Protein AF-A0A7W0SS13-F1 (afdb_monomer)

Secondary structure (DSSP, 8-state):
-----------------------HHHHHHHHHHHHHHH--HHHHHHHHHHH-BTTTTB--HHHHHHHHHHHHHHHHHTTTHHHHHHHHHHHHHHHHHHHHHHHHHHHHHHHT-SSS-HHHHHHHHHHHHHHHHHHHT--SSHHHHHHHHHT---SSHHHHHHHHHHHHHHHHHHHHHHHHHHHHHS-S--TTHHHHHHHHHHHHHHHHHHHHTTPPP-HHHHHHHHHHHHTS--SSHHHHHHHHHHHHHHHHHHHHHS-HHHHHHHHHHHHHHHHTTTHHHHHHHHHHHH----THHHHTT--TT---HHHHHHHHHHHHHHHHHHHHHHHHH--SGGGGGGS-HHHHHHHS-HHHHHHHHHHHHHHHHHHH-

Structure (mmCIF, N/CA/C/O backbone):
data_AF-A0A7W0SS13-F1
#
_entry.id   AF-A0A7W0SS13-F1
#
loop_
_atom_site.group_PDB
_atom_site.id
_atom_site.type_symbol
_atom_site.label_atom_id
_atom_site.label_alt_id
_atom_site.label_comp_id
_atom_site.label_asym_id
_atom_site.label_entity_id
_atom_site.label_seq_id
_atom_site.pdbx_PDB_ins_code
_atom_site.Cartn_x
_atom_site.Cartn_y
_atom_site.Cartn_z
_atom_site.occupancy
_atom_site.B_iso_or_equiv
_atom_site.auth_seq_id
_atom_site.auth_comp_id
_atom_site.auth_asym_id
_atom_site.auth_atom_id
_atom_site.pdbx_PDB_model_num
ATOM 1 N N . MET A 1 1 ? -30.002 -21.259 -16.429 1.00 37.28 1 MET A N 1
ATOM 2 C CA . MET A 1 1 ? -28.616 -20.990 -16.003 1.00 37.28 1 MET A CA 1
ATOM 3 C C . MET A 1 1 ? -28.567 -19.557 -15.495 1.00 37.28 1 MET A C 1
ATOM 5 O O . MET A 1 1 ? -28.679 -18.668 -16.329 1.00 37.28 1 MET A O 1
ATOM 9 N N . PRO A 1 2 ? -28.490 -19.306 -14.181 1.00 36.09 2 PRO A N 1
ATOM 10 C CA . PRO A 1 2 ? -28.041 -18.018 -13.676 1.00 36.09 2 PRO A CA 1
ATOM 11 C C . PRO A 1 2 ? -26.682 -18.175 -12.981 1.00 36.09 2 PRO A C 1
ATOM 13 O O . PRO A 1 2 ? -26.505 -19.014 -12.095 1.00 36.09 2 PRO A O 1
ATOM 16 N N . HIS A 1 3 ? -25.717 -17.374 -13.426 1.00 33.59 3 HIS A N 1
ATOM 17 C CA . HIS A 1 3 ? -24.407 -17.240 -12.804 1.00 33.59 3 HIS A CA 1
ATOM 18 C C . HIS A 1 3 ? -24.558 -16.504 -11.470 1.00 33.59 3 HIS A C 1
ATOM 20 O O . HIS A 1 3 ? -25.146 -15.428 -11.415 1.00 33.59 3 HIS A O 1
ATOM 26 N N . HIS A 1 4 ? -24.052 -17.120 -10.403 1.00 30.59 4 HIS A N 1
ATOM 27 C CA . HIS A 1 4 ? -23.904 -16.504 -9.092 1.00 30.59 4 HIS A CA 1
ATOM 28 C C . HIS A 1 4 ? -22.572 -15.750 -9.077 1.00 30.59 4 HIS A C 1
ATOM 30 O O . HIS A 1 4 ? -21.517 -16.368 -9.199 1.00 30.59 4 HIS A O 1
ATOM 36 N N . SER A 1 5 ? -22.619 -14.430 -8.940 1.00 32.41 5 SER A N 1
ATOM 37 C CA . SER A 1 5 ? -21.472 -13.601 -8.572 1.00 32.41 5 SER A CA 1
ATOM 38 C C . SER A 1 5 ? -21.488 -13.414 -7.055 1.00 32.41 5 SER A C 1
ATOM 40 O O . SER A 1 5 ? -22.404 -12.795 -6.515 1.00 32.41 5 SER A O 1
ATOM 42 N N . PHE A 1 6 ? -20.500 -13.992 -6.374 1.00 31.39 6 PHE A N 1
ATOM 43 C CA . PHE A 1 6 ? -20.262 -13.807 -4.945 1.00 31.39 6 PHE A CA 1
ATOM 44 C C . PHE A 1 6 ? -19.677 -12.407 -4.700 1.00 31.39 6 PHE A C 1
ATOM 46 O O . PHE A 1 6 ? -18.615 -12.089 -5.225 1.00 31.39 6 PHE A O 1
ATOM 53 N N . ARG A 1 7 ? -20.350 -11.591 -3.882 1.00 33.16 7 ARG A N 1
ATOM 54 C CA . ARG A 1 7 ? -19.746 -10.465 -3.156 1.00 33.16 7 ARG A CA 1
ATOM 55 C C . ARG A 1 7 ? -19.662 -10.880 -1.691 1.00 33.16 7 ARG A C 1
ATOM 57 O O . ARG A 1 7 ? -20.677 -11.265 -1.119 1.00 33.16 7 ARG A O 1
ATOM 64 N N . ALA A 1 8 ? -18.467 -10.836 -1.117 1.00 34.69 8 ALA A N 1
ATOM 65 C CA . ALA A 1 8 ? -18.248 -10.983 0.314 1.00 34.69 8 ALA A CA 1
ATOM 66 C C . ALA A 1 8 ? -17.123 -10.032 0.727 1.00 34.69 8 ALA A C 1
ATOM 68 O O . ALA A 1 8 ? -15.955 -10.292 0.450 1.00 34.69 8 ALA A O 1
ATOM 69 N N . ALA A 1 9 ? -17.509 -8.936 1.369 1.00 34.66 9 ALA A N 1
ATOM 70 C CA . ALA A 1 9 ? -16.694 -8.183 2.310 1.00 34.66 9 ALA A CA 1
ATOM 71 C C . ALA A 1 9 ? -17.681 -7.427 3.210 1.00 34.66 9 ALA A C 1
ATOM 73 O O . ALA A 1 9 ? -18.047 -6.290 2.936 1.00 34.66 9 ALA A O 1
ATOM 74 N N . ASP A 1 10 ? -18.183 -8.123 4.232 1.00 33.66 10 ASP A N 1
ATOM 75 C CA . ASP A 1 10 ? -18.948 -7.510 5.314 1.00 33.66 10 ASP A CA 1
ATOM 76 C C . ASP A 1 10 ? -17.972 -6.698 6.174 1.00 33.66 10 ASP A C 1
ATOM 78 O O . ASP A 1 10 ? -17.227 -7.260 6.983 1.00 33.66 10 ASP A O 1
ATOM 82 N N . TYR A 1 11 ? -17.957 -5.380 5.980 1.00 36.31 11 TYR A N 1
ATOM 83 C CA . TYR A 1 11 ? -17.425 -4.454 6.970 1.00 36.31 11 TYR A CA 1
ATOM 84 C C . TYR A 1 11 ? -18.532 -4.071 7.951 1.00 36.31 11 TYR A C 1
ATOM 86 O O . TYR A 1 11 ? -19.693 -3.886 7.592 1.00 36.31 11 TYR A O 1
ATOM 94 N N . LEU A 1 12 ? -18.136 -4.032 9.220 1.00 31.30 12 LEU A N 1
ATOM 95 C CA . LEU A 1 12 ? -18.948 -3.737 10.391 1.00 31.30 12 LEU A CA 1
ATOM 96 C C . LEU A 1 12 ? -19.786 -2.473 10.182 1.00 31.30 12 LEU A C 1
ATOM 98 O O . LEU A 1 12 ? -19.257 -1.369 10.104 1.00 31.30 12 LEU A O 1
ATOM 102 N N . GLN A 1 13 ? -21.099 -2.674 10.147 1.00 31.86 13 GLN A N 1
ATOM 103 C CA . GLN A 1 13 ? -22.114 -1.635 10.169 1.00 31.86 13 GLN A CA 1
ATOM 104 C C . GLN A 1 13 ? -21.977 -0.850 11.481 1.00 31.86 13 GLN A C 1
ATOM 106 O O . GLN A 1 13 ? -22.318 -1.344 12.560 1.00 31.86 13 GLN A O 1
ATOM 111 N N . TRP A 1 14 ? -21.400 0.345 11.391 1.00 35.75 14 TRP A N 1
ATOM 112 C CA . TRP A 1 14 ? -21.456 1.335 12.456 1.00 35.75 14 TRP A CA 1
ATOM 113 C C . TRP A 1 14 ? -22.866 1.947 12.457 1.00 35.75 14 TRP A C 1
ATOM 115 O O . TRP A 1 14 ? -23.503 2.074 11.413 1.00 35.75 14 TRP A O 1
ATOM 125 N N . ASP A 1 15 ? -23.388 2.214 13.649 1.00 31.80 15 ASP A N 1
ATOM 126 C CA . ASP A 1 15 ? -24.755 2.669 13.908 1.00 31.80 15 ASP A CA 1
ATOM 127 C C . ASP A 1 15 ? -25.074 3.981 13.167 1.00 31.80 15 ASP A C 1
ATOM 129 O O . ASP A 1 15 ? -24.399 4.994 13.349 1.00 31.80 15 ASP A O 1
ATOM 133 N N . ASN A 1 16 ? -26.106 3.946 12.322 1.00 34.59 16 ASN A N 1
ATOM 134 C CA . ASN A 1 16 ? -26.466 4.999 11.375 1.00 34.59 16 ASN A CA 1
ATOM 135 C C . ASN A 1 16 ? -27.433 6.029 11.982 1.00 34.59 16 ASN A C 1
ATOM 137 O O . ASN A 1 16 ? -28.503 6.295 11.433 1.00 34.59 16 ASN A O 1
ATOM 141 N N . SER A 1 17 ? -27.103 6.587 13.148 1.00 34.62 17 SER A N 1
ATOM 142 C CA . SER A 1 17 ? -27.968 7.575 13.800 1.00 34.62 17 SER A CA 1
ATOM 143 C C . SER A 1 17 ? -27.242 8.857 14.187 1.00 34.62 17 SER A C 1
ATOM 145 O O . SER A 1 17 ? -27.183 9.206 15.363 1.00 34.62 17 SER A O 1
ATOM 147 N N . LEU A 1 18 ? -26.757 9.599 13.193 1.00 36.59 18 LEU A N 1
ATOM 148 C CA . LEU A 1 18 ? -26.682 11.057 13.266 1.00 36.59 18 LEU A CA 1
ATOM 149 C C . LEU A 1 18 ? -27.072 11.621 11.894 1.00 36.59 18 LEU A C 1
ATOM 151 O O . LEU A 1 18 ? -26.269 11.665 10.971 1.00 36.59 18 LEU A O 1
ATOM 155 N N . GLU A 1 19 ? -28.337 12.036 11.769 1.00 46.53 19 GLU A N 1
ATOM 156 C CA . GLU A 1 19 ? -28.749 13.004 10.753 1.00 46.53 19 GLU A CA 1
ATOM 157 C C . GLU A 1 19 ? -27.894 14.264 10.933 1.00 46.53 19 GLU A C 1
ATOM 159 O O . GLU A 1 19 ? -28.112 15.059 11.847 1.00 46.53 19 GLU A O 1
ATOM 164 N N . SER A 1 20 ? -26.913 14.449 10.062 1.00 48.41 20 SER A N 1
ATOM 165 C CA . SER A 1 20 ? -26.277 15.745 9.847 1.00 48.41 20 SER A CA 1
ATOM 166 C C . SER A 1 20 ? -25.996 15.922 8.361 1.00 48.41 20 SER A C 1
ATOM 168 O O . SER A 1 20 ? -24.859 16.111 7.940 1.00 48.41 20 SER A O 1
ATOM 170 N N . SER A 1 21 ? -27.054 15.832 7.551 1.00 51.75 21 SER A N 1
ATOM 171 C CA . SER A 1 21 ? -27.040 16.400 6.207 1.00 51.75 21 SER A CA 1
ATOM 172 C C . SER A 1 21 ? -26.965 17.919 6.352 1.00 51.75 21 SER A C 1
ATOM 174 O O . SER A 1 21 ? -27.887 18.509 6.917 1.00 51.75 21 SER A O 1
ATOM 176 N N . MET A 1 22 ? -25.894 18.555 5.875 1.00 57.66 22 MET A N 1
ATOM 177 C CA . MET A 1 22 ? -25.856 20.015 5.756 1.00 57.66 22 MET A CA 1
ATOM 178 C C . MET A 1 22 ? -27.013 20.453 4.850 1.00 57.66 22 MET A C 1
ATOM 180 O O . MET A 1 22 ? -26.997 20.159 3.654 1.00 57.66 22 MET A O 1
ATOM 184 N N . SER A 1 23 ? -28.032 21.126 5.394 1.00 64.25 23 SER A N 1
ATOM 185 C CA . SER A 1 23 ? -29.048 21.746 4.543 1.00 64.25 23 SER A CA 1
ATOM 186 C C . SER A 1 23 ? -28.416 22.940 3.812 1.00 64.25 23 SER A C 1
ATOM 188 O O . SER A 1 23 ? -27.606 23.655 4.411 1.00 64.25 23 SER A O 1
ATOM 190 N N . PRO A 1 24 ? -28.780 23.225 2.549 1.00 64.88 24 PRO A N 1
ATOM 191 C CA . PRO A 1 24 ? -28.359 24.444 1.847 1.00 64.88 24 PRO A CA 1
ATOM 192 C C . PRO A 1 24 ? -28.643 25.722 2.643 1.00 64.88 24 PRO A C 1
ATOM 194 O O . PRO A 1 24 ? -27.867 26.676 2.585 1.00 64.88 24 PRO A O 1
ATOM 197 N N . ASP A 1 25 ? -29.722 25.710 3.429 1.00 66.69 25 ASP A N 1
ATOM 198 C CA . ASP A 1 25 ? -30.091 26.794 4.337 1.00 66.69 25 ASP A CA 1
ATOM 199 C C . ASP A 1 25 ? -29.065 26.979 5.468 1.00 66.69 25 ASP A C 1
ATOM 201 O O . ASP A 1 25 ? -28.676 28.110 5.762 1.00 66.69 25 ASP A O 1
ATOM 205 N N . ASP A 1 26 ? -28.560 25.884 6.047 1.00 71.06 26 ASP A N 1
ATOM 206 C CA . ASP A 1 26 ? -27.559 25.933 7.118 1.00 71.06 26 ASP A CA 1
ATOM 207 C C . ASP A 1 26 ? -26.216 26.447 6.581 1.00 71.06 26 ASP A C 1
ATOM 209 O O . ASP A 1 26 ? -25.549 27.267 7.215 1.00 71.06 26 ASP A O 1
ATOM 213 N N . LEU A 1 27 ? -25.837 26.026 5.366 1.00 71.44 27 LEU A N 1
ATOM 214 C CA . LEU A 1 27 ? -24.652 26.551 4.691 1.00 71.44 27 LEU A CA 1
ATOM 215 C C . LEU A 1 27 ? -24.792 28.058 4.443 1.00 71.44 27 LEU A C 1
ATOM 217 O O . LEU A 1 27 ? -23.854 28.796 4.752 1.00 71.44 27 LEU A O 1
ATOM 221 N N . MET A 1 28 ? -25.941 28.509 3.926 1.00 69.75 28 MET A N 1
ATOM 222 C CA . MET A 1 28 ? -26.241 29.922 3.666 1.00 69.75 28 MET A CA 1
ATOM 223 C C . MET A 1 28 ? -26.199 30.766 4.940 1.00 69.75 28 MET A C 1
ATOM 225 O O . MET A 1 28 ? -25.626 31.858 4.927 1.00 69.75 28 MET A O 1
ATOM 229 N N . GLU A 1 29 ? -26.739 30.261 6.050 1.00 74.62 29 GLU A N 1
ATOM 230 C CA . GLU A 1 29 ? -26.637 30.908 7.361 1.00 74.62 29 GLU A CA 1
ATOM 231 C C . GLU A 1 29 ? -25.173 31.015 7.808 1.00 74.62 29 GLU A C 1
ATOM 233 O O . GLU A 1 29 ? -24.729 32.082 8.241 1.00 74.62 29 GLU A O 1
ATOM 238 N N . SER A 1 30 ? -24.386 29.962 7.589 1.00 70.31 30 SER A N 1
ATOM 239 C CA . SER A 1 30 ? -22.978 29.894 7.990 1.00 70.31 30 SER A CA 1
ATOM 240 C C . SER A 1 30 ? -22.052 30.844 7.215 1.00 70.31 30 SER A C 1
ATOM 242 O O . SER A 1 30 ? -21.070 31.335 7.773 1.00 70.31 30 SER A O 1
ATOM 244 N N . ILE A 1 31 ? -22.363 31.127 5.944 1.00 72.31 31 ILE A N 1
ATOM 245 C CA . ILE A 1 31 ? -21.592 32.049 5.091 1.00 72.31 31 ILE A CA 1
ATOM 246 C C . ILE A 1 31 ? -22.187 33.463 5.065 1.00 72.31 31 ILE A C 1
ATOM 248 O O . ILE A 1 31 ? -21.572 34.375 4.509 1.00 72.31 31 ILE A O 1
ATOM 252 N N . SER A 1 32 ? -23.370 33.670 5.657 1.00 75.06 32 SER A N 1
ATOM 253 C CA . SER A 1 32 ? -24.098 34.946 5.631 1.00 75.06 32 SER A CA 1
ATOM 254 C C . SER A 1 32 ? -23.282 36.104 6.210 1.00 75.06 32 SER A C 1
ATOM 256 O O . SER A 1 32 ? -23.269 37.197 5.645 1.00 75.06 32 SER A O 1
ATOM 258 N N . GLU A 1 33 ? -22.540 35.862 7.290 1.00 72.31 33 GLU A N 1
ATOM 259 C CA . GLU A 1 33 ? -21.698 36.864 7.946 1.0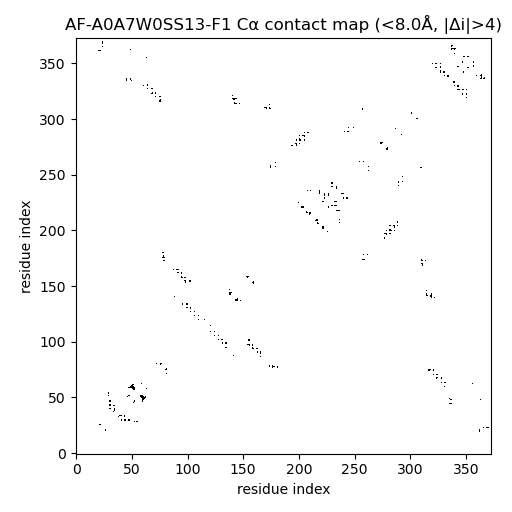0 72.31 33 GLU A CA 1
ATOM 260 C C . GLU A 1 33 ? -20.519 37.291 7.052 1.00 72.31 33 GLU A C 1
ATOM 262 O O . GLU A 1 33 ? -20.192 38.479 6.965 1.00 72.31 33 GLU A O 1
ATOM 267 N N . ASP A 1 34 ? -19.952 36.349 6.293 1.00 70.19 34 ASP A N 1
ATOM 268 C CA . ASP A 1 34 ? -18.894 36.608 5.315 1.00 70.19 34 ASP A CA 1
ATOM 269 C C . ASP A 1 34 ? -19.429 37.324 4.067 1.00 70.19 34 ASP A C 1
ATOM 271 O O . ASP A 1 34 ? -18.780 38.233 3.545 1.00 70.19 34 ASP A O 1
ATOM 275 N N . ILE A 1 35 ? -20.638 36.984 3.608 1.00 75.88 35 ILE A N 1
ATOM 276 C CA . ILE A 1 35 ? -21.313 37.699 2.512 1.00 75.88 35 ILE A CA 1
ATOM 277 C C . ILE A 1 35 ? -21.599 39.146 2.917 1.00 75.88 35 ILE A C 1
ATOM 279 O O . ILE A 1 35 ? -21.376 40.062 2.127 1.00 75.88 35 ILE A O 1
ATOM 283 N N . LEU A 1 36 ? -22.058 39.376 4.149 1.00 77.25 36 LEU A N 1
ATOM 284 C CA . LEU A 1 36 ? -22.302 40.721 4.676 1.00 77.25 36 LEU A CA 1
ATOM 285 C C . LEU A 1 36 ? -21.008 41.540 4.812 1.00 77.25 36 LEU A C 1
ATOM 287 O O . LEU A 1 36 ? -21.056 42.770 4.735 1.00 77.25 36 LEU A O 1
ATOM 291 N N . ARG A 1 37 ? -19.859 40.877 4.998 1.00 73.19 37 ARG A N 1
ATOM 292 C CA . ARG A 1 37 ? -18.544 41.509 5.154 1.00 73.19 37 ARG A CA 1
ATOM 293 C C . ARG A 1 37 ? -17.854 41.827 3.826 1.00 73.19 37 ARG A C 1
ATOM 295 O O . ARG A 1 37 ? -17.398 42.955 3.647 1.00 73.19 37 ARG A O 1
ATOM 302 N N . ASP A 1 38 ? -17.781 40.850 2.923 1.00 70.19 38 ASP A N 1
ATOM 303 C CA . ASP A 1 38 ? -16.988 40.913 1.684 1.00 70.19 38 ASP A CA 1
ATOM 304 C C . ASP A 1 38 ? -17.861 41.107 0.422 1.00 70.19 38 ASP A C 1
ATOM 306 O O . ASP A 1 38 ? -17.350 41.465 -0.642 1.00 70.19 38 ASP A O 1
ATOM 310 N N . GLY A 1 39 ? -19.184 40.919 0.520 1.00 74.56 39 GLY A N 1
ATOM 311 C CA . GLY A 1 39 ? -20.160 41.218 -0.537 1.00 74.56 39 GLY A CA 1
ATOM 312 C C . GLY A 1 39 ? -20.190 40.242 -1.717 1.00 74.56 39 GLY A C 1
ATOM 313 O O . GLY A 1 39 ? -20.832 40.545 -2.722 1.00 74.56 39 GLY A O 1
ATOM 314 N N . ASN A 1 40 ? -19.496 39.101 -1.639 1.00 80.69 40 ASN A N 1
ATOM 315 C CA . ASN A 1 40 ? -19.386 38.152 -2.748 1.00 80.69 40 ASN A CA 1
ATOM 316 C C . ASN A 1 40 ? -19.627 36.702 -2.297 1.00 80.69 40 ASN A C 1
ATOM 318 O O . ASN A 1 40 ? -18.755 36.080 -1.694 1.00 80.69 40 ASN A O 1
ATOM 322 N N . LEU A 1 41 ? -20.799 36.175 -2.659 1.00 79.00 41 LEU A N 1
ATOM 323 C CA . LEU A 1 41 ? -21.236 34.805 -2.387 1.00 79.00 41 LEU A CA 1
ATOM 324 C C . LEU A 1 41 ? -20.252 33.750 -2.919 1.00 79.00 41 LEU A C 1
ATOM 326 O O . LEU A 1 41 ? -19.896 32.841 -2.175 1.00 79.00 41 LEU A O 1
ATOM 330 N N . ASP A 1 42 ? -19.745 33.904 -4.146 1.00 79.50 42 ASP A N 1
ATOM 331 C CA . ASP A 1 42 ? -18.837 32.925 -4.765 1.00 79.50 42 ASP A CA 1
ATOM 332 C C . ASP A 1 42 ? -17.526 32.787 -3.979 1.00 79.50 42 ASP A C 1
ATOM 334 O O . ASP A 1 42 ? -17.000 31.687 -3.806 1.00 79.50 42 ASP A O 1
ATOM 338 N N . LEU A 1 43 ? -16.985 33.904 -3.481 1.00 80.75 43 LEU A N 1
ATOM 339 C CA . LEU A 1 43 ? -15.741 33.898 -2.705 1.00 80.75 43 LEU A CA 1
ATOM 340 C C . LEU A 1 43 ? -15.937 33.291 -1.314 1.00 80.75 43 LEU A C 1
ATOM 342 O O . LEU A 1 43 ? -15.040 32.600 -0.823 1.00 80.75 43 LEU A O 1
ATOM 346 N N . SER A 1 44 ? -17.089 33.537 -0.690 1.00 82.75 44 SER A N 1
ATOM 347 C CA . SER A 1 44 ?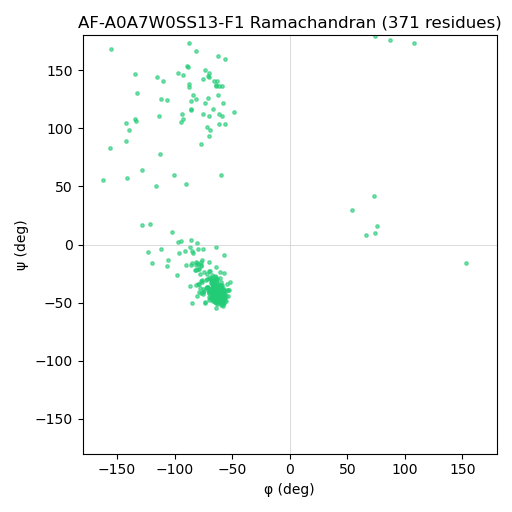 -17.442 32.951 0.604 1.00 82.75 44 SER A CA 1
ATOM 348 C C . SER A 1 44 ? -17.671 31.443 0.486 1.00 82.75 44 SER A C 1
ATOM 350 O O . SER A 1 44 ? -17.088 30.683 1.258 1.00 82.75 44 SER A O 1
ATOM 352 N N . LEU A 1 45 ? -18.408 30.993 -0.537 1.00 81.75 45 LEU A N 1
ATOM 353 C CA . LEU A 1 45 ? -18.603 29.571 -0.843 1.00 81.75 45 LEU A CA 1
ATOM 354 C C . LEU A 1 45 ? -17.278 28.867 -1.129 1.00 81.75 45 LEU A C 1
ATOM 356 O O . LEU A 1 45 ? -16.995 27.820 -0.553 1.00 81.75 45 LEU A O 1
ATOM 360 N N . GLN A 1 46 ? -16.420 29.468 -1.957 1.00 83.94 46 GLN A N 1
ATOM 361 C CA . GLN A 1 46 ? -15.109 28.902 -2.260 1.00 83.94 46 GLN A CA 1
ATOM 362 C C . GLN A 1 46 ? -14.234 28.764 -1.004 1.00 83.94 46 GLN A C 1
ATOM 364 O O . GLN A 1 46 ? -13.460 27.812 -0.881 1.00 83.94 46 GLN A O 1
ATOM 369 N N . ARG A 1 47 ? -14.325 29.716 -0.069 1.00 83.44 47 ARG A N 1
ATOM 370 C CA . ARG A 1 47 ? -13.573 29.671 1.188 1.00 83.44 47 ARG A CA 1
ATOM 371 C C . ARG A 1 47 ? -14.102 28.575 2.110 1.00 83.44 47 ARG A C 1
ATOM 373 O O . ARG A 1 47 ? -13.286 27.790 2.587 1.00 83.44 47 ARG A O 1
ATOM 380 N N . ALA A 1 48 ? -15.419 28.502 2.296 1.00 83.94 48 ALA A N 1
ATOM 381 C CA . ALA A 1 48 ? -16.077 27.479 3.107 1.00 83.94 48 ALA A CA 1
ATOM 382 C C . ALA A 1 48 ? -15.795 26.068 2.570 1.00 83.94 48 ALA A C 1
ATOM 384 O O . ALA A 1 48 ? -15.403 25.185 3.323 1.00 83.94 48 ALA A O 1
ATOM 385 N N . PHE A 1 49 ? -15.876 25.884 1.253 1.00 86.31 49 PHE A N 1
ATOM 386 C CA . PHE A 1 49 ? -15.549 24.623 0.594 1.00 86.31 49 PHE A CA 1
ATOM 387 C C . PHE A 1 49 ? -14.093 24.194 0.831 1.00 86.31 49 PHE A C 1
ATOM 389 O O . PHE A 1 49 ? -13.811 23.043 1.160 1.00 86.31 49 PHE A O 1
ATOM 396 N N . ARG A 1 50 ? -13.136 25.122 0.685 1.00 85.62 50 ARG A N 1
ATOM 397 C CA . ARG A 1 50 ? -11.704 24.796 0.790 1.00 85.62 50 ARG A CA 1
ATOM 398 C C . ARG A 1 50 ? -11.230 24.573 2.220 1.00 85.62 50 ARG A C 1
ATOM 400 O O . ARG A 1 50 ? -10.419 23.678 2.448 1.00 85.62 50 ARG A O 1
ATOM 407 N N . TRP A 1 51 ? -11.664 25.415 3.149 1.00 83.06 51 TRP A N 1
ATOM 408 C CA . TRP A 1 51 ? -11.103 25.486 4.502 1.00 83.06 51 TRP A CA 1
ATOM 409 C C . TRP A 1 51 ? -12.058 24.999 5.589 1.00 83.06 51 TRP A C 1
ATOM 411 O O . TRP A 1 51 ? -11.658 24.969 6.748 1.00 83.06 51 TRP A O 1
ATOM 421 N N . GLY A 1 52 ? -13.292 24.645 5.231 1.00 77.19 52 GLY A N 1
ATOM 422 C CA . GLY A 1 52 ? -14.354 24.426 6.203 1.00 77.19 52 GLY A CA 1
ATOM 423 C C . GLY A 1 52 ? -14.858 25.749 6.780 1.00 77.19 52 GLY A C 1
ATOM 424 O O . GLY A 1 52 ? -14.377 26.837 6.439 1.00 77.19 52 GLY A O 1
ATOM 425 N N . ASN A 1 53 ? -15.846 25.665 7.666 1.00 65.94 53 ASN A N 1
ATOM 426 C CA . ASN A 1 53 ? -16.328 26.802 8.448 1.00 65.94 53 ASN A CA 1
ATOM 427 C C . ASN A 1 53 ? -16.035 26.547 9.935 1.00 65.94 53 ASN A C 1
ATOM 429 O O . ASN A 1 53 ? -16.094 25.415 10.384 1.00 65.94 53 ASN A O 1
ATOM 433 N N . GLN A 1 54 ? -15.704 27.584 10.710 1.00 53.69 54 GLN A N 1
ATOM 434 C CA . GLN A 1 54 ? -15.516 27.463 12.164 1.00 53.69 54 GLN A CA 1
ATOM 435 C C . GLN A 1 54 ? -16.845 27.458 12.936 1.00 53.69 54 GLN A C 1
ATOM 437 O O . GLN A 1 54 ? -16.878 27.007 14.077 1.00 53.69 54 GLN A O 1
ATOM 442 N N . SER A 1 55 ? -17.928 27.979 12.343 1.00 51.69 55 SER A N 1
ATOM 443 C CA . SER A 1 55 ? -19.244 28.094 12.999 1.00 51.69 55 SER A CA 1
ATOM 444 C C . SER A 1 55 ? -20.069 26.803 12.993 1.00 51.69 55 SER A C 1
ATOM 446 O O . SER A 1 55 ? -21.022 26.680 13.756 1.00 51.69 55 SER A O 1
ATOM 448 N N . MET A 1 56 ? -19.708 25.839 12.154 1.00 49.72 56 MET A N 1
ATOM 449 C CA . MET A 1 56 ? -20.282 24.496 12.090 1.00 49.72 56 MET A CA 1
ATOM 450 C C . MET A 1 56 ? -19.077 23.572 12.041 1.00 49.72 56 MET A C 1
ATOM 452 O O . MET A 1 56 ? -18.206 23.869 11.240 1.00 49.72 56 MET A O 1
ATOM 456 N N . ASP A 1 57 ? -18.984 22.524 12.860 1.00 55.97 57 ASP A N 1
ATOM 457 C CA . ASP A 1 57 ? -17.890 21.529 12.868 1.00 55.97 57 ASP A CA 1
ATOM 458 C C . ASP A 1 57 ? -17.754 20.783 11.510 1.00 55.97 57 ASP A C 1
ATOM 460 O O . ASP A 1 57 ? -17.934 19.572 11.408 1.00 55.97 57 ASP A O 1
ATOM 464 N N . GLY A 1 58 ? -17.503 21.514 10.427 1.00 61.72 58 GLY A N 1
ATOM 465 C CA . GLY A 1 58 ? -17.619 21.093 9.044 1.00 61.72 58 GLY A CA 1
ATOM 466 C C . GLY A 1 58 ? -16.245 21.063 8.405 1.00 61.72 58 GLY A C 1
ATOM 467 O O . GLY A 1 58 ? -15.632 22.107 8.175 1.00 61.72 58 GLY A O 1
ATOM 468 N N . ALA A 1 59 ? -15.782 19.849 8.116 1.00 72.31 59 ALA A N 1
ATOM 469 C CA . ALA A 1 59 ? -14.528 19.605 7.422 1.00 72.31 59 ALA A CA 1
ATOM 470 C C . ALA A 1 59 ? -14.532 20.269 6.034 1.00 72.31 59 ALA A C 1
ATOM 472 O O . ALA A 1 59 ? -15.515 20.180 5.294 1.00 72.31 59 ALA A O 1
ATOM 473 N N . GLY A 1 60 ? -13.430 20.923 5.676 1.00 86.88 60 GLY A N 1
ATOM 474 C CA . GLY A 1 60 ? -13.193 21.425 4.326 1.00 86.88 60 GLY A CA 1
ATOM 475 C C . GLY A 1 60 ? -12.532 20.391 3.417 1.00 86.88 60 GLY A C 1
ATOM 476 O O . GLY A 1 60 ? -12.044 19.352 3.866 1.00 86.88 60 GLY A O 1
ATOM 477 N N . LEU A 1 61 ? -12.410 20.729 2.130 1.00 89.31 61 LEU A N 1
ATOM 478 C CA . LEU A 1 61 ? -11.661 19.933 1.152 1.00 89.31 61 LEU A CA 1
ATOM 479 C C . LEU A 1 61 ? -10.221 19.666 1.615 1.00 89.31 61 LEU A C 1
ATOM 481 O O . LEU A 1 61 ? -9.698 18.571 1.427 1.00 89.31 61 LEU A O 1
ATOM 485 N N . ASN A 1 62 ? -9.573 20.658 2.234 1.00 88.62 62 ASN A N 1
ATOM 486 C CA . ASN A 1 62 ? -8.219 20.485 2.756 1.00 88.62 62 ASN A CA 1
ATOM 487 C C . ASN A 1 62 ? -8.154 19.459 3.892 1.00 88.62 62 ASN A C 1
ATOM 489 O O . ASN A 1 62 ? -7.168 18.733 3.971 1.00 88.62 62 ASN A O 1
ATOM 493 N N . ASP A 1 63 ? -9.185 19.370 4.734 1.00 88.75 63 ASP A N 1
ATOM 494 C CA . ASP A 1 63 ? -9.230 18.381 5.812 1.00 88.75 63 ASP A CA 1
ATOM 495 C C . ASP A 1 63 ? -9.409 16.974 5.245 1.00 88.75 63 ASP A C 1
ATOM 497 O O . ASP A 1 63 ? -8.747 16.046 5.702 1.00 88.75 63 ASP A O 1
ATOM 501 N N . LEU A 1 64 ? -10.244 16.815 4.212 1.00 89.50 64 LEU A N 1
ATOM 502 C CA . LEU A 1 64 ? -10.370 15.554 3.479 1.00 89.50 64 LEU A CA 1
ATOM 503 C C . LEU A 1 64 ? -9.029 15.140 2.854 1.00 89.50 64 LEU A C 1
ATOM 505 O O . LEU A 1 64 ? -8.586 14.009 3.040 1.00 89.50 64 LEU A O 1
ATOM 509 N N . ILE A 1 65 ? -8.359 16.062 2.153 1.00 91.44 65 ILE A N 1
ATOM 510 C CA . ILE A 1 65 ? -7.036 15.821 1.554 1.00 91.44 65 ILE A CA 1
ATOM 511 C C . ILE A 1 65 ? -6.020 15.419 2.630 1.00 91.44 65 ILE A C 1
ATOM 513 O O . ILE A 1 65 ? -5.228 14.502 2.416 1.00 91.44 65 ILE A O 1
ATOM 517 N N . GLU A 1 66 ? -6.027 16.085 3.783 1.00 90.31 66 GLU A N 1
ATOM 518 C CA . GLU A 1 66 ? -5.084 15.789 4.860 1.00 90.31 66 GLU A CA 1
ATOM 519 C C . GLU A 1 66 ? -5.378 14.440 5.528 1.00 90.31 66 GLU A C 1
ATOM 521 O O . GLU A 1 66 ? -4.454 13.662 5.761 1.00 90.31 66 GLU A O 1
ATOM 526 N N . ARG A 1 67 ? -6.654 14.099 5.752 1.00 89.25 67 ARG A N 1
ATOM 527 C CA . ARG A 1 67 ? -7.052 12.757 6.210 1.00 89.25 67 ARG A CA 1
ATOM 528 C C . ARG A 1 67 ? -6.607 11.682 5.227 1.00 89.25 67 ARG A C 1
ATOM 530 O O . ARG A 1 67 ? -6.036 10.679 5.648 1.00 89.25 67 ARG A O 1
ATOM 537 N N . LEU A 1 68 ? -6.814 11.908 3.931 1.00 91.00 68 LEU A N 1
ATOM 538 C CA . LEU A 1 68 ? -6.414 10.980 2.878 1.00 91.00 68 LEU A CA 1
ATOM 539 C C . LEU A 1 68 ? -4.892 10.772 2.856 1.00 91.00 68 LEU A C 1
ATOM 541 O O . LEU A 1 68 ? -4.418 9.639 2.760 1.00 91.00 68 LEU A O 1
ATOM 545 N N . ARG A 1 69 ? -4.112 11.848 3.023 1.00 89.88 69 ARG A N 1
ATOM 546 C CA . ARG A 1 69 ? -2.651 11.764 3.174 1.00 89.88 69 ARG A CA 1
ATOM 547 C C . ARG A 1 69 ? -2.238 10.970 4.398 1.00 89.88 69 ARG A C 1
ATOM 549 O O . ARG A 1 69 ? -1.344 10.136 4.280 1.00 89.88 69 ARG A O 1
ATOM 556 N N . GLN A 1 70 ? -2.856 11.238 5.546 1.00 89.81 70 GLN A N 1
ATOM 557 C CA . GLN A 1 70 ? -2.534 10.552 6.791 1.00 89.81 70 GLN A CA 1
ATOM 558 C C . GLN A 1 70 ? -2.840 9.058 6.672 1.00 89.81 70 GLN A C 1
ATOM 560 O O . GLN A 1 70 ? -1.979 8.243 6.969 1.00 89.81 70 GLN A O 1
ATOM 565 N N . GLN A 1 71 ? -4.005 8.695 6.132 1.00 88.31 71 GLN A N 1
ATOM 566 C CA . GLN A 1 71 ? -4.370 7.298 5.883 1.00 88.31 71 GLN A CA 1
ATOM 567 C C . GLN A 1 71 ? -3.391 6.604 4.934 1.00 88.31 71 GLN A C 1
ATOM 569 O O . GLN A 1 71 ? -2.982 5.473 5.193 1.00 88.31 71 GLN A O 1
ATOM 574 N N . ARG A 1 72 ? -2.982 7.278 3.851 1.00 89.25 72 ARG A N 1
ATOM 575 C CA . ARG A 1 72 ? -1.959 6.759 2.934 1.00 89.25 72 ARG A CA 1
ATOM 576 C C . ARG A 1 72 ? -0.632 6.540 3.661 1.00 89.25 72 ARG A C 1
ATOM 578 O O . ARG A 1 72 ? 0.000 5.508 3.461 1.00 89.25 72 ARG A O 1
ATOM 585 N N . GLN A 1 73 ? -0.213 7.491 4.492 1.00 86.12 73 GLN A N 1
ATOM 586 C CA . GLN A 1 73 ? 1.028 7.398 5.256 1.00 86.12 73 GLN A CA 1
ATOM 587 C C . GLN A 1 73 ? 0.972 6.250 6.270 1.00 86.12 73 GLN A C 1
ATOM 589 O O . GLN A 1 73 ? 1.850 5.397 6.255 1.00 86.12 73 GLN A O 1
ATOM 594 N N . ASP A 1 74 ? -0.099 6.159 7.057 1.00 85.19 74 ASP A N 1
ATOM 595 C CA . ASP A 1 74 ? -0.314 5.089 8.035 1.00 85.19 74 ASP A CA 1
ATOM 596 C C . ASP A 1 74 ? -0.333 3.708 7.365 1.00 85.19 74 ASP A C 1
ATOM 598 O O . ASP A 1 74 ? 0.175 2.728 7.913 1.00 85.19 74 ASP A O 1
ATOM 602 N N . LEU A 1 75 ? -0.921 3.610 6.169 1.00 82.94 75 LEU A N 1
ATOM 603 C CA . LEU A 1 75 ? -0.960 2.379 5.386 1.00 82.94 75 LEU A CA 1
ATOM 604 C C . LEU A 1 75 ? 0.441 1.953 4.920 1.00 82.94 75 LEU A C 1
ATOM 606 O O . LEU A 1 75 ? 0.763 0.768 4.965 1.00 82.94 75 LEU A O 1
ATOM 610 N N . LEU A 1 76 ? 1.273 2.900 4.486 1.00 82.75 76 LEU A N 1
ATOM 611 C CA . LEU A 1 76 ? 2.643 2.630 4.040 1.00 82.75 76 LEU A CA 1
ATOM 612 C C . LEU A 1 76 ? 3.597 2.356 5.209 1.00 82.75 76 LEU A C 1
ATOM 614 O O . LEU A 1 76 ? 4.452 1.475 5.105 1.00 82.75 76 LEU A O 1
ATOM 618 N N . ASP A 1 77 ? 3.433 3.070 6.320 1.00 81.12 77 ASP A N 1
ATOM 619 C CA . ASP A 1 77 ? 4.265 2.940 7.519 1.00 81.12 77 ASP A CA 1
ATOM 620 C C . ASP A 1 77 ? 4.068 1.587 8.206 1.00 81.12 77 ASP A C 1
ATOM 622 O O . ASP A 1 77 ? 5.023 1.011 8.718 1.00 81.12 77 ASP A O 1
ATOM 626 N N . GLN A 1 78 ? 2.860 1.014 8.154 1.00 71.56 78 GLN A N 1
ATOM 627 C CA . GLN A 1 78 ? 2.590 -0.328 8.691 1.00 71.56 78 GLN A CA 1
ATOM 628 C C . GLN A 1 78 ? 3.477 -1.430 8.093 1.00 71.56 78 GLN A C 1
ATOM 630 O O . GLN A 1 78 ? 3.683 -2.458 8.742 1.00 71.56 78 GLN A O 1
ATOM 635 N N . PHE A 1 79 ? 3.994 -1.218 6.883 1.00 70.56 79 PHE A N 1
ATOM 636 C CA . PHE A 1 79 ? 4.815 -2.175 6.143 1.00 70.56 79 PHE A CA 1
ATOM 637 C C . PHE A 1 79 ? 6.204 -1.614 5.790 1.00 70.56 79 PHE A C 1
ATOM 639 O O . PHE A 1 79 ? 6.866 -2.152 4.905 1.00 70.56 79 PHE A O 1
ATOM 646 N N . ASP A 1 80 ? 6.641 -0.538 6.457 1.00 69.81 80 ASP A N 1
ATOM 647 C CA . ASP A 1 80 ? 7.934 0.126 6.228 1.00 69.81 80 ASP A CA 1
ATOM 648 C C . ASP A 1 80 ? 8.182 0.532 4.750 1.00 69.81 80 ASP A C 1
ATOM 650 O O . ASP A 1 80 ? 9.319 0.605 4.269 1.00 69.81 80 ASP A O 1
ATOM 654 N N . PHE A 1 81 ? 7.114 0.827 3.998 1.00 70.00 81 PHE A N 1
ATOM 655 C CA . PHE A 1 81 ? 7.202 1.190 2.578 1.00 70.00 81 PHE A CA 1
ATOM 656 C C . PHE A 1 81 ? 7.569 2.660 2.329 1.00 70.00 81 PHE A C 1
ATOM 658 O O . PHE A 1 81 ? 7.944 3.021 1.213 1.00 70.00 81 PHE A O 1
ATOM 665 N N . GLY A 1 82 ? 7.464 3.522 3.345 1.00 63.88 82 GLY A N 1
ATOM 666 C CA . GLY A 1 82 ? 7.576 4.976 3.186 1.00 63.88 82 GLY A CA 1
ATOM 667 C C . GLY A 1 82 ? 8.890 5.458 2.557 1.00 63.88 82 GLY A C 1
ATOM 668 O O . GLY A 1 82 ? 8.863 6.362 1.730 1.00 63.88 82 GLY A O 1
ATOM 669 N N . SER A 1 83 ? 10.030 4.851 2.901 1.00 65.69 83 SER A N 1
ATOM 670 C CA . SER A 1 83 ? 11.342 5.198 2.325 1.00 65.69 83 SER A CA 1
ATOM 671 C C . SER A 1 83 ? 11.783 4.277 1.185 1.00 65.69 83 SER A C 1
ATOM 673 O O . SER A 1 83 ? 12.551 4.695 0.324 1.00 65.69 83 SER A O 1
ATOM 675 N N . SER A 1 84 ? 11.304 3.033 1.158 1.00 73.19 84 SER A N 1
ATOM 676 C CA . SER A 1 84 ? 11.715 2.024 0.177 1.00 73.19 84 SER A CA 1
ATOM 677 C C . SER A 1 84 ? 10.991 2.164 -1.165 1.00 73.19 84 SER A C 1
ATOM 679 O O . SER A 1 84 ? 11.516 1.732 -2.189 1.00 73.19 84 SER A O 1
ATOM 681 N N . LEU A 1 85 ? 9.818 2.807 -1.208 1.00 74.75 85 LEU A N 1
ATOM 682 C CA . LEU A 1 85 ? 9.047 2.941 -2.447 1.00 74.75 85 LEU A CA 1
ATOM 683 C C . LEU A 1 85 ? 9.690 3.817 -3.510 1.00 74.75 85 LEU A C 1
ATOM 685 O O . LEU A 1 85 ? 9.576 3.502 -4.695 1.00 74.75 85 LEU A O 1
ATOM 689 N N . ASP A 1 86 ? 10.349 4.899 -3.110 1.00 79.00 86 ASP A N 1
ATOM 690 C CA . ASP A 1 86 ? 11.028 5.774 -4.064 1.00 79.00 86 ASP A CA 1
ATOM 691 C C . ASP A 1 86 ? 12.237 5.064 -4.684 1.00 79.00 86 ASP A C 1
ATOM 693 O O . ASP A 1 86 ? 12.429 5.128 -5.897 1.00 79.00 86 ASP A O 1
ATOM 697 N N . GLU A 1 87 ? 12.970 4.276 -3.892 1.00 84.69 87 GLU A N 1
ATOM 698 C CA . GLU A 1 87 ? 14.055 3.424 -4.394 1.00 84.69 87 GLU A CA 1
ATOM 699 C C . GLU A 1 87 ? 13.529 2.329 -5.338 1.00 84.69 87 GLU A C 1
ATOM 701 O O . GLU A 1 87 ? 14.130 2.054 -6.378 1.00 84.69 87 GLU A O 1
ATOM 706 N N . ILE A 1 88 ? 12.387 1.711 -5.010 1.00 86.25 88 ILE A N 1
ATOM 707 C CA . ILE A 1 88 ? 11.734 0.711 -5.870 1.00 86.25 88 ILE A CA 1
ATOM 708 C C . ILE A 1 88 ? 11.303 1.345 -7.196 1.00 86.25 88 ILE A C 1
ATOM 710 O O . ILE A 1 88 ? 11.541 0.755 -8.250 1.00 86.25 88 ILE A O 1
ATOM 714 N N . ARG A 1 89 ? 10.697 2.540 -7.161 1.00 86.06 89 ARG A N 1
ATOM 715 C CA . ARG A 1 89 ? 10.311 3.298 -8.362 1.00 86.06 89 ARG A CA 1
ATOM 716 C C . ARG A 1 89 ? 11.515 3.590 -9.244 1.00 86.06 89 ARG A C 1
ATOM 718 O O . ARG A 1 89 ? 11.477 3.267 -10.425 1.00 86.06 89 ARG A O 1
ATOM 725 N N . GLU A 1 90 ? 12.578 4.146 -8.669 1.00 90.38 90 GLU A N 1
ATOM 726 C CA . GLU A 1 90 ? 13.791 4.502 -9.409 1.00 90.38 90 GLU A CA 1
ATOM 727 C C . GLU A 1 90 ? 14.419 3.272 -10.076 1.00 90.38 90 GLU A C 1
ATOM 729 O O . GLU A 1 90 ? 14.700 3.282 -11.276 1.00 90.38 90 GLU A O 1
ATOM 734 N N . ARG A 1 91 ? 14.556 2.166 -9.334 1.00 92.88 91 ARG A N 1
ATOM 735 C CA . ARG A 1 91 ? 15.089 0.911 -9.883 1.00 92.88 91 ARG A CA 1
ATOM 736 C C . ARG A 1 91 ? 14.201 0.329 -10.974 1.00 92.88 91 ARG A C 1
ATOM 738 O O . ARG A 1 91 ? 14.718 -0.170 -11.971 1.00 92.88 91 ARG A O 1
ATOM 745 N N . LEU A 1 92 ? 12.882 0.382 -10.799 1.00 93.38 92 LEU A N 1
ATOM 746 C CA . LEU A 1 92 ? 11.934 -0.083 -11.804 1.00 93.38 92 LEU A CA 1
ATOM 747 C C . LEU A 1 92 ? 12.035 0.745 -13.091 1.00 93.38 92 LEU A C 1
ATOM 749 O O . LEU A 1 92 ? 12.070 0.177 -14.181 1.00 93.38 92 LEU A O 1
ATOM 753 N N . ASP A 1 93 ? 12.133 2.068 -12.973 1.00 93.69 93 ASP A N 1
ATOM 754 C CA . ASP A 1 93 ? 12.292 2.963 -14.118 1.00 93.69 93 ASP A CA 1
ATOM 755 C C . ASP A 1 93 ? 13.628 2.725 -14.844 1.00 93.69 93 ASP A C 1
ATOM 757 O O . ASP A 1 93 ? 13.676 2.760 -16.075 1.00 93.69 93 ASP A O 1
ATOM 761 N N . ASP A 1 94 ? 14.709 2.424 -14.120 1.00 95.19 94 ASP A N 1
ATOM 762 C CA . ASP A 1 94 ? 15.998 2.044 -14.710 1.00 95.19 94 ASP A CA 1
ATOM 763 C C . ASP A 1 94 ? 15.927 0.716 -15.483 1.00 95.19 94 ASP A C 1
ATOM 765 O O . ASP A 1 94 ? 16.475 0.608 -16.587 1.00 95.19 94 ASP A O 1
ATOM 769 N N . ILE A 1 95 ? 15.221 -0.283 -14.939 1.00 95.81 95 ILE A N 1
ATOM 770 C CA . ILE A 1 95 ? 14.962 -1.569 -15.606 1.00 95.81 95 ILE A CA 1
ATOM 771 C C . ILE A 1 95 ? 14.173 -1.346 -16.901 1.00 95.81 95 ILE A C 1
ATOM 773 O O . ILE A 1 95 ? 14.563 -1.842 -17.961 1.00 95.81 95 ILE A O 1
ATOM 777 N N . LEU A 1 96 ? 13.089 -0.568 -16.831 1.00 94.75 96 LEU A N 1
ATOM 778 C CA . LEU A 1 96 ? 12.237 -0.255 -17.980 1.00 94.75 96 LEU A CA 1
ATOM 779 C C . LEU A 1 96 ? 12.988 0.529 -19.056 1.00 94.75 96 LEU A C 1
ATOM 781 O O . LEU A 1 96 ? 12.828 0.255 -20.249 1.00 94.75 96 LEU A O 1
ATOM 785 N N . ARG A 1 97 ? 13.844 1.471 -18.651 1.00 95.56 97 ARG A N 1
ATOM 786 C CA . ARG A 1 97 ? 14.697 2.228 -19.570 1.00 95.56 97 ARG A CA 1
ATOM 787 C C . ARG A 1 97 ? 15.638 1.299 -20.330 1.00 95.56 97 ARG A C 1
ATOM 789 O O . ARG A 1 97 ? 15.666 1.349 -21.556 1.00 95.56 97 ARG A O 1
ATOM 796 N N . ARG A 1 98 ? 16.337 0.404 -19.625 1.00 95.94 98 ARG A N 1
ATOM 797 C CA . ARG A 1 98 ? 17.250 -0.577 -20.235 1.00 95.94 98 ARG A CA 1
ATOM 798 C C . ARG A 1 98 ? 16.537 -1.511 -21.208 1.00 95.94 98 ARG A C 1
ATOM 800 O O . ARG A 1 98 ? 17.062 -1.796 -22.285 1.00 95.94 98 ARG A O 1
ATOM 807 N N . GLU A 1 99 ? 15.361 -2.001 -20.831 1.00 96.00 99 GLU A N 1
ATOM 808 C CA . GLU A 1 99 ? 14.556 -2.863 -21.696 1.00 96.00 99 GLU A CA 1
ATOM 809 C C . GLU A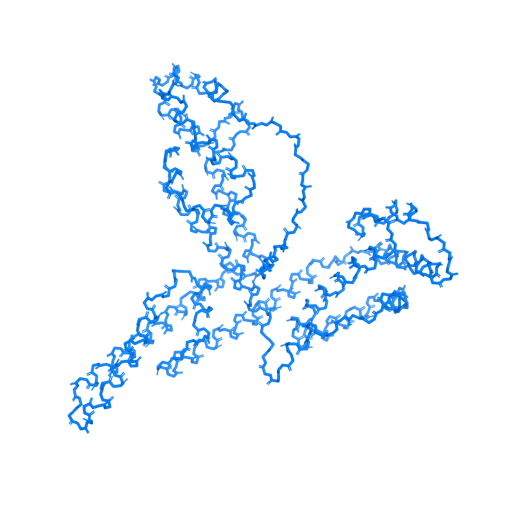 1 99 ? 14.133 -2.114 -22.969 1.00 96.00 99 GLU A C 1
ATOM 811 O O . GLU A 1 99 ? 14.331 -2.618 -24.075 1.00 96.00 99 GLU A O 1
ATOM 816 N N . THR A 1 100 ? 13.636 -0.882 -22.829 1.00 94.44 100 THR A N 1
ATOM 817 C CA . THR A 1 100 ? 13.217 -0.041 -23.963 1.00 94.44 100 THR A CA 1
ATOM 818 C C . THR A 1 100 ? 14.389 0.259 -24.901 1.00 94.44 100 THR A C 1
ATOM 820 O O . THR A 1 100 ? 14.282 0.058 -26.111 1.00 94.44 100 THR A O 1
ATOM 823 N N . GLU A 1 101 ? 15.540 0.658 -24.350 1.00 95.56 101 GLU A N 1
ATOM 824 C CA . GLU A 1 101 ? 16.778 0.880 -25.108 1.00 95.56 101 GLU A CA 1
ATOM 825 C C . GLU A 1 101 ? 17.213 -0.390 -25.852 1.00 95.56 101 GLU A C 1
ATOM 827 O O . GLU A 1 101 ? 17.538 -0.343 -27.038 1.00 95.56 101 GLU A O 1
ATOM 832 N N . THR A 1 102 ? 17.146 -1.553 -25.199 1.00 95.12 102 THR A N 1
ATOM 833 C CA . THR A 1 102 ? 17.510 -2.833 -25.821 1.00 95.12 102 THR A CA 1
ATOM 834 C C . THR A 1 102 ? 16.563 -3.210 -26.958 1.00 95.12 102 THR A C 1
ATOM 836 O O . THR A 1 102 ? 17.013 -3.721 -27.990 1.00 95.12 102 THR A O 1
ATOM 839 N N . ILE A 1 103 ? 15.261 -2.965 -26.797 1.00 94.00 103 ILE A N 1
ATOM 840 C CA . ILE A 1 103 ? 14.261 -3.177 -27.848 1.00 94.00 103 ILE A CA 1
ATOM 841 C C . ILE A 1 103 ? 14.560 -2.268 -29.045 1.00 94.00 103 ILE A C 1
ATOM 843 O O . ILE A 1 103 ? 14.636 -2.764 -30.174 1.00 94.00 103 ILE A O 1
ATOM 847 N N . HIS A 1 104 ? 14.794 -0.972 -28.816 1.00 93.69 104 HIS A N 1
ATOM 848 C CA . HIS A 1 104 ? 15.133 -0.006 -29.868 1.00 93.69 104 HIS A CA 1
ATOM 849 C C . HIS A 1 104 ? 16.425 -0.381 -30.597 1.00 93.69 104 HIS A C 1
ATOM 851 O O . HIS A 1 104 ? 16.443 -0.444 -31.827 1.00 93.69 104 HIS A O 1
ATOM 857 N N . ASP A 1 105 ? 17.475 -0.741 -29.865 1.00 93.31 105 ASP A N 1
ATOM 858 C CA . ASP A 1 105 ? 18.754 -1.166 -30.437 1.00 93.31 105 ASP A CA 1
ATOM 859 C C . ASP A 1 105 ? 18.644 -2.457 -31.255 1.00 93.31 105 ASP A C 1
ATOM 861 O O . ASP A 1 105 ? 19.337 -2.627 -32.264 1.00 93.31 105 ASP A O 1
ATOM 865 N N . ARG A 1 106 ? 17.800 -3.407 -30.833 1.00 91.00 106 ARG A N 1
ATOM 866 C CA . ARG A 1 106 ? 17.541 -4.626 -31.615 1.00 91.00 106 ARG A CA 1
ATOM 867 C C . ARG A 1 106 ? 16.735 -4.319 -32.872 1.00 91.00 106 ARG A C 1
ATOM 869 O O . ARG A 1 106 ? 17.092 -4.837 -33.928 1.00 91.00 106 ARG A O 1
ATOM 876 N N . LYS A 1 107 ? 15.716 -3.456 -32.791 1.00 90.25 107 LYS A N 1
ATOM 877 C CA . LYS A 1 107 ? 14.926 -3.010 -33.954 1.00 90.25 107 LYS A CA 1
ATOM 878 C C . LYS A 1 107 ? 15.798 -2.300 -34.992 1.00 90.25 107 LYS A C 1
ATOM 880 O O . LYS A 1 107 ? 15.705 -2.625 -36.171 1.00 90.25 107 LYS A O 1
ATOM 885 N N . ASN A 1 108 ? 16.684 -1.405 -34.555 1.00 89.12 108 ASN A N 1
ATOM 886 C CA . ASN A 1 108 ? 17.614 -0.705 -35.444 1.00 89.12 108 ASN A CA 1
ATOM 887 C C . ASN A 1 108 ? 18.568 -1.684 -36.144 1.00 89.12 108 ASN A C 1
ATOM 889 O O . ASN A 1 108 ? 18.706 -1.647 -37.360 1.00 89.12 108 ASN A O 1
ATOM 893 N N . ARG A 1 109 ? 19.157 -2.633 -35.402 1.00 86.88 109 ARG A N 1
ATOM 894 C CA . ARG A 1 109 ? 20.040 -3.655 -35.992 1.00 86.88 109 ARG A CA 1
ATOM 895 C C . ARG A 1 109 ? 19.331 -4.584 -36.977 1.00 86.88 109 ARG A C 1
ATOM 897 O O . ARG A 1 109 ? 19.943 -4.977 -37.961 1.00 86.88 109 ARG A O 1
ATOM 904 N N . LEU A 1 110 ? 18.066 -4.924 -36.725 1.00 85.00 110 LEU A N 1
ATOM 905 C CA . LEU A 1 110 ? 17.241 -5.714 -37.647 1.00 85.00 110 LEU A CA 1
ATOM 906 C C . LEU A 1 110 ? 17.001 -4.990 -38.978 1.00 85.00 110 LEU A C 1
ATOM 908 O O . LEU A 1 110 ? 16.906 -5.650 -40.008 1.00 85.00 110 LEU A O 1
ATOM 912 N N . ALA A 1 111 ? 16.917 -3.656 -38.967 1.00 76.25 111 ALA A N 1
ATOM 913 C CA . ALA A 1 111 ? 16.739 -2.857 -40.178 1.00 76.25 111 ALA A CA 1
ATOM 914 C C . ALA A 1 111 ? 18.003 -2.806 -41.059 1.00 76.25 111 ALA A C 1
ATOM 916 O O . ALA A 1 111 ? 17.886 -2.642 -42.271 1.00 76.25 111 ALA A O 1
ATOM 917 N N . ASP A 1 112 ? 19.182 -2.987 -40.458 1.00 80.06 112 ASP A N 1
ATOM 918 C CA . ASP A 1 112 ? 20.488 -2.925 -41.129 1.00 80.06 112 ASP A CA 1
ATOM 919 C C . ASP A 1 112 ? 21.044 -4.314 -41.529 1.00 80.06 112 ASP A C 1
ATOM 921 O O . ASP A 1 112 ? 22.167 -4.416 -42.028 1.00 80.06 112 ASP A O 1
ATOM 925 N N . GLN A 1 113 ? 20.304 -5.406 -41.287 1.00 72.81 113 GLN A N 1
ATOM 926 C CA . GLN A 1 113 ? 20.760 -6.774 -41.568 1.00 72.81 113 GLN A CA 1
ATOM 927 C C . GLN A 1 113 ? 20.337 -7.278 -42.956 1.00 72.81 113 GLN A C 1
ATOM 929 O O . GLN A 1 113 ? 19.193 -7.672 -43.162 1.00 72.81 113 GLN A O 1
ATOM 934 N N . ASP A 1 114 ? 21.308 -7.382 -43.868 1.00 68.94 114 ASP A N 1
ATOM 935 C CA . ASP A 1 114 ? 21.114 -7.913 -45.230 1.00 68.94 114 ASP A CA 1
ATOM 936 C C . ASP A 1 114 ? 21.112 -9.459 -45.318 1.00 68.94 114 ASP A C 1
ATOM 938 O O . ASP A 1 114 ? 20.646 -10.024 -46.307 1.00 68.94 114 ASP A O 1
ATOM 942 N N . ASP A 1 115 ? 21.628 -10.158 -44.299 1.00 77.06 115 ASP A N 1
ATOM 943 C CA . ASP A 1 115 ? 21.854 -11.618 -44.320 1.00 77.06 115 ASP A CA 1
ATOM 944 C C . ASP A 1 115 ? 20.669 -12.463 -43.796 1.00 77.06 115 ASP A C 1
ATOM 946 O O . ASP A 1 115 ? 20.720 -13.694 -43.843 1.00 77.06 115 ASP A O 1
ATOM 950 N N . LEU A 1 116 ? 19.612 -11.838 -43.266 1.00 78.00 116 LEU A N 1
ATOM 951 C CA . LEU A 1 116 ? 18.433 -12.541 -42.743 1.00 78.00 116 LEU A CA 1
ATOM 952 C C . LEU A 1 116 ? 17.345 -12.693 -43.812 1.00 78.00 116 LEU A C 1
ATOM 954 O O . LEU A 1 116 ? 17.124 -11.808 -44.637 1.00 78.00 116 LEU A O 1
ATOM 958 N N . GLU A 1 117 ? 16.604 -13.804 -43.772 1.00 84.38 117 GLU A N 1
ATOM 959 C CA . GLU A 1 117 ? 15.416 -13.945 -44.611 1.00 84.38 117 GLU A CA 1
ATOM 960 C C . GLU A 1 117 ? 14.340 -12.932 -44.194 1.00 84.38 117 GLU A C 1
ATOM 962 O O . GLU A 1 117 ? 14.078 -12.731 -43.007 1.00 84.38 117 GLU A O 1
ATOM 967 N N . ALA A 1 118 ? 13.641 -12.349 -45.173 1.00 82.44 118 ALA A N 1
ATOM 968 C CA . ALA A 1 118 ? 12.588 -11.360 -44.922 1.00 82.44 118 ALA A CA 1
ATOM 969 C C . ALA A 1 118 ? 11.504 -11.865 -43.947 1.00 82.44 118 ALA A C 1
ATOM 971 O O . ALA A 1 118 ? 10.988 -11.092 -43.144 1.00 82.44 118 ALA A O 1
ATOM 972 N N . SER A 1 119 ? 11.196 -13.168 -43.982 1.00 85.06 119 SER A N 1
ATOM 973 C CA . SER A 1 119 ? 10.198 -13.772 -43.091 1.00 85.06 119 SER A CA 1
ATOM 974 C C . SER A 1 119 ? 10.648 -13.856 -41.628 1.00 85.06 119 SER A C 1
ATOM 976 O O . SER A 1 119 ? 9.816 -13.778 -40.724 1.00 85.06 119 SER A O 1
ATOM 978 N N . ASP A 1 120 ? 11.955 -13.965 -41.376 1.00 84.88 120 ASP A N 1
ATOM 979 C CA . ASP A 1 120 ? 12.502 -13.965 -40.021 1.00 84.88 120 ASP A CA 1
ATOM 980 C C . ASP A 1 120 ? 12.578 -12.538 -39.472 1.00 84.88 120 ASP A C 1
ATOM 982 O O . ASP A 1 120 ? 12.184 -12.306 -38.328 1.00 84.88 120 ASP A O 1
ATOM 986 N N . ILE A 1 121 ? 12.979 -11.567 -40.305 1.00 85.56 121 ILE A N 1
ATOM 987 C CA . ILE A 1 121 ? 12.968 -10.137 -39.953 1.00 85.56 121 ILE A CA 1
ATOM 988 C C . ILE A 1 121 ? 11.557 -9.697 -39.537 1.00 85.56 121 ILE A C 1
ATOM 990 O O . ILE A 1 121 ? 11.397 -9.041 -38.507 1.00 85.56 121 ILE A O 1
ATOM 994 N N . GLU A 1 122 ? 10.528 -10.094 -40.293 1.00 87.50 122 GLU A N 1
ATOM 995 C CA . GLU A 1 122 ? 9.131 -9.761 -39.992 1.00 87.50 122 GLU A CA 1
ATOM 996 C C . GLU A 1 122 ? 8.688 -10.317 -38.629 1.00 87.50 122 GLU A C 1
ATOM 998 O O . GLU A 1 122 ? 8.171 -9.572 -37.796 1.00 87.50 122 GLU A O 1
ATOM 1003 N N . ARG A 1 123 ? 8.967 -11.597 -38.344 1.00 88.75 123 ARG A N 1
ATOM 1004 C CA . ARG A 1 123 ? 8.618 -12.236 -37.060 1.00 88.75 123 ARG A CA 1
ATOM 1005 C C . ARG A 1 123 ? 9.313 -11.587 -35.867 1.00 88.75 123 ARG A C 1
ATOM 1007 O O . ARG A 1 123 ? 8.688 -11.383 -34.826 1.00 88.75 123 ARG A O 1
ATOM 1014 N N . LEU A 1 124 ? 10.605 -11.286 -36.002 1.00 88.88 124 LEU A N 1
ATOM 1015 C CA . LEU A 1 124 ? 11.399 -10.623 -34.965 1.00 88.88 124 LEU A CA 1
ATOM 1016 C C . LEU A 1 124 ? 10.923 -9.186 -34.732 1.00 88.88 124 LEU A C 1
ATOM 1018 O O . LEU A 1 124 ? 10.798 -8.766 -33.583 1.00 88.88 124 LEU A O 1
ATOM 1022 N N . SER A 1 125 ? 10.606 -8.452 -35.799 1.00 89.25 125 SER A N 1
ATOM 1023 C CA . SER A 1 125 ? 10.035 -7.108 -35.700 1.00 89.25 125 SER A CA 1
ATOM 1024 C C . SER A 1 125 ? 8.685 -7.128 -34.982 1.00 89.25 125 SER A C 1
ATOM 1026 O O . SER A 1 125 ? 8.486 -6.374 -34.033 1.00 89.25 125 SER A O 1
ATOM 1028 N N . GLU A 1 126 ? 7.785 -8.040 -35.358 1.00 91.75 126 GLU A N 1
ATOM 1029 C CA . GLU A 1 126 ? 6.477 -8.187 -34.714 1.00 91.75 126 GLU A CA 1
ATOM 1030 C C . GLU A 1 126 ? 6.608 -8.580 -33.234 1.00 91.75 126 GLU A C 1
ATOM 1032 O O . GLU A 1 126 ? 5.888 -8.062 -32.380 1.00 91.75 126 GLU A O 1
ATOM 1037 N N . TYR A 1 127 ? 7.556 -9.465 -32.908 1.00 92.44 127 TYR A N 1
ATOM 1038 C CA . TYR A 1 127 ? 7.892 -9.802 -31.527 1.00 92.44 127 TYR A CA 1
ATOM 1039 C C . TYR A 1 127 ? 8.320 -8.564 -30.726 1.00 92.44 127 TYR A C 1
ATOM 1041 O O . TYR A 1 127 ? 7.752 -8.310 -29.667 1.00 92.44 127 TYR A O 1
ATOM 1049 N N . LEU A 1 128 ? 9.270 -7.774 -31.236 1.00 93.25 128 LEU A N 1
ATOM 1050 C CA . LEU A 1 128 ? 9.770 -6.577 -30.552 1.00 93.25 128 LEU A CA 1
ATOM 1051 C C . LEU A 1 128 ? 8.703 -5.479 -30.434 1.00 93.25 128 LEU A C 1
ATOM 1053 O O . LEU A 1 128 ? 8.600 -4.858 -29.382 1.00 93.25 128 LEU A O 1
ATOM 1057 N N . ASN A 1 129 ? 7.870 -5.285 -31.461 1.00 92.25 129 ASN A N 1
ATOM 1058 C CA . ASN A 1 129 ? 6.771 -4.315 -31.425 1.00 92.25 129 ASN A CA 1
ATOM 1059 C C . ASN A 1 129 ? 5.732 -4.682 -30.360 1.00 92.25 129 ASN A C 1
ATOM 1061 O O . ASN A 1 129 ? 5.309 -3.821 -29.601 1.00 92.25 129 ASN A O 1
ATOM 1065 N N . ARG A 1 130 ? 5.362 -5.966 -30.239 1.00 92.19 130 ARG A N 1
ATOM 1066 C CA . ARG A 1 130 ? 4.449 -6.413 -29.172 1.00 92.19 130 ARG A CA 1
ATOM 1067 C C . ARG A 1 130 ? 5.002 -6.142 -27.776 1.00 92.19 130 ARG A C 1
ATOM 1069 O O . ARG A 1 130 ? 4.231 -5.844 -26.869 1.00 92.19 130 ARG A O 1
ATOM 1076 N N . ARG A 1 131 ? 6.317 -6.282 -27.597 1.00 92.50 131 ARG A N 1
ATOM 1077 C CA . ARG A 1 131 ? 6.992 -6.004 -26.323 1.00 92.50 131 ARG A CA 1
ATOM 1078 C C . ARG A 1 131 ? 6.993 -4.511 -26.015 1.00 92.50 131 ARG A C 1
ATOM 1080 O O . ARG A 1 131 ? 6.588 -4.134 -24.926 1.00 92.50 131 ARG A O 1
ATOM 1087 N N . GLU A 1 132 ? 7.334 -3.677 -26.991 1.00 91.62 132 GLU A N 1
ATOM 1088 C CA . GLU A 1 132 ? 7.257 -2.216 -26.872 1.00 91.62 132 GLU A CA 1
ATOM 1089 C C . GLU A 1 132 ? 5.835 -1.745 -26.530 1.00 91.62 132 GLU A C 1
ATOM 1091 O O . GLU A 1 132 ? 5.647 -1.042 -25.543 1.00 91.62 132 GLU A O 1
ATOM 1096 N N . GLU A 1 133 ? 4.817 -2.227 -27.251 1.00 92.81 133 GLU A N 1
ATOM 1097 C CA . GLU A 1 133 ? 3.412 -1.913 -26.958 1.00 92.81 133 GLU A CA 1
ATOM 1098 C C . GLU A 1 133 ? 2.989 -2.341 -25.544 1.00 92.81 133 GLU A C 1
ATOM 1100 O O . GLU A 1 133 ? 2.160 -1.681 -24.917 1.00 92.81 133 GLU A O 1
ATOM 1105 N N . ALA A 1 134 ? 3.519 -3.459 -25.037 1.00 91.25 134 ALA A N 1
ATOM 1106 C CA . ALA A 1 134 ? 3.236 -3.908 -23.677 1.00 91.25 134 ALA A CA 1
ATOM 1107 C C . ALA A 1 134 ? 3.831 -2.951 -22.632 1.00 91.25 134 ALA A C 1
ATOM 1109 O O . ALA A 1 134 ? 3.168 -2.669 -21.636 1.00 91.25 134 ALA A O 1
ATOM 1110 N N . LEU A 1 135 ? 5.035 -2.420 -22.880 1.00 91.88 135 LEU A N 1
ATOM 1111 C CA . LEU A 1 135 ? 5.678 -1.431 -22.011 1.00 91.88 135 LEU A CA 1
ATOM 1112 C C . LEU A 1 135 ? 4.973 -0.068 -22.068 1.00 91.88 135 LEU A C 1
ATOM 1114 O O . LEU A 1 135 ? 4.803 0.576 -21.038 1.00 91.88 135 LEU A O 1
ATOM 1118 N N . GLU A 1 136 ? 4.505 0.358 -23.242 1.00 90.25 136 GLU A N 1
ATOM 1119 C CA . GLU A 1 136 ? 3.764 1.619 -23.410 1.00 90.25 136 GLU A CA 1
ATOM 1120 C C . GLU A 1 136 ? 2.391 1.611 -22.722 1.00 90.25 136 GLU A C 1
ATOM 1122 O O . GLU A 1 136 ? 1.886 2.659 -22.321 1.00 90.25 136 GLU A O 1
ATOM 1127 N N . ARG A 1 137 ? 1.774 0.431 -22.580 1.00 90.62 137 ARG A N 1
ATOM 1128 C CA . ARG A 1 137 ? 0.481 0.251 -21.898 1.00 90.62 137 ARG A CA 1
ATOM 1129 C C . ARG A 1 137 ? 0.610 0.066 -20.389 1.00 90.62 137 ARG A C 1
ATOM 1131 O O . ARG A 1 137 ? -0.400 -0.190 -19.732 1.00 90.62 137 ARG A O 1
ATOM 1138 N N . LEU A 1 138 ? 1.820 0.159 -19.839 1.00 89.88 138 LEU A N 1
ATOM 1139 C CA . LEU A 1 138 ? 2.021 0.024 -18.406 1.00 89.88 138 LEU A CA 1
ATOM 1140 C C . LEU A 1 138 ? 1.263 1.126 -17.643 1.00 89.88 138 LEU A C 1
ATOM 1142 O O . LEU A 1 138 ? 1.319 2.297 -18.031 1.00 89.88 138 LEU A O 1
ATOM 1146 N N . PRO A 1 139 ? 0.580 0.779 -16.539 1.00 85.19 139 PRO A N 1
ATOM 1147 C CA . PRO A 1 139 ? -0.071 1.758 -15.673 1.00 85.19 139 PRO A CA 1
ATOM 1148 C C . PRO A 1 139 ? 0.906 2.822 -15.157 1.00 85.19 139 PRO A C 1
ATOM 1150 O O . PRO A 1 139 ? 2.118 2.615 -15.113 1.00 85.19 139 PRO A O 1
ATOM 1153 N N . SER A 1 140 ? 0.401 3.977 -14.726 1.00 78.12 140 SER A N 1
ATOM 1154 C CA . SER A 1 140 ? 1.241 5.053 -14.177 1.00 78.12 140 SER A CA 1
ATOM 1155 C C . SER A 1 140 ? 1.837 4.717 -12.804 1.00 78.12 140 SER A C 1
ATOM 1157 O O . SER A 1 140 ? 2.868 5.276 -12.439 1.00 78.12 140 SER A O 1
ATOM 1159 N N . SER A 1 141 ? 1.222 3.796 -12.064 1.00 79.50 141 SER A N 1
ATOM 1160 C CA . SER A 1 141 ? 1.562 3.463 -10.683 1.00 79.50 141 SER A CA 1
ATOM 1161 C C . SER A 1 141 ? 2.482 2.246 -10.546 1.00 79.50 141 SER A C 1
ATOM 1163 O O . SER A 1 141 ? 2.436 1.297 -11.326 1.00 79.50 141 SER A O 1
ATOM 1165 N N . THR A 1 142 ? 3.338 2.263 -9.520 1.00 82.19 142 THR A N 1
ATOM 1166 C CA . THR A 1 142 ? 4.421 1.283 -9.323 1.00 82.19 142 THR A CA 1
ATOM 1167 C C . THR A 1 142 ? 3.926 -0.150 -9.128 1.00 82.19 142 THR A C 1
ATOM 1169 O O . THR A 1 142 ? 4.474 -1.070 -9.724 1.00 82.19 142 THR A O 1
ATOM 1172 N N . ALA A 1 143 ? 2.899 -0.358 -8.305 1.00 80.50 143 ALA A N 1
ATOM 1173 C CA . ALA A 1 143 ? 2.414 -1.697 -7.969 1.00 80.50 143 ALA A CA 1
ATOM 1174 C C . ALA A 1 143 ? 1.841 -2.457 -9.171 1.00 80.50 143 ALA A C 1
ATOM 1176 O O . ALA A 1 143 ? 2.359 -3.531 -9.487 1.00 80.50 143 ALA A O 1
ATOM 1177 N N . PRO A 1 144 ? 0.866 -1.902 -9.914 1.00 81.38 144 PRO A N 1
ATOM 1178 C CA . PRO A 1 144 ? 0.354 -2.599 -11.082 1.00 81.38 144 PRO A CA 1
ATOM 1179 C C . PRO A 1 144 ? 1.399 -2.691 -12.203 1.00 81.38 144 PRO A C 1
ATOM 1181 O O . PRO A 1 144 ? 1.389 -3.667 -12.944 1.00 81.38 144 PRO A O 1
ATOM 1184 N N . ARG A 1 145 ? 2.385 -1.780 -12.301 1.00 88.56 145 ARG A N 1
ATOM 1185 C CA . ARG A 1 145 ? 3.546 -2.006 -13.187 1.00 88.56 145 ARG A CA 1
ATOM 1186 C C . ARG A 1 145 ? 4.279 -3.303 -12.845 1.00 88.56 145 ARG A C 1
ATOM 1188 O O . ARG A 1 145 ? 4.530 -4.097 -13.745 1.00 88.56 145 ARG A O 1
ATOM 1195 N N . ILE A 1 146 ? 4.622 -3.529 -11.574 1.00 88.25 146 ILE A N 1
ATOM 1196 C CA . ILE A 1 146 ? 5.342 -4.743 -11.157 1.00 88.25 146 ILE A CA 1
ATOM 1197 C C . ILE A 1 146 ? 4.479 -5.989 -11.385 1.00 88.25 146 ILE A C 1
ATOM 1199 O O . ILE A 1 146 ? 4.993 -7.001 -11.857 1.00 88.25 146 ILE A O 1
ATOM 1203 N N . GLU A 1 147 ? 3.173 -5.921 -11.109 1.00 83.69 147 GLU A N 1
ATOM 1204 C CA . GLU A 1 147 ? 2.250 -7.028 -11.384 1.00 83.69 147 GLU A CA 1
ATOM 1205 C C . GLU A 1 147 ? 2.227 -7.396 -12.873 1.00 83.69 147 GLU A C 1
ATOM 1207 O O . GLU A 1 147 ? 2.421 -8.561 -13.219 1.00 83.69 147 GLU A O 1
ATOM 1212 N N . HIS A 1 148 ? 2.085 -6.404 -13.756 1.00 87.69 148 HIS A N 1
ATOM 1213 C CA . HIS A 1 148 ? 2.129 -6.605 -15.205 1.00 87.69 148 HIS A CA 1
ATOM 1214 C C . HIS A 1 148 ? 3.485 -7.145 -15.687 1.00 87.69 148 HIS A C 1
ATOM 1216 O O . HIS A 1 148 ? 3.537 -7.960 -16.610 1.00 87.69 148 HIS A O 1
ATOM 1222 N N . LEU A 1 149 ? 4.586 -6.707 -15.071 1.00 90.75 149 LEU A N 1
ATOM 1223 C CA . LEU A 1 149 ? 5.940 -7.125 -15.439 1.00 90.75 149 LEU A CA 1
ATOM 1224 C C . LEU A 1 149 ? 6.310 -8.522 -14.931 1.00 90.75 149 LEU A C 1
ATOM 1226 O O . LEU A 1 149 ? 7.230 -9.134 -15.466 1.00 90.75 149 LEU A O 1
ATOM 1230 N N . LYS A 1 150 ? 5.583 -9.068 -13.951 1.00 86.50 150 LYS A N 1
ATOM 1231 C CA . LYS A 1 150 ? 5.808 -10.432 -13.452 1.00 86.50 150 LYS A CA 1
ATOM 1232 C C . LYS A 1 150 ? 5.607 -11.489 -14.541 1.00 86.50 150 LYS A C 1
ATOM 1234 O O . LYS A 1 150 ? 6.365 -12.452 -14.611 1.00 86.50 150 LYS A O 1
ATOM 1239 N N . ASP A 1 151 ? 4.612 -11.280 -15.399 1.00 86.25 151 ASP A N 1
ATOM 1240 C CA . ASP A 1 151 ? 4.312 -12.159 -16.534 1.00 86.25 151 ASP A CA 1
ATOM 1241 C C . ASP A 1 151 ? 4.988 -11.674 -17.836 1.00 86.25 151 ASP A C 1
ATOM 1243 O O . ASP A 1 151 ? 4.806 -12.260 -18.909 1.00 86.25 151 ASP A O 1
ATOM 1247 N N . TYR A 1 152 ? 5.779 -10.597 -17.759 1.00 92.06 152 TYR A N 1
ATOM 1248 C CA . TYR A 1 152 ? 6.506 -10.036 -18.888 1.00 92.06 152 TYR A CA 1
ATOM 1249 C C . TYR A 1 152 ? 7.833 -10.768 -19.103 1.00 92.06 152 TYR A C 1
ATOM 1251 O O . TYR A 1 152 ? 8.666 -10.918 -18.212 1.00 92.06 152 TYR A O 1
ATOM 1259 N N . GLU A 1 153 ? 8.057 -11.204 -20.337 1.00 90.88 153 GLU A N 1
ATOM 1260 C CA . GLU A 1 153 ? 9.304 -11.842 -20.741 1.00 90.88 153 GLU A CA 1
ATOM 1261 C C . GLU A 1 153 ? 10.235 -10.788 -21.343 1.00 90.88 153 GLU A C 1
ATOM 1263 O O . GLU A 1 153 ? 10.027 -10.324 -22.470 1.00 90.88 153 GLU A O 1
ATOM 1268 N N . PHE A 1 154 ? 11.253 -10.420 -20.566 1.00 94.81 154 PHE A N 1
ATOM 1269 C CA . PHE A 1 154 ? 12.235 -9.407 -20.931 1.00 94.81 154 PHE A CA 1
ATOM 1270 C C . PHE A 1 154 ? 13.066 -9.810 -22.150 1.00 94.81 154 PHE A C 1
ATOM 1272 O O . PHE A 1 154 ? 13.557 -10.935 -22.273 1.00 94.81 154 PHE A O 1
ATOM 1279 N N . VAL A 1 155 ? 13.256 -8.850 -23.051 1.00 94.19 155 VAL A N 1
ATOM 1280 C CA . VAL A 1 155 ? 14.137 -8.962 -24.211 1.00 94.19 155 VAL A CA 1
ATOM 1281 C C . VAL A 1 155 ? 15.596 -8.853 -23.764 1.00 94.19 155 VAL A C 1
ATOM 1283 O O . VAL A 1 155 ? 16.452 -9.590 -24.277 1.00 94.19 155 VAL A O 1
ATOM 1286 N N . ASP A 1 156 ? 15.886 -7.963 -22.814 1.00 95.62 156 ASP A N 1
ATOM 1287 C CA . ASP A 1 156 ? 17.183 -7.836 -22.162 1.00 95.62 156 ASP A CA 1
ATOM 1288 C C . ASP A 1 156 ? 17.330 -8.785 -20.962 1.00 95.62 156 ASP A C 1
ATOM 1290 O O . ASP A 1 156 ? 16.567 -8.754 -19.996 1.00 95.62 156 ASP A O 1
ATOM 1294 N N . ALA A 1 157 ? 18.369 -9.621 -20.998 1.00 93.25 157 ALA A N 1
ATOM 1295 C CA . ALA A 1 157 ? 18.613 -10.600 -19.941 1.00 93.25 157 ALA A CA 1
ATOM 1296 C C . ALA A 1 157 ? 19.018 -9.946 -18.610 1.00 93.25 157 ALA A C 1
ATOM 1298 O O . ALA A 1 157 ? 18.748 -10.510 -17.549 1.00 93.25 157 ALA A O 1
ATOM 1299 N N . GLN A 1 158 ? 19.671 -8.778 -18.653 1.00 93.94 158 GLN A N 1
ATOM 1300 C CA . GLN A 1 158 ? 20.066 -8.070 -17.440 1.00 93.94 158 GLN A CA 1
ATOM 1301 C C . GLN A 1 158 ? 18.866 -7.352 -16.814 1.00 93.94 158 GLN A C 1
ATOM 1303 O O . GLN A 1 158 ? 18.690 -7.477 -15.611 1.00 93.94 158 GLN A O 1
ATOM 1308 N N . ALA A 1 159 ? 18.003 -6.709 -17.605 1.00 95.00 159 ALA A N 1
ATOM 1309 C CA . ALA A 1 159 ? 16.762 -6.095 -17.130 1.00 95.00 159 ALA A CA 1
ATOM 1310 C C . ALA A 1 159 ? 15.852 -7.124 -16.444 1.00 95.00 159 ALA A C 1
ATOM 1312 O O . ALA A 1 159 ? 15.380 -6.884 -15.336 1.00 95.00 159 ALA A O 1
ATOM 1313 N N . GLY A 1 160 ? 15.683 -8.307 -17.047 1.00 93.75 160 GLY A N 1
ATOM 1314 C CA . GLY A 1 160 ? 14.915 -9.388 -16.426 1.00 93.75 160 GLY A CA 1
ATOM 1315 C C . GLY A 1 160 ? 15.534 -9.894 -15.120 1.00 93.75 160 GLY A C 1
ATOM 1316 O O . GLY A 1 160 ? 14.816 -10.185 -14.166 1.00 93.75 160 GLY A O 1
ATOM 1317 N N . LYS A 1 161 ? 16.869 -9.965 -15.036 1.00 94.38 161 LYS A N 1
ATOM 1318 C CA . LYS A 1 161 ? 17.554 -10.312 -13.786 1.00 94.38 161 LYS A CA 1
ATOM 1319 C C . LYS A 1 161 ? 17.363 -9.232 -12.719 1.00 94.38 161 LYS A C 1
ATOM 1321 O O . LYS A 1 161 ? 16.989 -9.560 -11.601 1.00 94.38 161 LYS A O 1
ATOM 1326 N N . ASP A 1 162 ? 17.581 -7.971 -13.075 1.00 93.88 162 ASP A N 1
ATOM 1327 C CA . ASP A 1 162 ? 17.451 -6.832 -12.167 1.00 93.88 162 ASP A CA 1
ATOM 1328 C C . ASP A 1 162 ? 16.012 -6.714 -11.630 1.00 93.88 162 ASP A C 1
ATOM 1330 O O . ASP A 1 162 ? 15.820 -6.390 -10.459 1.00 93.88 162 ASP A O 1
ATOM 1334 N N . PHE A 1 163 ? 15.007 -7.042 -12.454 1.00 94.31 163 PHE A N 1
ATOM 1335 C CA . PHE A 1 163 ? 13.606 -7.141 -12.038 1.00 94.31 163 PHE A CA 1
ATOM 1336 C C . PHE A 1 163 ? 13.372 -8.267 -11.029 1.00 94.31 163 PHE A C 1
ATOM 1338 O O . PHE A 1 163 ? 12.754 -8.036 -9.992 1.00 94.31 163 PHE A O 1
ATOM 1345 N N . ASN A 1 164 ? 13.893 -9.468 -11.288 1.00 90.81 164 ASN A N 1
ATOM 1346 C CA . ASN A 1 164 ? 13.774 -10.581 -10.343 1.00 90.81 164 ASN A CA 1
ATOM 1347 C C . ASN A 1 164 ? 14.448 -10.257 -9.002 1.00 90.81 164 ASN A C 1
ATOM 1349 O O . ASN A 1 164 ? 13.851 -10.485 -7.952 1.00 90.81 164 ASN A O 1
ATOM 1353 N N . ASP A 1 165 ? 15.643 -9.660 -9.039 1.00 91.19 165 ASP A N 1
ATOM 1354 C CA . ASP A 1 165 ? 16.382 -9.236 -7.846 1.00 91.19 165 ASP A CA 1
ATOM 1355 C C . ASP A 1 165 ? 15.609 -8.141 -7.073 1.00 91.19 165 ASP A C 1
ATOM 1357 O O . ASP A 1 165 ? 15.584 -8.142 -5.841 1.00 91.19 165 ASP A O 1
ATOM 1361 N N . LEU A 1 166 ? 14.950 -7.208 -7.778 1.00 90.31 166 LEU A N 1
ATOM 1362 C CA . LEU A 1 166 ? 14.073 -6.195 -7.175 1.00 90.31 166 LEU A CA 1
ATOM 1363 C C . LEU A 1 166 ? 12.881 -6.844 -6.459 1.00 90.31 166 LEU A C 1
ATOM 1365 O O . LEU A 1 166 ? 12.602 -6.508 -5.308 1.00 90.31 166 LEU A O 1
ATOM 1369 N N . VAL A 1 167 ? 12.200 -7.783 -7.121 1.00 86.62 167 VAL A N 1
ATOM 1370 C CA . VAL A 1 167 ? 11.039 -8.487 -6.560 1.00 86.62 167 VAL A CA 1
ATOM 1371 C C . VAL A 1 167 ? 11.432 -9.321 -5.339 1.00 86.62 167 VAL A C 1
ATOM 1373 O O . VAL A 1 167 ? 10.740 -9.265 -4.323 1.00 86.62 167 VAL A O 1
ATOM 1376 N N . GLU A 1 168 ? 12.543 -10.056 -5.397 1.00 84.94 168 GLU A N 1
ATOM 1377 C CA . GLU A 1 168 ? 13.037 -10.857 -4.269 1.00 84.94 168 GLU A CA 1
ATOM 1378 C C . GLU A 1 168 ? 13.376 -9.973 -3.061 1.00 84.94 168 GLU A C 1
ATOM 1380 O O . GLU A 1 168 ? 12.961 -10.259 -1.935 1.00 84.94 168 GLU A O 1
ATOM 1385 N N . GLN A 1 169 ? 14.058 -8.846 -3.290 1.00 84.31 169 GLN A N 1
ATOM 1386 C CA . GLN A 1 169 ? 14.376 -7.900 -2.224 1.00 84.31 169 GLN A CA 1
ATOM 1387 C C . GLN A 1 169 ? 13.116 -7.299 -1.594 1.00 84.31 169 GLN A C 1
ATOM 1389 O O . GLN A 1 169 ? 13.035 -7.205 -0.368 1.00 84.31 169 GLN A O 1
ATOM 1394 N N . MET A 1 170 ? 12.126 -6.922 -2.408 1.00 81.62 170 MET A N 1
ATOM 1395 C CA . MET A 1 170 ? 10.841 -6.439 -1.905 1.00 81.62 170 MET A CA 1
ATOM 1396 C C . MET A 1 170 ? 10.166 -7.495 -1.032 1.00 81.62 170 MET A C 1
ATOM 1398 O O . MET A 1 170 ? 9.764 -7.195 0.088 1.00 81.62 170 MET A O 1
ATOM 1402 N N . GLN A 1 171 ? 10.070 -8.741 -1.507 1.00 77.81 171 GLN A N 1
ATOM 1403 C CA . GLN A 1 171 ? 9.470 -9.837 -0.741 1.00 77.81 171 GLN A CA 1
ATOM 1404 C C . GLN A 1 171 ? 10.148 -10.024 0.616 1.00 77.81 171 GLN A C 1
ATOM 1406 O O . GLN A 1 171 ? 9.462 -10.221 1.623 1.00 77.81 171 GLN A O 1
ATOM 1411 N N . GLN A 1 172 ? 11.479 -9.936 0.655 1.00 79.44 172 GLN A N 1
ATOM 1412 C CA . GLN A 1 172 ? 12.240 -10.023 1.893 1.00 79.44 172 GLN A CA 1
ATOM 1413 C C . GLN A 1 172 ? 11.908 -8.864 2.841 1.00 79.44 172 GLN A C 1
ATOM 1415 O O . GLN A 1 172 ? 11.543 -9.110 3.988 1.00 79.44 172 GLN A O 1
ATOM 1420 N N . GLN A 1 173 ? 11.954 -7.621 2.353 1.00 78.69 173 GLN A N 1
ATOM 1421 C CA . GLN A 1 173 ? 11.651 -6.428 3.153 1.00 78.69 173 GLN A CA 1
ATOM 1422 C C . GLN A 1 173 ? 10.228 -6.458 3.719 1.00 78.69 173 GLN A C 1
ATOM 1424 O O . GLN A 1 173 ? 10.028 -6.188 4.899 1.00 78.69 173 GLN A O 1
ATOM 1429 N N . ILE A 1 174 ? 9.250 -6.856 2.905 1.00 77.25 174 ILE A N 1
ATOM 1430 C CA . ILE A 1 174 ? 7.847 -7.001 3.316 1.00 77.25 174 ILE A CA 1
ATOM 1431 C C . ILE A 1 174 ? 7.711 -8.053 4.412 1.00 77.25 174 ILE A C 1
ATOM 1433 O O . ILE A 1 174 ? 7.033 -7.831 5.415 1.00 77.25 174 ILE A O 1
ATOM 1437 N N . SER A 1 175 ? 8.362 -9.201 4.225 1.00 76.62 175 SER A N 1
ATOM 1438 C CA . SER A 1 175 ? 8.335 -10.291 5.201 1.00 76.62 175 SER A CA 1
ATOM 1439 C C . SER A 1 175 ? 8.941 -9.853 6.535 1.00 76.62 175 SER A C 1
ATOM 1441 O O . SER A 1 175 ? 8.415 -10.194 7.595 1.00 76.62 175 SER A O 1
ATOM 1443 N N . ASP A 1 176 ? 10.027 -9.082 6.491 1.00 79.06 176 ASP A N 1
ATOM 1444 C CA . ASP A 1 176 ? 10.684 -8.533 7.675 1.00 79.06 176 ASP A CA 1
ATOM 1445 C C . ASP A 1 176 ? 9.806 -7.483 8.374 1.00 79.06 176 ASP A C 1
ATOM 1447 O O . ASP A 1 176 ? 9.619 -7.562 9.590 1.00 79.06 176 ASP A O 1
ATOM 1451 N N . ALA A 1 177 ? 9.199 -6.556 7.627 1.00 78.44 177 ALA A N 1
ATOM 1452 C CA . ALA A 1 177 ? 8.288 -5.543 8.162 1.00 78.44 177 ALA A CA 1
ATOM 1453 C C . ALA A 1 177 ? 7.056 -6.177 8.828 1.00 78.44 177 ALA A C 1
ATOM 1455 O O . ALA A 1 177 ? 6.730 -5.859 9.972 1.00 78.44 177 ALA A O 1
ATOM 1456 N N . MET A 1 178 ? 6.415 -7.151 8.170 1.00 73.62 178 MET A N 1
ATOM 1457 C CA . MET A 1 178 ? 5.288 -7.900 8.742 1.00 73.62 178 MET A CA 1
ATOM 1458 C C . MET A 1 178 ? 5.684 -8.637 10.027 1.00 73.62 178 MET A C 1
ATOM 1460 O O . MET A 1 178 ? 4.929 -8.634 11.000 1.00 73.62 178 MET A O 1
ATOM 1464 N N . PHE A 1 179 ? 6.868 -9.257 10.057 1.00 77.31 179 PHE A N 1
ATOM 1465 C CA . PHE A 1 179 ? 7.377 -9.922 11.254 1.00 77.31 179 PHE A CA 1
ATOM 1466 C C . PHE A 1 179 ? 7.629 -8.927 12.395 1.00 77.31 179 PHE A C 1
ATOM 1468 O O . PHE A 1 179 ? 7.228 -9.181 13.532 1.00 77.31 179 PHE A O 1
ATOM 1475 N N . ASN A 1 180 ? 8.239 -7.778 12.099 1.00 79.25 180 ASN A N 1
ATOM 1476 C CA . ASN A 1 180 ? 8.492 -6.724 13.079 1.00 79.25 180 ASN A CA 1
ATOM 1477 C C . ASN A 1 180 ? 7.190 -6.125 13.623 1.00 79.25 180 ASN A C 1
ATOM 1479 O O . ASN A 1 180 ? 7.061 -5.962 14.836 1.00 79.25 180 ASN A O 1
ATOM 1483 N N . ASN A 1 181 ? 6.207 -5.862 12.757 1.00 73.19 181 ASN A N 1
ATOM 1484 C CA . ASN A 1 181 ? 4.882 -5.381 13.145 1.00 73.19 181 ASN A CA 1
ATOM 1485 C C . ASN A 1 181 ? 4.173 -6.394 14.055 1.00 73.19 181 ASN A C 1
ATOM 1487 O O . ASN A 1 181 ? 3.682 -6.035 15.124 1.00 73.19 181 ASN A O 1
ATOM 1491 N N . LEU A 1 182 ? 4.223 -7.683 13.700 1.00 73.31 182 LEU A N 1
ATOM 1492 C CA . LEU A 1 182 ? 3.679 -8.757 14.527 1.00 73.31 182 LEU A CA 1
ATOM 1493 C C . LEU A 1 182 ? 4.362 -8.823 15.900 1.00 73.31 182 LEU A C 1
ATOM 1495 O O . LEU A 1 182 ? 3.687 -8.948 16.918 1.00 73.31 182 LEU A O 1
ATOM 1499 N N . MET A 1 183 ? 5.689 -8.699 15.948 1.00 69.19 183 MET A N 1
ATOM 1500 C CA . MET A 1 183 ? 6.457 -8.683 17.196 1.00 69.19 183 MET A CA 1
ATOM 1501 C C . MET A 1 183 ? 6.207 -7.427 18.044 1.00 69.19 183 MET A C 1
ATOM 1503 O O . MET A 1 183 ? 6.238 -7.517 19.271 1.00 69.19 183 MET A O 1
ATOM 1507 N N . GLY A 1 184 ? 5.953 -6.275 17.418 1.00 67.12 184 GLY A N 1
ATOM 1508 C CA . GLY A 1 184 ? 5.601 -5.021 18.093 1.00 67.12 184 GLY A CA 1
ATOM 1509 C C . GLY A 1 184 ? 4.155 -4.987 18.595 1.00 67.12 184 GLY A C 1
ATOM 1510 O O . GLY A 1 184 ? 3.876 -4.373 19.623 1.00 67.12 184 GLY A O 1
ATOM 1511 N N . GLY A 1 185 ? 3.250 -5.682 17.902 1.00 61.53 185 GLY A N 1
ATOM 1512 C CA . GLY A 1 185 ? 1.848 -5.845 18.282 1.00 61.53 185 GLY A CA 1
ATOM 1513 C C . GLY A 1 185 ? 1.611 -6.907 19.358 1.00 61.53 185 GLY A C 1
ATOM 1514 O O . GLY A 1 185 ? 0.552 -6.902 19.985 1.00 61.53 185 GLY A O 1
ATOM 1515 N N . ILE A 1 186 ? 2.578 -7.798 19.613 1.00 59.53 186 ILE A N 1
ATOM 1516 C CA . ILE A 1 186 ? 2.552 -8.689 20.778 1.00 59.53 186 ILE A CA 1
ATOM 1517 C C . ILE A 1 186 ? 2.915 -7.844 22.005 1.00 59.53 186 ILE A C 1
ATOM 1519 O O . ILE A 1 186 ? 4.063 -7.404 22.120 1.00 59.53 186 ILE A O 1
ATOM 1523 N N . PRO A 1 187 ? 1.982 -7.610 22.948 1.00 54.03 187 PRO A N 1
ATOM 1524 C CA . PRO A 1 187 ? 2.297 -6.825 24.125 1.00 54.03 187 PRO A CA 1
ATOM 1525 C C . PRO A 1 187 ? 3.403 -7.532 24.912 1.00 54.03 187 PRO A C 1
ATOM 1527 O O . PRO A 1 187 ? 3.181 -8.584 25.507 1.00 54.03 187 PRO A O 1
ATOM 1530 N N . GLN A 1 188 ? 4.596 -6.931 24.953 1.00 51.69 188 GLN A N 1
ATOM 1531 C CA . GLN A 1 188 ? 5.708 -7.395 25.796 1.00 51.69 188 GLN A CA 1
ATOM 1532 C C . GLN A 1 188 ? 5.394 -7.308 27.306 1.00 51.69 188 GLN A C 1
ATOM 1534 O O . GLN A 1 188 ? 6.202 -7.718 28.133 1.00 51.69 188 GLN A O 1
ATOM 1539 N N . GLN A 1 189 ? 4.220 -6.797 27.684 1.00 45.91 189 GLN A N 1
ATOM 1540 C CA . GLN A 1 189 ? 3.738 -6.698 29.056 1.00 45.91 189 GLN A CA 1
ATOM 1541 C C . GLN A 1 189 ? 2.284 -7.157 29.126 1.00 45.91 189 GLN A C 1
ATOM 1543 O O . GLN A 1 189 ? 1.374 -6.469 28.673 1.00 45.91 189 GLN A O 1
ATOM 1548 N N . GLY A 1 190 ? 2.068 -8.325 29.717 1.00 46.25 190 GLY A N 1
ATOM 1549 C CA . GLY A 1 190 ? 0.743 -8.896 29.890 1.00 46.25 190 GLY A CA 1
ATOM 1550 C C . GLY A 1 190 ? 0.749 -9.979 30.951 1.00 46.25 190 GLY A C 1
ATOM 1551 O O . GLY A 1 190 ? 0.302 -11.086 30.686 1.00 46.25 190 GLY A O 1
ATOM 1552 N N . ASP A 1 191 ? 1.205 -9.661 32.164 1.00 48.62 191 ASP A N 1
ATOM 1553 C CA . ASP A 1 191 ? 1.074 -10.563 33.319 1.00 48.62 191 ASP A CA 1
ATOM 1554 C C . ASP A 1 191 ? -0.402 -10.960 33.602 1.00 48.62 191 ASP A C 1
ATOM 1556 O O . ASP A 1 191 ? -0.651 -11.866 34.392 1.00 48.62 191 ASP A O 1
ATOM 1560 N N . GLY A 1 192 ? -1.388 -10.334 32.932 1.00 52.94 192 GLY A N 1
ATOM 1561 C CA . GLY A 1 192 ? -2.811 -10.707 32.960 1.00 52.94 192 GLY A CA 1
ATOM 1562 C C . GLY A 1 192 ? -3.377 -11.397 31.703 1.00 52.94 192 GLY A C 1
ATOM 1563 O O . GLY A 1 192 ? -4.411 -12.053 31.801 1.00 52.94 192 GLY A O 1
ATOM 1564 N N . SER A 1 193 ? -2.732 -11.324 30.529 1.00 66.38 193 SER A N 1
ATOM 1565 C CA . SER A 1 193 ? -3.347 -11.810 29.275 1.00 66.38 193 SER A CA 1
ATOM 1566 C C . SER A 1 193 ? -3.333 -13.337 29.147 1.00 66.38 193 SER A C 1
ATOM 1568 O O . SER A 1 193 ? -4.262 -13.926 28.595 1.00 66.38 193 SER A O 1
ATOM 1570 N N . ALA A 1 194 ? -2.312 -14.000 29.697 1.00 71.06 194 ALA A N 1
ATOM 1571 C CA . ALA A 1 194 ? -2.199 -15.458 29.655 1.00 71.06 194 ALA A CA 1
ATOM 1572 C C . ALA A 1 194 ? -3.249 -16.153 30.537 1.00 71.06 194 ALA A C 1
ATOM 1574 O O . ALA A 1 194 ? -3.807 -17.174 30.136 1.00 71.06 194 ALA A O 1
ATOM 1575 N N . GLN A 1 195 ? -3.545 -15.587 31.711 1.00 77.62 195 GLN A N 1
ATOM 1576 C CA . GLN A 1 195 ? -4.557 -16.124 32.626 1.00 77.62 195 GLN A CA 1
ATOM 1577 C C . GLN A 1 195 ? -5.969 -15.944 32.063 1.00 77.62 195 GLN A C 1
ATOM 1579 O O . GLN A 1 195 ? -6.738 -16.902 32.039 1.00 77.62 195 GLN A O 1
ATOM 1584 N N . GLU A 1 196 ? -6.291 -14.765 31.526 1.00 82.56 196 GLU A N 1
ATOM 1585 C CA . GLU A 1 196 ? -7.578 -14.535 30.856 1.00 82.56 196 GLU A CA 1
ATOM 1586 C C . GLU A 1 196 ? -7.764 -15.456 29.643 1.00 82.56 196 GLU A C 1
ATOM 1588 O O . GLU A 1 196 ? -8.833 -16.040 29.464 1.00 82.56 196 GLU A O 1
ATOM 1593 N N . MET A 1 197 ? -6.715 -15.657 28.837 1.00 83.88 197 MET A N 1
ATOM 1594 C CA . MET A 1 197 ? -6.747 -16.601 27.717 1.00 83.88 197 MET A CA 1
ATOM 1595 C C . MET A 1 197 ? -6.951 -18.045 28.188 1.00 83.88 197 MET A C 1
ATOM 1597 O O . MET A 1 197 ? -7.686 -18.809 27.563 1.00 83.88 197 MET A O 1
ATOM 1601 N N . GLN A 1 198 ? -6.320 -18.426 29.300 1.00 84.75 198 GLN A N 1
ATOM 1602 C CA . GLN A 1 198 ? -6.468 -19.755 29.880 1.00 84.75 198 GLN A CA 1
ATOM 1603 C C . GLN A 1 198 ? -7.904 -19.997 30.342 1.00 84.75 198 GLN A C 1
ATOM 1605 O O . GLN A 1 198 ? -8.474 -21.038 30.011 1.00 84.75 198 GLN A O 1
ATOM 1610 N N . GLU A 1 199 ? -8.498 -19.038 31.053 1.00 88.88 199 GLU A N 1
ATOM 1611 C CA . GLU A 1 199 ? -9.901 -19.108 31.460 1.00 88.88 199 GLU A CA 1
ATOM 1612 C C . GLU A 1 199 ? -10.844 -19.161 30.257 1.00 88.88 199 GLU A C 1
ATOM 1614 O O . GLU A 1 199 ? -11.772 -19.967 30.242 1.00 88.88 199 GLU A O 1
ATOM 1619 N N . PHE A 1 200 ? -10.590 -18.351 29.228 1.00 91.00 200 PHE A N 1
ATOM 1620 C CA . PHE A 1 200 ? -11.387 -18.340 28.003 1.00 91.00 200 PHE A CA 1
ATOM 1621 C C . PHE A 1 200 ? -11.386 -19.702 27.306 1.00 91.00 200 PHE A C 1
ATOM 1623 O O . PHE A 1 200 ? -12.447 -20.245 26.989 1.00 91.00 200 PHE A O 1
ATOM 1630 N N . LEU A 1 201 ? -10.203 -20.286 27.098 1.00 90.19 201 LEU A N 1
ATOM 1631 C CA . LEU A 1 201 ? -10.080 -21.603 26.477 1.00 90.19 201 LEU A CA 1
ATOM 1632 C C . LEU A 1 201 ? -10.698 -22.701 27.348 1.00 90.19 201 LEU A C 1
ATOM 1634 O O . LEU A 1 201 ? -11.282 -23.644 26.816 1.00 90.19 201 LEU A O 1
ATOM 1638 N N . GLN A 1 202 ? -10.592 -22.587 28.673 1.00 91.75 202 GLN A N 1
ATOM 1639 C CA . GLN A 1 202 ? -11.214 -23.526 29.599 1.00 91.75 202 GLN A CA 1
ATOM 1640 C C . GLN A 1 202 ? -12.747 -23.473 29.523 1.00 91.75 202 GLN A C 1
ATOM 1642 O O . GLN A 1 202 ? -13.366 -24.524 29.353 1.00 91.75 202 GLN A O 1
ATOM 1647 N N . ASP A 1 203 ? -13.344 -22.279 29.595 1.00 93.00 203 ASP A N 1
ATOM 1648 C CA . ASP A 1 203 ? -14.797 -22.077 29.503 1.00 93.00 203 ASP A CA 1
ATOM 1649 C C . ASP A 1 203 ? -15.340 -22.565 28.143 1.00 93.00 203 ASP A C 1
ATOM 1651 O O . ASP A 1 203 ? -16.390 -23.210 28.076 1.00 93.00 203 ASP A O 1
ATOM 1655 N N . LEU A 1 204 ? -14.602 -22.319 27.051 1.00 92.81 204 LEU A N 1
ATOM 1656 C CA . LEU A 1 204 ? -14.952 -22.824 25.721 1.00 92.81 204 LEU A CA 1
ATOM 1657 C C . LEU A 1 204 ? -14.890 -24.348 25.633 1.00 92.81 204 LEU A C 1
ATOM 1659 O O . LEU A 1 204 ? -15.823 -24.970 25.125 1.00 92.81 204 LEU A O 1
ATOM 1663 N N . ASN A 1 205 ? -13.803 -24.957 26.111 1.00 92.12 205 ASN A N 1
ATOM 1664 C CA . ASN A 1 205 ? -13.655 -26.410 26.098 1.00 92.12 205 ASN A CA 1
ATOM 1665 C C . ASN A 1 205 ? -14.748 -27.090 26.931 1.00 92.12 205 ASN A C 1
ATOM 1667 O O . ASN A 1 205 ? -15.277 -28.117 26.514 1.00 92.12 205 ASN A O 1
ATOM 1671 N N . GLU A 1 206 ? -15.133 -26.512 28.073 1.00 92.81 206 GLU A N 1
ATOM 1672 C CA . GLU A 1 206 ? -16.243 -27.023 28.881 1.00 92.81 206 GLU A CA 1
ATOM 1673 C C . GLU A 1 206 ? -17.571 -26.976 28.112 1.00 92.81 206 GLU A C 1
ATOM 1675 O O . GLU A 1 206 ? -18.303 -27.967 28.091 1.00 92.81 206 GLU A O 1
ATOM 1680 N N . ALA A 1 207 ? -17.864 -25.872 27.424 1.00 92.19 207 ALA A N 1
ATOM 1681 C CA . ALA A 1 207 ? -19.083 -25.737 26.631 1.00 92.19 207 ALA A CA 1
ATOM 1682 C C . ALA A 1 207 ? -19.133 -26.703 25.435 1.00 92.19 207 ALA A C 1
ATOM 1684 O O . ALA A 1 207 ? -20.168 -27.326 25.183 1.00 92.19 207 ALA A O 1
ATOM 1685 N N . PHE A 1 208 ? -18.015 -26.883 24.723 1.00 91.75 208 PHE A N 1
ATOM 1686 C CA . PHE A 1 208 ? -17.923 -27.875 23.649 1.00 91.75 208 PHE A CA 1
ATOM 1687 C C . PHE A 1 208 ? -18.071 -29.308 24.168 1.00 91.75 208 PHE A C 1
ATOM 1689 O O . PHE A 1 208 ? -18.677 -30.152 23.506 1.00 91.75 208 PHE A O 1
ATOM 1696 N N . GLU A 1 209 ? -17.552 -29.597 25.359 1.00 91.06 209 GLU A N 1
ATOM 1697 C CA . GLU A 1 209 ? -17.698 -30.910 25.979 1.00 91.06 209 GLU A CA 1
ATOM 1698 C C . GLU A 1 209 ? -19.143 -31.168 26.434 1.00 91.06 209 GLU A C 1
ATOM 1700 O O . GLU A 1 209 ? -19.663 -32.266 26.227 1.00 91.06 209 GLU A O 1
ATOM 1705 N N . GLN A 1 210 ? -19.828 -30.158 26.979 1.00 91.06 210 GLN A N 1
ATOM 1706 C CA . GLN A 1 210 ? -21.260 -30.228 27.290 1.00 91.06 210 GLN A CA 1
ATOM 1707 C C . GLN A 1 210 ? -22.083 -30.534 26.032 1.00 91.06 210 GLN A C 1
ATOM 1709 O O . GLN A 1 210 ? -22.872 -31.482 26.042 1.00 91.06 210 GLN A O 1
ATOM 1714 N N . GLU A 1 211 ? -21.834 -29.819 24.929 1.00 87.69 211 GLU A N 1
ATOM 1715 C CA . GLU A 1 211 ? -22.472 -30.080 23.632 1.00 87.69 211 GLU A CA 1
ATOM 1716 C C . GLU A 1 211 ? -22.211 -31.522 23.157 1.00 87.69 211 GLU A C 1
ATOM 1718 O O . GLU A 1 211 ? -23.140 -32.237 22.772 1.00 87.69 211 GLU A O 1
ATOM 1723 N N . ARG A 1 212 ? -20.960 -31.998 23.256 1.00 87.12 212 ARG A N 1
ATOM 1724 C CA . ARG A 1 212 ? -20.566 -33.367 22.880 1.00 87.12 212 ARG A CA 1
ATOM 1725 C C . ARG A 1 212 ? -21.286 -34.438 23.704 1.00 87.12 212 ARG A C 1
ATOM 1727 O O . ARG A 1 212 ? -21.584 -35.517 23.191 1.00 87.12 212 ARG A O 1
ATOM 1734 N N . LEU A 1 213 ? -21.559 -34.155 24.976 1.00 90.81 213 LEU A N 1
ATOM 1735 C CA . LEU A 1 213 ? -22.306 -35.026 25.887 1.00 90.81 213 LEU A CA 1
ATOM 1736 C C . LEU A 1 213 ? -23.833 -34.925 25.703 1.00 90.81 213 LEU A C 1
ATOM 1738 O O . LEU A 1 213 ? -24.572 -35.601 26.420 1.00 90.81 213 LEU A O 1
ATOM 1742 N N . GLY A 1 214 ? -24.315 -34.113 24.755 1.00 88.19 214 GLY A N 1
ATOM 1743 C CA . GLY A 1 214 ? -25.740 -33.881 24.510 1.00 88.19 214 GLY A CA 1
ATOM 1744 C C . GLY A 1 214 ? -26.403 -32.955 25.534 1.00 88.19 214 GLY A C 1
ATOM 1745 O O . GLY A 1 214 ? -27.629 -32.942 25.642 1.00 88.19 214 GLY A O 1
ATOM 1746 N N . GLN A 1 215 ? -25.612 -32.209 26.307 1.00 91.38 215 GLN A N 1
ATOM 1747 C CA . GLN A 1 215 ? -26.083 -31.179 27.231 1.00 91.38 215 GLN A CA 1
ATOM 1748 C C . GLN A 1 215 ? -26.160 -29.831 26.503 1.00 91.38 215 GLN A C 1
ATOM 1750 O O . GLN A 1 215 ? -25.455 -29.607 25.521 1.00 91.38 215 GLN A O 1
ATOM 1755 N N . GLN A 1 216 ? -27.031 -28.933 26.971 1.00 85.25 216 GLN A N 1
ATOM 1756 C CA . GLN A 1 216 ? -27.106 -27.572 26.435 1.00 85.25 216 GLN A CA 1
ATOM 1757 C C . GLN A 1 216 ? -26.091 -26.676 27.154 1.00 85.25 216 GLN A C 1
ATOM 1759 O O . GLN A 1 216 ? -26.239 -26.484 28.363 1.00 85.25 216 GLN A O 1
ATOM 1764 N N . PRO A 1 217 ? -25.084 -26.134 26.447 1.00 89.19 217 PRO A N 1
ATOM 1765 C CA . PRO A 1 217 ? -24.147 -25.193 27.038 1.00 89.19 217 PRO A CA 1
ATOM 1766 C C . PRO A 1 217 ? -24.800 -23.841 27.342 1.00 89.19 217 PRO A C 1
ATOM 1768 O O . PRO A 1 217 ? -25.697 -23.382 26.631 1.00 89.19 217 PRO A O 1
ATOM 1771 N N . ASP A 1 218 ? -24.328 -23.195 28.408 1.00 90.81 218 ASP A N 1
ATOM 1772 C CA . ASP A 1 218 ? -24.808 -21.883 28.852 1.00 90.81 218 ASP A CA 1
ATOM 1773 C C . ASP A 1 218 ? -24.227 -20.761 27.972 1.00 90.81 218 ASP A C 1
ATOM 1775 O O . ASP A 1 218 ? -23.176 -20.172 28.251 1.00 90.81 218 ASP A O 1
ATOM 1779 N N . MET A 1 219 ? -24.926 -20.485 26.868 1.00 90.62 219 MET A N 1
ATOM 1780 C CA . MET A 1 219 ? -24.551 -19.442 25.912 1.00 90.62 219 MET A CA 1
ATOM 1781 C C . MET A 1 219 ? -24.635 -18.037 26.514 1.00 90.62 219 MET A C 1
ATOM 1783 O O . MET A 1 219 ? -23.871 -17.161 26.112 1.00 90.62 219 MET A O 1
ATOM 1787 N N . ASP A 1 220 ? -25.532 -17.798 27.474 1.00 89.50 220 ASP A N 1
ATOM 1788 C CA . ASP A 1 220 ? -25.659 -16.489 28.119 1.00 89.50 220 ASP A CA 1
ATOM 1789 C C . ASP A 1 220 ? -24.425 -16.184 28.963 1.00 89.50 220 ASP A C 1
ATOM 1791 O O . ASP A 1 220 ? -23.858 -15.094 28.860 1.00 89.50 220 ASP A O 1
ATOM 1795 N N . LYS A 1 221 ? -23.947 -17.166 29.731 1.00 90.00 221 LYS A N 1
ATOM 1796 C CA . LYS A 1 221 ? -22.701 -17.049 30.492 1.00 90.00 221 LYS A CA 1
ATOM 1797 C C . LYS A 1 221 ? -21.495 -16.809 29.580 1.00 90.00 221 LYS A C 1
ATOM 1799 O O . LYS A 1 221 ? -20.702 -15.910 29.863 1.00 90.00 221 LYS A O 1
ATOM 1804 N N . LEU A 1 222 ? -21.366 -17.566 28.485 1.00 91.19 222 LEU A N 1
ATOM 1805 C CA . LEU A 1 222 ? -20.264 -17.399 27.527 1.00 91.19 222 LEU A CA 1
ATOM 1806 C C . LEU A 1 222 ? -20.287 -16.027 26.856 1.00 91.19 222 LEU A C 1
ATOM 1808 O O . LEU A 1 222 ? -19.266 -15.347 26.815 1.00 91.19 222 LEU A O 1
ATOM 1812 N N . ASN A 1 223 ? -21.448 -15.605 26.361 1.00 91.56 223 ASN A N 1
ATOM 1813 C CA . ASN A 1 223 ? -21.589 -14.319 25.693 1.00 91.56 223 ASN A CA 1
ATOM 1814 C C . ASN A 1 223 ? -21.325 -13.154 26.652 1.00 91.56 223 ASN A C 1
ATOM 1816 O O . ASN A 1 223 ? -20.629 -12.214 26.289 1.00 91.56 223 ASN A O 1
ATOM 1820 N N . ASN A 1 224 ? -21.822 -13.217 27.888 1.00 91.06 224 ASN A N 1
ATOM 1821 C CA . ASN A 1 224 ? -21.613 -12.139 28.855 1.00 91.06 224 ASN A CA 1
ATOM 1822 C C . ASN A 1 224 ? -20.142 -12.003 29.272 1.00 91.06 224 ASN A C 1
ATOM 1824 O O . ASN A 1 224 ? -19.686 -10.889 29.515 1.00 91.06 224 ASN A O 1
ATOM 1828 N N . LYS A 1 225 ? -19.402 -13.117 29.361 1.00 90.25 225 LYS A N 1
ATOM 1829 C CA . LYS A 1 225 ? -17.994 -13.109 29.782 1.00 90.25 225 LYS A CA 1
ATOM 1830 C C . LYS A 1 225 ? -17.027 -12.859 28.618 1.00 90.25 225 LYS A C 1
ATOM 1832 O O . LYS A 1 225 ? -16.029 -12.175 28.805 1.00 90.25 225 LYS A O 1
ATOM 1837 N N . TRP A 1 226 ? -17.330 -13.380 27.428 1.00 91.75 226 TRP A N 1
ATOM 1838 C CA . TRP A 1 226 ? -16.377 -13.483 26.317 1.00 91.75 226 TRP A CA 1
ATOM 1839 C C . TRP A 1 226 ? -16.874 -12.902 24.983 1.00 91.75 226 TRP A C 1
ATOM 1841 O O . TRP A 1 226 ? -16.284 -13.197 23.943 1.00 91.75 226 TRP A O 1
ATOM 1851 N N . ALA A 1 227 ? -17.927 -12.072 24.964 1.00 85.12 227 ALA A N 1
ATOM 1852 C CA . ALA A 1 227 ? -18.428 -11.455 23.724 1.00 85.12 227 ALA A CA 1
ATOM 1853 C C . ALA A 1 227 ? -17.337 -10.704 22.949 1.00 85.12 227 ALA A C 1
ATOM 1855 O O . ALA A 1 227 ? -17.230 -10.873 21.736 1.00 85.12 227 ALA A O 1
ATOM 1856 N N . ASN A 1 228 ? -16.495 -9.919 23.626 1.00 82.69 228 ASN A N 1
ATOM 1857 C CA . ASN A 1 228 ? -15.420 -9.171 22.966 1.00 82.69 228 ASN A CA 1
ATOM 1858 C C . ASN A 1 228 ? -14.426 -10.124 22.290 1.00 82.69 228 ASN A C 1
ATOM 1860 O O . ASN A 1 228 ? -14.102 -9.972 21.113 1.00 82.69 228 ASN A O 1
ATOM 1864 N N . GLN A 1 229 ? -14.009 -11.170 23.004 1.00 84.00 229 GLN A N 1
ATOM 1865 C CA . GLN A 1 229 ? -13.094 -12.183 22.497 1.00 84.00 229 GLN A CA 1
ATOM 1866 C C . GLN A 1 229 ? -13.732 -12.973 21.359 1.00 84.00 229 GLN A C 1
ATOM 1868 O O . GLN A 1 229 ? -13.044 -13.245 20.390 1.00 84.00 229 GLN A O 1
ATOM 1873 N N . LEU A 1 230 ? -15.027 -13.290 21.389 1.00 83.69 230 LEU A N 1
ATOM 1874 C CA . LEU A 1 230 ? -15.731 -14.017 20.320 1.00 83.69 230 LEU A CA 1
ATOM 1875 C C . LEU A 1 230 ? -16.123 -13.146 19.113 1.00 83.69 230 LEU A C 1
ATOM 1877 O O . LEU A 1 230 ? -16.610 -13.679 18.111 1.00 83.69 230 LEU A O 1
ATOM 1881 N N . GLY A 1 231 ? -15.873 -11.833 19.173 1.00 83.12 231 GLY A N 1
ATOM 1882 C CA . GLY A 1 231 ? -16.237 -10.891 18.112 1.00 83.12 231 GLY A CA 1
ATOM 1883 C C . GLY A 1 231 ? -17.740 -10.615 18.059 1.00 83.12 231 GLY A C 1
ATOM 1884 O O . GLY A 1 231 ? -18.326 -10.612 16.983 1.00 83.12 231 GLY A O 1
ATOM 1885 N N . GLY A 1 232 ? -18.367 -10.452 19.222 1.00 87.56 232 GLY A N 1
ATOM 1886 C CA . GLY A 1 232 ? -19.799 -10.223 19.392 1.00 87.56 232 GLY A CA 1
ATOM 1887 C C . GLY A 1 232 ? -20.535 -11.429 19.975 1.00 87.56 232 GLY A C 1
ATOM 1888 O O . GLY A 1 232 ? -19.979 -12.518 20.133 1.00 87.56 232 GLY A O 1
ATOM 1889 N N . ARG A 1 233 ? -21.822 -11.240 20.275 1.00 88.50 233 ARG A N 1
ATOM 1890 C CA . ARG A 1 233 ? -22.710 -12.287 20.800 1.00 88.50 233 ARG A CA 1
ATOM 1891 C C . ARG A 1 233 ? -22.891 -13.402 19.760 1.00 88.50 233 ARG A C 1
ATOM 1893 O O . ARG A 1 233 ? -23.035 -13.107 18.576 1.00 88.50 233 ARG A O 1
ATOM 1900 N N . ALA A 1 234 ? -22.852 -14.659 20.190 1.00 88.44 234 ALA A N 1
ATOM 1901 C CA . ALA A 1 234 ? -23.108 -15.831 19.355 1.00 88.44 234 ALA A CA 1
ATOM 1902 C C . ALA A 1 234 ? -24.433 -16.495 19.748 1.00 88.44 234 ALA A C 1
ATOM 1904 O O . ALA A 1 234 ? -24.755 -16.607 20.934 1.00 88.44 234 ALA A O 1
ATOM 1905 N N . GLU A 1 235 ? -25.191 -16.958 18.760 1.00 87.88 235 GLU A N 1
ATOM 1906 C CA . GLU A 1 235 ? -26.490 -17.601 18.965 1.00 87.88 235 GLU A CA 1
ATOM 1907 C C . GLU A 1 235 ? -26.351 -19.058 19.414 1.00 87.88 235 GLU A C 1
ATOM 1909 O O . GLU A 1 235 ? -27.174 -19.562 20.177 1.00 87.88 235 GLU A O 1
ATOM 1914 N N . ASN A 1 236 ? -25.316 -19.757 18.939 1.00 89.75 236 ASN A N 1
ATOM 1915 C CA . ASN A 1 236 ? -25.107 -21.179 19.208 1.00 89.75 236 ASN A CA 1
ATOM 1916 C C . ASN A 1 236 ? -23.625 -21.592 19.101 1.00 89.75 236 ASN A C 1
ATOM 1918 O O . ASN A 1 236 ? -22.782 -20.851 18.590 1.00 89.75 236 ASN A O 1
ATOM 1922 N N . MET A 1 237 ? -23.305 -22.808 19.560 1.00 88.94 237 MET A N 1
ATOM 1923 C CA . MET A 1 237 ? -21.936 -23.345 19.530 1.00 88.94 237 MET A CA 1
ATOM 1924 C C . MET A 1 237 ? -21.381 -23.548 18.115 1.00 88.94 237 MET A C 1
ATOM 1926 O O . MET A 1 237 ? -20.170 -23.440 17.923 1.00 88.94 237 MET A O 1
ATOM 1930 N N . ASN A 1 238 ? -22.231 -23.799 17.111 1.00 88.69 238 ASN A N 1
ATOM 1931 C CA . ASN A 1 238 ? -21.773 -23.909 15.722 1.00 88.69 238 ASN A CA 1
ATOM 1932 C C . ASN A 1 238 ? -21.260 -22.564 15.199 1.00 88.69 238 ASN A C 1
ATOM 1934 O O . ASN A 1 238 ? -20.250 -22.526 14.501 1.00 88.69 238 ASN A O 1
ATOM 1938 N N . GLU A 1 239 ? -21.904 -21.461 15.574 1.00 90.25 239 GLU A N 1
ATOM 1939 C CA . GLU A 1 239 ? -21.441 -20.123 15.221 1.00 90.25 239 GLU A CA 1
ATOM 1940 C C . GLU A 1 239 ? -20.094 -19.801 15.881 1.00 90.25 239 GLU A C 1
ATOM 1942 O O . GLU A 1 239 ? -19.179 -19.318 15.212 1.00 90.25 239 GLU A O 1
ATOM 1947 N N . ILE A 1 240 ? -19.930 -20.143 17.166 1.00 90.81 240 ILE A N 1
ATOM 1948 C CA . ILE A 1 240 ? -18.638 -20.028 17.860 1.00 90.81 240 ILE A CA 1
ATOM 1949 C C . ILE A 1 240 ? -17.571 -20.856 17.136 1.00 90.81 240 ILE A C 1
ATOM 1951 O O . ILE A 1 240 ? -16.488 -20.343 16.849 1.00 90.81 240 ILE A O 1
ATOM 1955 N N . ARG A 1 241 ? -17.875 -22.113 16.789 1.00 89.31 241 ARG A N 1
ATOM 1956 C CA . ARG A 1 241 ? -16.960 -23.005 16.063 1.00 89.31 241 ARG A CA 1
ATOM 1957 C C . ARG A 1 241 ? -16.520 -22.398 14.737 1.00 89.31 241 ARG A C 1
ATOM 1959 O O . ARG A 1 241 ? -15.327 -22.382 14.451 1.00 89.31 241 ARG A O 1
ATOM 1966 N N . GLU A 1 242 ? -17.456 -21.872 13.956 1.00 88.69 242 GLU A N 1
ATOM 1967 C CA . GLU A 1 242 ? -17.153 -21.292 12.650 1.00 88.69 242 GLU A CA 1
ATOM 1968 C C . GLU A 1 242 ? -16.320 -20.010 12.774 1.00 88.69 242 GLU A C 1
ATOM 1970 O O . GLU A 1 242 ? -15.350 -19.821 12.040 1.00 88.69 242 GLU A O 1
ATOM 1975 N N . ARG A 1 243 ? -16.625 -19.148 13.751 1.00 88.88 243 ARG A N 1
ATOM 1976 C CA . ARG A 1 243 ? -15.813 -17.956 14.037 1.00 88.88 243 ARG A CA 1
ATOM 1977 C C . ARG A 1 243 ? -14.386 -18.329 14.451 1.00 88.88 243 ARG A C 1
ATOM 1979 O O . ARG A 1 243 ? -13.432 -17.729 13.954 1.00 88.88 243 ARG A O 1
ATOM 1986 N N . LEU A 1 244 ? -14.224 -19.331 15.318 1.00 88.31 244 LEU A N 1
ATOM 1987 C CA . LEU A 1 244 ? -12.908 -19.833 15.726 1.00 88.31 244 LEU A CA 1
ATOM 1988 C C . LEU A 1 244 ? -12.153 -20.462 14.549 1.00 88.31 244 LEU A C 1
ATOM 1990 O O . LEU A 1 244 ? -10.955 -20.225 14.401 1.00 88.31 244 LEU A O 1
ATOM 1994 N N . ARG A 1 245 ? -12.849 -21.206 13.684 1.00 85.19 245 ARG A N 1
ATOM 1995 C CA . ARG A 1 245 ? -12.284 -21.807 12.471 1.00 85.19 245 ARG A CA 1
ATOM 1996 C C . ARG A 1 245 ? -11.722 -20.742 11.533 1.00 85.19 245 ARG A C 1
ATOM 1998 O O . ARG A 1 245 ? -10.539 -20.801 11.213 1.00 85.19 245 ARG A O 1
ATOM 2005 N N . ARG A 1 246 ? -12.517 -19.718 11.204 1.00 84.19 246 ARG A N 1
ATOM 2006 C CA . ARG A 1 246 ? -12.087 -18.587 10.360 1.00 84.19 246 ARG A CA 1
ATOM 2007 C C . ARG A 1 246 ? -10.861 -17.869 10.918 1.00 84.19 246 ARG A C 1
ATOM 2009 O O . ARG A 1 246 ? -9.938 -17.544 10.180 1.00 84.19 246 ARG A O 1
ATOM 2016 N N . ARG A 1 247 ? -10.817 -17.652 12.234 1.00 81.06 247 ARG A N 1
ATOM 2017 C CA . ARG A 1 247 ? -9.659 -17.019 12.885 1.00 81.06 247 ARG A CA 1
ATOM 2018 C C . ARG A 1 247 ? -8.414 -17.893 12.852 1.00 81.06 247 ARG A C 1
ATOM 2020 O O . ARG A 1 247 ? -7.329 -17.384 12.592 1.00 81.06 247 ARG A O 1
ATOM 2027 N N . MET A 1 248 ? -8.553 -19.196 13.091 1.00 81.25 248 MET A N 1
ATOM 2028 C CA . MET A 1 248 ? -7.429 -20.124 12.969 1.00 81.25 248 MET A CA 1
ATOM 2029 C C . MET A 1 248 ? -6.927 -20.218 11.529 1.00 81.25 248 MET A C 1
ATOM 2031 O O . MET A 1 248 ? -5.719 -20.308 11.332 1.00 81.25 248 MET A O 1
ATOM 2035 N N . GLU A 1 249 ? -7.819 -20.192 10.537 1.00 79.56 249 GLU A N 1
ATOM 2036 C CA . GLU A 1 249 ? -7.463 -20.143 9.114 1.00 79.56 249 GLU A CA 1
ATOM 2037 C C . GLU A 1 249 ? -6.689 -18.854 8.790 1.00 79.56 249 GLU A C 1
ATOM 2039 O O . GLU A 1 249 ? -5.607 -18.931 8.215 1.00 79.56 249 GLU A O 1
ATOM 2044 N N . ALA A 1 250 ? -7.152 -17.690 9.258 1.00 74.94 250 ALA A N 1
ATOM 2045 C CA . ALA A 1 250 ? -6.434 -16.421 9.104 1.00 74.94 250 ALA A CA 1
ATOM 2046 C C . ALA A 1 250 ? -5.037 -16.446 9.758 1.00 74.94 250 ALA A C 1
ATOM 2048 O O . ALA A 1 250 ? -4.051 -16.062 9.130 1.00 74.94 250 ALA A O 1
ATOM 2049 N N . ALA A 1 251 ? -4.928 -16.967 10.985 1.00 78.12 251 ALA A N 1
ATOM 2050 C CA . ALA A 1 251 ? -3.648 -17.107 11.683 1.00 78.12 251 ALA A CA 1
ATOM 2051 C C . ALA A 1 251 ? -2.700 -18.094 10.979 1.00 78.12 251 ALA A C 1
ATOM 2053 O O . ALA A 1 251 ? -1.492 -17.876 10.933 1.00 78.12 251 ALA A O 1
ATOM 2054 N N . GLN A 1 252 ? -3.227 -19.176 10.403 1.00 73.69 252 GLN A N 1
ATOM 2055 C CA . GLN A 1 252 ? -2.430 -20.117 9.613 1.00 73.69 252 GLN A CA 1
ATOM 2056 C C . GLN A 1 252 ? -1.957 -19.518 8.299 1.00 73.69 252 GLN A C 1
ATOM 2058 O O . GLN A 1 252 ? -0.808 -19.750 7.930 1.00 73.69 252 GLN A O 1
ATOM 2063 N N . ASN A 1 253 ? -2.800 -18.736 7.629 1.00 71.50 253 ASN A N 1
ATOM 2064 C CA . ASN A 1 253 ? -2.409 -18.005 6.431 1.00 71.50 253 ASN A CA 1
ATOM 2065 C C . ASN A 1 253 ? -1.255 -17.050 6.764 1.00 71.50 253 ASN A C 1
ATOM 2067 O O . ASN A 1 253 ? -0.214 -17.130 6.118 1.00 71.50 253 ASN A O 1
ATOM 2071 N N . LEU A 1 254 ? -1.355 -16.286 7.856 1.00 72.62 254 LEU A N 1
ATOM 2072 C CA . LEU A 1 254 ? -0.256 -15.454 8.358 1.00 72.62 254 LEU A CA 1
ATOM 2073 C C . LEU A 1 254 ? 1.023 -16.274 8.639 1.00 72.62 254 LEU A C 1
ATOM 2075 O O . LEU A 1 254 ? 2.104 -15.938 8.171 1.00 72.62 254 LEU A O 1
ATOM 2079 N N . MET A 1 255 ? 0.915 -17.405 9.345 1.00 72.25 255 MET A N 1
ATOM 2080 C CA . MET A 1 255 ? 2.059 -18.289 9.635 1.00 72.25 255 MET A CA 1
ATOM 2081 C C . MET A 1 255 ? 2.683 -18.917 8.386 1.00 72.25 255 MET A C 1
ATOM 2083 O O . MET A 1 255 ? 3.878 -19.241 8.372 1.00 72.25 255 MET A O 1
ATOM 2087 N N . SER A 1 256 ? 1.869 -19.136 7.354 1.00 70.56 256 SER A N 1
ATOM 2088 C CA . SER A 1 256 ? 2.315 -19.641 6.060 1.00 70.56 256 SER A CA 1
ATOM 2089 C C . SER A 1 256 ? 3.094 -18.586 5.279 1.00 70.56 256 SER A C 1
ATOM 2091 O O . SER A 1 256 ? 4.019 -18.959 4.564 1.00 70.56 256 SER A O 1
ATOM 2093 N N . MET A 1 257 ? 2.786 -17.302 5.497 1.00 64.25 257 MET A N 1
ATOM 2094 C CA . MET A 1 257 ? 3.474 -16.159 4.889 1.00 64.25 257 MET A CA 1
ATOM 2095 C C . MET A 1 257 ? 4.861 -15.908 5.502 1.00 64.25 257 MET A C 1
ATOM 2097 O O . MET A 1 257 ? 5.720 -15.347 4.834 1.00 64.25 257 MET A O 1
ATOM 2101 N N . LEU A 1 258 ? 5.117 -16.353 6.739 1.00 73.69 258 LEU A N 1
ATOM 2102 C CA . LEU A 1 258 ? 6.435 -16.225 7.377 1.00 73.69 258 LEU A CA 1
ATOM 2103 C C . LEU A 1 258 ? 7.481 -17.160 6.760 1.00 73.69 258 LEU A C 1
ATOM 2105 O O . LEU A 1 258 ? 7.194 -18.328 6.455 1.00 73.69 258 LEU A O 1
ATOM 2109 N N . THR A 1 259 ? 8.731 -16.686 6.689 1.00 76.25 259 THR A N 1
ATOM 2110 C CA . THR A 1 259 ? 9.868 -17.500 6.237 1.00 76.25 259 THR A CA 1
ATOM 2111 C C . THR A 1 259 ? 10.114 -18.693 7.167 1.00 76.25 259 THR A C 1
ATOM 2113 O O . THR A 1 259 ? 9.678 -18.732 8.320 1.00 76.25 259 THR A O 1
ATOM 2116 N N . ARG A 1 260 ? 10.853 -19.703 6.686 1.00 77.06 260 ARG A N 1
ATOM 2117 C CA . ARG A 1 260 ? 11.186 -20.894 7.494 1.00 77.06 260 ARG A CA 1
ATOM 2118 C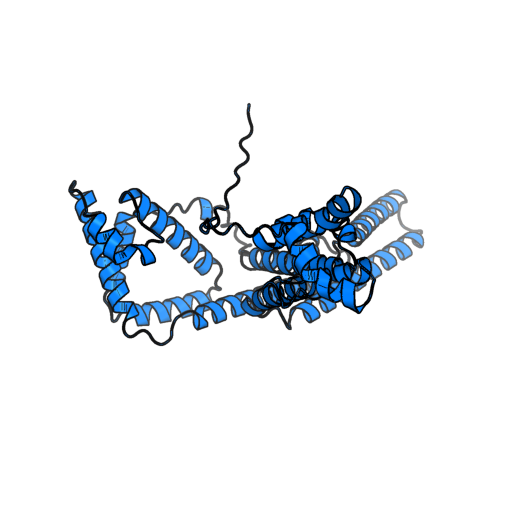 C . ARG A 1 260 ? 11.925 -20.544 8.787 1.00 77.06 260 ARG A C 1
ATOM 2120 O O . ARG A 1 260 ? 11.675 -21.179 9.809 1.00 77.06 260 ARG A O 1
ATOM 2127 N N . GLU A 1 261 ? 12.809 -19.555 8.734 1.00 77.50 261 GLU A N 1
ATOM 2128 C CA . GLU A 1 261 ? 13.586 -19.095 9.884 1.00 77.50 261 GLU A CA 1
ATOM 2129 C C . GLU A 1 261 ? 12.715 -18.304 10.867 1.00 77.50 261 GLU A C 1
ATOM 2131 O O . GLU A 1 261 ? 12.642 -18.669 12.041 1.00 77.50 261 GLU A O 1
ATOM 2136 N N . GLN A 1 262 ? 11.949 -17.322 10.378 1.00 79.12 262 GLN A N 1
ATOM 2137 C CA . GLN A 1 262 ? 11.010 -16.543 11.199 1.00 79.12 262 GLN A CA 1
ATOM 2138 C C . GLN A 1 262 ? 9.955 -17.438 11.864 1.00 79.12 262 GLN A C 1
ATOM 2140 O O . GLN A 1 262 ? 9.637 -17.271 13.041 1.00 79.12 262 GLN A O 1
ATOM 2145 N N . ARG A 1 263 ? 9.444 -18.449 11.148 1.00 82.00 263 ARG A N 1
ATOM 2146 C CA . ARG A 1 263 ? 8.503 -19.432 11.700 1.00 82.00 263 ARG A CA 1
ATOM 2147 C C . ARG A 1 263 ? 9.129 -20.239 12.836 1.00 82.00 263 ARG A C 1
ATOM 2149 O O . ARG A 1 263 ? 8.464 -20.464 13.843 1.00 82.00 263 ARG A O 1
ATOM 2156 N N . ALA A 1 264 ? 10.382 -20.673 12.692 1.00 84.50 264 ALA A N 1
ATOM 2157 C CA . ALA A 1 264 ? 11.092 -21.398 13.745 1.00 84.50 264 ALA A CA 1
ATOM 2158 C C . ALA A 1 264 ? 11.328 -20.511 14.978 1.00 84.50 264 ALA A C 1
ATOM 2160 O O . ALA A 1 264 ? 11.097 -20.946 16.109 1.00 84.50 264 ALA A O 1
ATOM 2161 N N . GLN A 1 265 ? 11.713 -19.250 14.761 1.00 82.12 265 GLN A N 1
ATOM 2162 C CA . GLN A 1 265 ? 11.892 -18.269 15.827 1.00 82.12 265 GLN A CA 1
ATOM 2163 C C . GLN A 1 265 ? 10.574 -17.996 16.562 1.00 82.12 265 GLN A C 1
ATOM 2165 O O . GLN A 1 265 ? 10.530 -18.110 17.787 1.00 82.12 265 GLN A O 1
ATOM 2170 N N . MET A 1 266 ? 9.475 -17.743 15.848 1.00 80.12 266 MET A N 1
ATOM 2171 C CA . MET A 1 266 ? 8.176 -17.542 16.490 1.00 80.12 266 MET A CA 1
ATOM 2172 C C . MET A 1 266 ? 7.723 -18.796 17.248 1.00 80.12 266 MET A C 1
ATOM 2174 O O . MET A 1 266 ? 7.278 -18.692 18.388 1.00 80.12 266 MET A O 1
ATOM 2178 N N . GLN A 1 267 ? 7.884 -19.991 16.669 1.00 82.75 267 GLN A N 1
ATOM 2179 C CA . GLN A 1 267 ? 7.555 -21.242 17.358 1.00 82.75 267 GLN A CA 1
ATOM 2180 C C . GLN A 1 267 ? 8.328 -21.394 18.670 1.00 82.75 267 GLN A C 1
ATOM 2182 O O . GLN A 1 267 ? 7.733 -21.822 19.656 1.00 82.75 267 GLN A O 1
ATOM 2187 N N . SER A 1 268 ? 9.609 -21.011 18.715 1.00 84.31 268 SER A N 1
ATOM 2188 C CA . SER A 1 268 ? 10.376 -21.030 19.967 1.00 84.31 268 SER A CA 1
ATOM 2189 C C . SER A 1 268 ? 9.842 -20.042 21.008 1.00 84.31 268 SER A C 1
ATOM 2191 O O . SER A 1 268 ? 9.703 -20.414 22.170 1.00 84.31 268 SER A O 1
ATOM 2193 N N . MET A 1 269 ? 9.461 -18.827 20.599 1.00 76.62 269 MET A N 1
ATOM 2194 C CA . MET A 1 269 ? 8.909 -17.811 21.504 1.00 76.62 269 MET A CA 1
ATOM 2195 C C . MET A 1 269 ? 7.537 -18.218 22.047 1.00 76.62 269 MET A C 1
ATOM 2197 O O . MET A 1 269 ? 7.292 -18.152 23.250 1.00 76.62 269 MET A O 1
ATOM 2201 N N . VAL A 1 270 ? 6.657 -18.702 21.168 1.00 77.62 270 VAL A N 1
ATOM 2202 C CA . VAL A 1 270 ? 5.334 -19.221 21.533 1.00 77.62 270 VAL A CA 1
ATOM 2203 C C . VAL A 1 270 ? 5.480 -20.424 22.458 1.00 77.62 270 VAL A C 1
ATOM 2205 O O . VAL A 1 270 ? 4.817 -20.493 23.486 1.00 77.62 270 VAL A O 1
ATOM 2208 N N . GLN A 1 271 ? 6.383 -21.355 22.150 1.00 78.62 271 GLN A N 1
ATOM 2209 C CA . GLN A 1 271 ? 6.625 -22.515 23.001 1.00 78.62 271 GLN A CA 1
ATOM 2210 C C . GLN A 1 271 ? 7.139 -22.110 24.387 1.00 78.62 271 GLN A C 1
ATOM 2212 O O . GLN A 1 271 ? 6.694 -22.682 25.379 1.00 78.62 271 GLN A O 1
ATOM 2217 N N . GLN A 1 272 ? 8.014 -21.107 24.465 1.00 75.44 272 GLN A N 1
ATOM 2218 C CA . GLN A 1 272 ? 8.509 -20.580 25.732 1.00 75.44 272 GLN A CA 1
ATOM 2219 C C . GLN A 1 272 ? 7.397 -19.897 26.545 1.00 75.44 272 GLN A C 1
ATOM 2221 O O . GLN A 1 272 ? 7.289 -20.140 27.740 1.00 75.44 272 GLN A O 1
ATOM 2226 N N . SER A 1 273 ? 6.531 -19.104 25.907 1.00 71.69 273 SER A N 1
ATOM 2227 C CA . SER A 1 273 ? 5.412 -18.427 26.581 1.00 71.69 273 SER A CA 1
ATOM 2228 C C . SER A 1 273 ? 4.289 -19.389 27.014 1.00 71.69 273 SER A C 1
ATOM 2230 O O . SER A 1 273 ? 3.699 -19.227 28.083 1.00 71.69 273 SER A O 1
ATOM 2232 N N . LEU A 1 274 ? 3.999 -20.425 26.219 1.00 71.25 274 LEU A N 1
ATOM 2233 C CA . LEU A 1 274 ? 2.921 -21.385 26.495 1.00 71.25 274 LEU A CA 1
ATOM 2234 C C . LEU A 1 274 ? 3.309 -22.492 27.490 1.00 71.25 274 LEU A C 1
ATOM 2236 O O . LEU A 1 274 ? 2.416 -23.094 28.090 1.00 71.25 274 LEU A O 1
ATOM 2240 N N . GLN A 1 275 ? 4.603 -22.790 27.667 1.00 70.31 275 GLN A N 1
ATOM 2241 C CA . GLN A 1 275 ? 5.056 -23.838 28.597 1.00 70.31 275 GLN A CA 1
ATOM 2242 C C . GLN A 1 275 ? 4.717 -23.528 30.062 1.00 70.31 275 GLN A C 1
ATOM 2244 O O . GLN A 1 275 ? 4.420 -24.455 30.813 1.00 70.31 275 GLN A O 1
ATOM 2249 N N . ASP A 1 276 ? 4.673 -22.252 30.448 1.00 67.06 276 ASP A N 1
ATOM 2250 C CA . ASP A 1 276 ? 4.451 -21.845 31.841 1.00 67.06 276 ASP A CA 1
ATOM 2251 C C . ASP A 1 276 ? 2.963 -21.791 32.256 1.00 67.06 276 ASP A C 1
ATOM 2253 O O . ASP A 1 276 ? 2.656 -21.633 33.436 1.00 67.06 276 ASP A O 1
ATOM 2257 N N . SER A 1 277 ? 2.018 -21.952 31.320 1.00 68.06 277 SER A N 1
ATOM 2258 C CA . SER A 1 277 ? 0.590 -21.632 31.533 1.00 68.06 277 SER A CA 1
ATOM 2259 C C . SER A 1 277 ? -0.396 -22.786 31.298 1.00 68.06 277 SER A C 1
ATOM 2261 O O . SER A 1 277 ? -1.590 -22.639 31.547 1.00 68.06 277 SER A O 1
ATOM 2263 N N . GLY A 1 278 ? 0.051 -23.949 30.804 1.00 76.81 278 GLY A N 1
ATOM 2264 C CA . GLY A 1 278 ? -0.845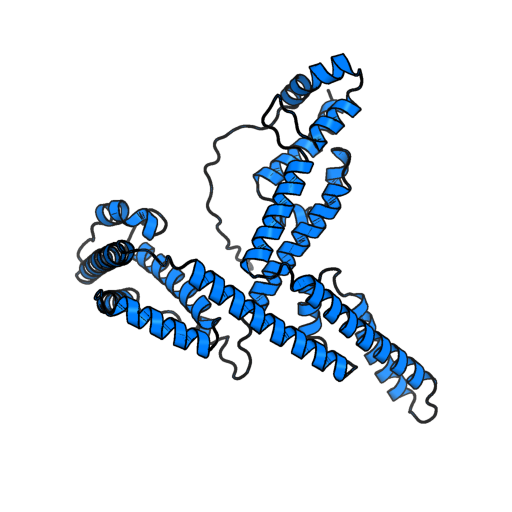 -25.079 30.489 1.00 76.81 278 GLY A CA 1
ATOM 2265 C C . GLY A 1 278 ? -1.832 -24.809 29.337 1.00 76.81 278 GLY A C 1
ATOM 2266 O O . GLY A 1 278 ? -2.716 -25.622 29.061 1.00 76.81 278 GLY A O 1
ATOM 2267 N N . LEU A 1 279 ? -1.674 -23.685 28.632 1.00 82.00 279 LEU A N 1
ATOM 2268 C CA . LEU A 1 279 ? -2.495 -23.279 27.488 1.00 82.00 279 LEU A CA 1
ATOM 2269 C C . LEU A 1 279 ? -2.440 -24.291 26.336 1.00 82.00 279 LEU A C 1
ATOM 2271 O O . LEU A 1 279 ? -3.436 -24.489 25.641 1.00 82.00 279 LEU A O 1
ATOM 2275 N N . MET A 1 280 ? -1.300 -24.967 26.160 1.00 81.50 280 MET A N 1
ATOM 2276 C CA . MET A 1 280 ? -1.111 -25.956 25.097 1.00 81.50 280 MET A CA 1
ATOM 2277 C C . MET A 1 280 ? -2.135 -27.098 25.184 1.00 81.50 280 MET A C 1
ATOM 2279 O O . MET A 1 280 ? -2.723 -27.481 24.173 1.00 81.50 280 MET A O 1
ATOM 2283 N N . ASP A 1 281 ? -2.408 -27.593 26.394 1.00 85.75 281 ASP A N 1
ATOM 2284 C CA . ASP A 1 281 ? -3.378 -28.670 26.609 1.00 85.75 281 ASP A CA 1
ATOM 2285 C C . ASP A 1 281 ? -4.804 -28.214 26.279 1.00 85.75 281 ASP A C 1
ATOM 2287 O O . ASP A 1 281 ? -5.593 -28.967 25.699 1.00 85.75 281 ASP A O 1
ATOM 2291 N N . GLN A 1 282 ? -5.141 -26.967 26.621 1.00 87.38 282 GLN A N 1
ATOM 2292 C CA . GLN A 1 282 ? -6.444 -26.386 26.301 1.00 87.38 282 GLN A CA 1
ATOM 2293 C C . GLN A 1 282 ? -6.606 -26.170 24.793 1.00 87.38 282 GLN A C 1
ATOM 2295 O O . GLN A 1 282 ? -7.674 -26.443 24.246 1.00 87.38 282 GLN A O 1
ATOM 2300 N N . PHE A 1 283 ? -5.545 -25.753 24.103 1.00 86.06 283 PHE A N 1
ATOM 2301 C CA . PHE A 1 283 ? -5.561 -25.577 22.654 1.00 86.06 283 PHE A CA 1
ATOM 2302 C C . PHE A 1 283 ? -5.752 -26.907 21.913 1.00 86.06 283 PHE A C 1
ATOM 2304 O O . PHE A 1 283 ? -6.562 -26.992 20.990 1.00 86.06 283 PHE A O 1
ATOM 2311 N N . MET A 1 284 ? -5.070 -27.974 22.348 1.00 85.75 284 MET A N 1
ATOM 2312 C CA . MET A 1 284 ? -5.246 -29.309 21.760 1.00 85.75 284 MET A CA 1
ATOM 2313 C C . MET A 1 284 ? -6.681 -29.832 21.922 1.00 85.75 284 MET A C 1
ATOM 2315 O O . MET A 1 284 ? -7.242 -30.393 20.977 1.00 85.75 284 MET A O 1
ATOM 2319 N N . LYS A 1 285 ? -7.302 -29.620 23.091 1.00 88.38 285 LYS A N 1
ATOM 2320 C CA . LYS A 1 285 ? -8.719 -29.957 23.317 1.00 88.38 285 LYS A CA 1
ATOM 2321 C C . LYS A 1 285 ? -9.632 -29.167 22.387 1.00 88.38 285 LYS A C 1
ATOM 2323 O O . LYS A 1 285 ? -10.455 -29.768 21.698 1.00 88.38 285 LYS A O 1
ATOM 2328 N N . LEU A 1 286 ? -9.421 -27.858 22.277 1.00 88.50 286 LEU A N 1
ATOM 2329 C CA . LEU A 1 286 ? -10.212 -26.998 21.400 1.00 88.50 286 LEU A CA 1
ATOM 2330 C C . LEU A 1 286 ? -10.124 -27.448 19.937 1.00 88.50 286 LEU A C 1
ATOM 2332 O O . LEU A 1 286 ? -11.144 -27.572 19.260 1.00 88.50 286 LEU A O 1
ATOM 2336 N N . GLN A 1 287 ? -8.918 -27.770 19.460 1.00 85.38 287 GLN A N 1
ATOM 2337 C CA . GLN A 1 287 ? -8.710 -28.274 18.103 1.00 85.38 287 GLN A CA 1
ATOM 2338 C C . GLN A 1 287 ? -9.486 -29.578 17.850 1.00 85.38 287 GLN A C 1
ATOM 2340 O O . GLN A 1 287 ? -10.029 -29.774 16.763 1.00 85.38 287 GLN A O 1
ATOM 2345 N N . SER A 1 288 ? -9.596 -30.448 18.860 1.00 85.69 288 SER A N 1
ATOM 2346 C CA . SER A 1 288 ? -10.394 -31.675 18.760 1.00 85.69 288 SER A CA 1
ATOM 2347 C C . SER A 1 288 ? -11.902 -31.410 18.640 1.00 85.69 288 SER A C 1
ATOM 2349 O O . SER A 1 288 ? -12.596 -32.167 17.962 1.00 85.69 288 SER A O 1
ATOM 2351 N N . HIS A 1 289 ? -12.401 -30.317 19.233 1.00 83.75 289 HIS A N 1
ATOM 2352 C CA . HIS A 1 289 ? -13.811 -29.918 19.170 1.00 83.75 289 HIS A CA 1
ATOM 2353 C C . HIS A 1 289 ? -14.184 -29.218 17.857 1.00 83.75 289 HIS A C 1
ATOM 2355 O O . HIS A 1 289 ? -15.300 -29.382 17.365 1.00 83.75 289 HIS A O 1
ATOM 2361 N N . ILE A 1 290 ? -13.261 -28.447 17.275 1.00 82.50 290 ILE A N 1
ATOM 2362 C CA . ILE A 1 290 ? -13.499 -27.708 16.024 1.00 82.50 290 ILE A CA 1
ATOM 2363 C C . ILE A 1 290 ? -13.420 -28.636 14.802 1.00 82.50 290 ILE A C 1
ATOM 2365 O O . ILE A 1 290 ? -14.093 -28.395 13.799 1.00 82.50 290 ILE A O 1
ATOM 2369 N N . GLY A 1 291 ? -12.677 -29.740 14.915 1.00 75.12 291 GLY A N 1
ATOM 2370 C CA . GLY A 1 291 ? -12.486 -30.710 13.841 1.00 75.12 291 GLY A CA 1
ATOM 2371 C C . GLY A 1 291 ? -11.315 -30.350 12.920 1.00 75.12 291 GLY A C 1
ATOM 2372 O O . GLY A 1 291 ? -10.655 -29.322 13.102 1.00 75.12 291 GLY A O 1
ATOM 2373 N N . PRO A 1 292 ? -10.994 -31.219 11.944 1.00 70.00 292 PRO A N 1
ATOM 2374 C CA . PRO A 1 292 ? -9.918 -30.953 11.003 1.00 70.00 292 PRO A CA 1
ATOM 2375 C C . PRO A 1 292 ? -10.248 -29.707 10.183 1.00 70.00 292 PRO A C 1
ATOM 2377 O O . PRO A 1 292 ? -11.315 -29.601 9.585 1.00 70.00 292 PRO A O 1
ATOM 2380 N N . LEU A 1 293 ? -9.303 -28.774 10.149 1.00 63.84 293 LEU A N 1
ATOM 2381 C CA . LEU A 1 293 ? -9.364 -27.623 9.260 1.00 63.84 293 LEU A CA 1
ATOM 2382 C C . LEU A 1 293 ? -9.317 -28.098 7.811 1.00 63.84 293 LEU A C 1
ATOM 2384 O O . LEU A 1 293 ? -8.564 -29.026 7.491 1.00 63.84 293 LEU A O 1
ATOM 2388 N N . ASP A 1 294 ? -10.106 -27.466 6.946 1.00 57.72 294 ASP A N 1
ATOM 2389 C CA . ASP A 1 294 ? -10.146 -27.827 5.537 1.00 57.72 294 ASP A CA 1
ATOM 2390 C C . ASP A 1 294 ? -8.824 -27.441 4.862 1.00 57.72 294 ASP A C 1
ATOM 2392 O O . ASP A 1 294 ? -8.572 -26.295 4.495 1.00 57.72 294 ASP A O 1
ATOM 2396 N N . ARG A 1 295 ? -7.940 -28.431 4.720 1.00 54.25 295 ARG A N 1
ATOM 2397 C CA . ARG A 1 295 ? -6.642 -28.267 4.056 1.00 54.25 295 ARG A CA 1
ATOM 2398 C C . ARG A 1 295 ? -6.767 -28.184 2.535 1.00 54.25 295 ARG A C 1
ATOM 2400 O O . ARG A 1 295 ? -5.757 -27.971 1.868 1.00 54.25 295 ARG A O 1
ATOM 2407 N N . SER A 1 296 ? -7.966 -28.345 1.977 1.00 51.56 296 SER A N 1
ATOM 2408 C CA . SER A 1 296 ? -8.182 -28.377 0.528 1.00 51.56 296 SER A CA 1
ATOM 2409 C C . SER A 1 296 ? -7.910 -27.014 -0.120 1.00 51.56 296 SER A C 1
ATOM 2411 O O . SER A 1 296 ? -7.319 -26.972 -1.198 1.00 51.56 296 SER A O 1
ATOM 2413 N N . ASN A 1 297 ? -8.200 -25.906 0.576 1.00 47.34 297 ASN A N 1
ATOM 2414 C CA . ASN A 1 297 ? -7.837 -24.555 0.116 1.00 47.34 297 ASN A CA 1
ATOM 2415 C C . ASN A 1 297 ? -6.322 -24.286 0.155 1.00 47.34 297 ASN A C 1
ATOM 2417 O O . ASN A 1 297 ? -5.829 -23.454 -0.594 1.00 47.34 297 ASN A O 1
ATOM 2421 N N . LEU A 1 298 ? -5.565 -25.026 0.971 1.00 44.50 298 LEU A N 1
ATOM 2422 C CA . LEU A 1 298 ? -4.101 -24.924 1.051 1.00 44.50 298 LEU A CA 1
ATOM 2423 C C . LEU A 1 298 ? -3.392 -25.790 -0.001 1.00 44.50 298 LEU A C 1
ATOM 2425 O O . LEU A 1 298 ? -2.205 -25.608 -0.266 1.00 44.50 298 LEU A O 1
ATOM 2429 N N . GLN A 1 299 ? -4.084 -26.771 -0.586 1.00 43.06 299 GLN A N 1
ATOM 2430 C CA . GLN A 1 299 ? -3.486 -27.684 -1.561 1.00 43.06 299 GLN A CA 1
ATOM 2431 C C . GLN A 1 299 ? -3.363 -27.049 -2.955 1.00 43.06 299 GLN A C 1
ATOM 2433 O O . GLN A 1 299 ? -2.501 -27.465 -3.725 1.00 43.06 299 GLN A O 1
ATOM 2438 N N . GLN A 1 300 ? -4.143 -26.003 -3.259 1.00 43.31 300 GLN A N 1
ATOM 2439 C CA . GLN A 1 300 ? -3.978 -25.230 -4.498 1.00 43.31 300 GLN A CA 1
ATOM 2440 C C . GLN A 1 300 ? -2.691 -24.380 -4.516 1.00 43.31 300 GLN A C 1
ATOM 2442 O O . GLN A 1 300 ? -2.241 -24.016 -5.596 1.00 43.31 300 GLN A O 1
ATOM 2447 N N . SER A 1 301 ? -2.033 -24.16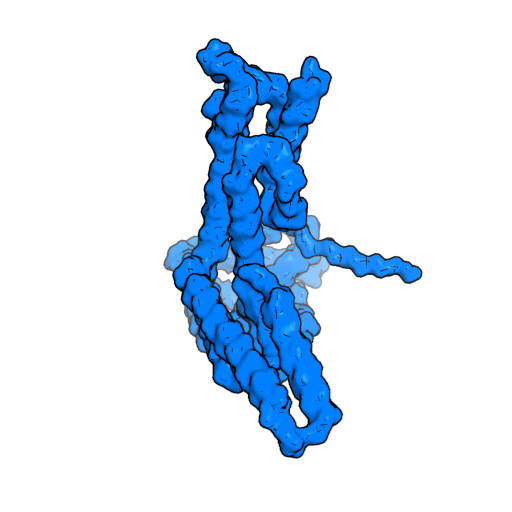7 -3.367 1.00 43.06 301 SER A N 1
ATOM 2448 C CA . SER A 1 301 ? -0.718 -23.500 -3.268 1.00 43.06 301 SER A CA 1
ATOM 2449 C C . SER A 1 301 ? 0.464 -24.459 -3.064 1.00 43.06 301 SER A C 1
ATOM 2451 O O . SER A 1 301 ? 1.574 -24.022 -2.773 1.00 43.06 301 SER A O 1
ATOM 2453 N N . GLN A 1 302 ? 0.273 -25.775 -3.205 1.00 37.59 302 GLN A N 1
ATOM 2454 C CA . GLN A 1 302 ? 1.364 -26.757 -3.108 1.00 37.59 302 GLN A CA 1
ATOM 2455 C C . GLN A 1 302 ? 1.835 -27.214 -4.495 1.00 37.59 302 GLN A C 1
ATOM 2457 O O . GLN A 1 302 ? 1.801 -28.396 -4.827 1.00 37.59 302 GLN A O 1
ATOM 2462 N N . GLY A 1 303 ? 2.301 -26.262 -5.304 1.00 39.19 303 GLY A N 1
ATOM 2463 C CA . GLY A 1 303 ? 3.243 -26.535 -6.388 1.00 39.19 303 GLY A CA 1
ATOM 2464 C C . GLY A 1 303 ? 4.678 -26.453 -5.845 1.00 39.19 303 GLY A C 1
ATOM 2465 O O . GLY A 1 303 ? 4.976 -25.534 -5.080 1.00 39.19 303 GLY A O 1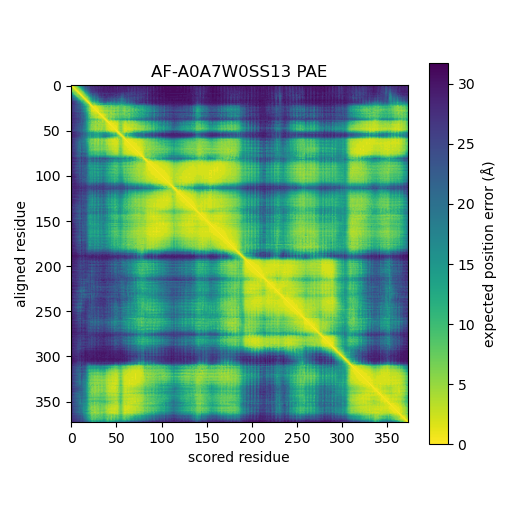
ATOM 2466 N N . PRO A 1 304 ? 5.590 -27.384 -6.179 1.00 35.75 304 PRO A N 1
ATOM 2467 C CA . PRO A 1 304 ? 6.987 -27.265 -5.784 1.00 35.75 304 PRO A CA 1
ATOM 2468 C C . PRO A 1 304 ? 7.636 -26.124 -6.582 1.00 35.75 304 PRO A C 1
ATOM 2470 O O . PRO A 1 304 ? 8.082 -26.341 -7.703 1.00 35.75 304 PRO A O 1
ATOM 2473 N N . GLY A 1 305 ? 7.656 -24.913 -6.014 1.00 42.56 305 GLY A N 1
ATOM 2474 C CA . GLY A 1 305 ? 8.393 -23.772 -6.570 1.00 42.56 305 GLY A CA 1
ATOM 2475 C C . GLY A 1 305 ? 7.876 -22.367 -6.247 1.00 42.56 305 GLY A C 1
ATOM 2476 O O . GLY A 1 305 ? 8.643 -21.434 -6.431 1.00 42.56 305 GLY A O 1
ATOM 2477 N N . ASP A 1 306 ? 6.644 -22.187 -5.759 1.00 44.38 306 ASP A N 1
ATOM 2478 C CA . ASP A 1 306 ? 6.021 -20.852 -5.763 1.00 44.38 306 ASP A CA 1
ATOM 2479 C C . ASP A 1 306 ? 5.180 -20.604 -4.494 1.00 44.38 306 ASP A C 1
ATOM 2481 O O . ASP A 1 306 ? 4.003 -20.947 -4.415 1.00 44.38 306 ASP A O 1
ATOM 2485 N N . GLN A 1 307 ? 5.815 -20.076 -3.444 1.00 44.84 307 GLN A N 1
ATOM 2486 C CA . GLN A 1 307 ? 5.149 -19.558 -2.240 1.00 44.84 307 GLN A CA 1
ATOM 2487 C C . GLN A 1 307 ? 5.359 -18.042 -2.199 1.00 44.84 307 GLN A C 1
ATOM 2489 O O . GLN A 1 307 ? 6.205 -17.557 -1.458 1.00 44.84 307 GLN A O 1
ATOM 2494 N N . ASN A 1 308 ? 4.591 -17.308 -3.006 1.00 51.25 308 ASN A N 1
ATOM 2495 C CA . ASN A 1 308 ? 4.672 -15.848 -3.127 1.00 51.25 308 ASN A CA 1
ATOM 2496 C C . ASN A 1 308 ? 3.373 -15.156 -2.660 1.00 51.25 308 ASN A C 1
ATOM 2498 O O . ASN A 1 308 ? 2.811 -14.329 -3.367 1.00 51.25 308 ASN A O 1
ATOM 2502 N N . ILE A 1 309 ? 2.890 -15.512 -1.463 1.00 53.41 309 ILE A N 1
ATOM 2503 C CA . ILE A 1 309 ? 1.737 -14.877 -0.779 1.00 53.41 309 ILE A CA 1
ATOM 2504 C C . ILE A 1 309 ? 2.113 -13.595 0.041 1.00 53.41 309 ILE A C 1
ATOM 2506 O O . ILE A 1 309 ? 1.235 -12.915 0.559 1.00 53.41 309 ILE A O 1
ATOM 2510 N N . PRO A 1 310 ? 3.394 -13.187 0.200 1.00 61.97 310 PRO A N 1
ATOM 2511 C CA . PRO A 1 310 ? 3.699 -11.845 0.732 1.00 61.97 310 PRO A CA 1
ATOM 2512 C C . PRO A 1 310 ? 3.523 -10.721 -0.301 1.00 61.97 310 PRO A C 1
ATOM 2514 O O . PRO A 1 310 ? 3.184 -9.589 0.049 1.00 61.97 310 PRO A O 1
ATOM 2517 N N . LEU A 1 311 ? 3.768 -11.022 -1.581 1.00 68.06 311 LEU A N 1
ATOM 2518 C CA . LEU A 1 311 ? 3.851 -10.007 -2.630 1.00 68.06 311 LEU A CA 1
ATOM 2519 C C . LEU A 1 311 ? 2.473 -9.517 -3.085 1.00 68.06 311 LEU A C 1
ATOM 2521 O O . LEU A 1 311 ? 2.316 -8.331 -3.327 1.00 68.06 311 LEU A O 1
ATOM 2525 N N . ASP A 1 312 ? 1.463 -10.382 -3.172 1.00 72.88 312 ASP A N 1
ATOM 2526 C CA . ASP A 1 312 ? 0.094 -10.004 -3.562 1.00 72.88 312 ASP A CA 1
ATOM 2527 C C . ASP A 1 312 ? -0.582 -9.097 -2.520 1.00 72.88 312 ASP A C 1
ATOM 2529 O O . ASP A 1 312 ? -1.317 -8.171 -2.866 1.00 72.88 312 ASP A O 1
ATOM 2533 N N . ILE A 1 313 ? -0.322 -9.330 -1.230 1.00 72.50 313 ILE A N 1
ATOM 2534 C CA . ILE A 1 313 ? -0.761 -8.433 -0.153 1.00 72.50 313 ILE A CA 1
ATOM 2535 C C . ILE A 1 313 ? -0.096 -7.069 -0.313 1.00 72.50 313 ILE A C 1
ATOM 2537 O O . ILE A 1 313 ? -0.791 -6.055 -0.299 1.00 72.50 313 ILE A O 1
ATOM 2541 N N . ALA A 1 314 ? 1.219 -7.045 -0.526 1.00 73.75 314 ALA A N 1
ATOM 2542 C CA . ALA A 1 314 ? 1.935 -5.804 -0.773 1.00 73.75 314 ALA A CA 1
ATOM 2543 C C . ALA A 1 314 ? 1.432 -5.077 -2.023 1.00 73.75 314 ALA A C 1
ATOM 2545 O O . ALA A 1 314 ? 1.207 -3.875 -1.958 1.00 73.75 314 ALA A O 1
ATOM 2546 N N . MET A 1 315 ? 1.168 -5.785 -3.126 1.00 76.94 315 MET A N 1
ATOM 2547 C CA . MET A 1 315 ? 0.613 -5.169 -4.334 1.00 76.94 315 MET A CA 1
ATOM 2548 C C . MET A 1 315 ? -0.726 -4.498 -4.059 1.00 76.94 315 MET A C 1
ATOM 2550 O O . MET A 1 315 ? -0.905 -3.359 -4.466 1.00 76.94 315 MET A O 1
ATOM 2554 N N . ARG A 1 316 ? -1.628 -5.133 -3.302 1.00 80.25 316 ARG A N 1
ATOM 2555 C CA . ARG A 1 316 ? -2.903 -4.508 -2.908 1.00 80.25 316 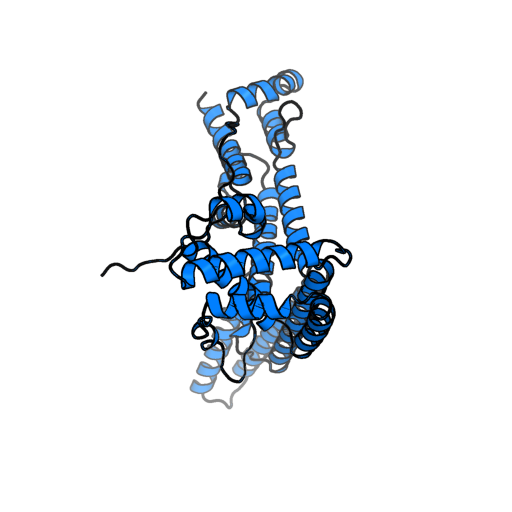ARG A CA 1
ATOM 2556 C C . ARG A 1 316 ? -2.711 -3.268 -2.039 1.00 80.25 316 ARG A C 1
ATOM 2558 O O . ARG A 1 316 ? -3.401 -2.276 -2.239 1.00 80.25 316 ARG A O 1
ATOM 2565 N N . VAL A 1 317 ? -1.786 -3.312 -1.080 1.00 82.44 317 VAL A N 1
ATOM 2566 C CA . VAL A 1 317 ? -1.468 -2.162 -0.213 1.00 82.44 317 VAL A CA 1
ATOM 2567 C C . VAL A 1 317 ? -0.917 -0.997 -1.035 1.00 82.44 317 VAL A C 1
ATOM 2569 O O . VAL A 1 317 ? -1.338 0.144 -0.860 1.00 82.44 317 VAL A O 1
ATOM 2572 N N . LEU A 1 318 ? 0.003 -1.281 -1.954 1.00 81.75 318 LEU A N 1
ATOM 2573 C CA . LEU A 1 318 ? 0.624 -0.274 -2.804 1.00 81.75 318 LEU A CA 1
ATOM 2574 C C . LEU A 1 318 ? -0.330 0.266 -3.875 1.00 81.75 318 LEU A C 1
ATOM 2576 O O . LEU A 1 318 ? -0.296 1.460 -4.167 1.00 81.75 318 LEU A O 1
ATOM 2580 N N . ASP A 1 319 ? -1.190 -0.584 -4.433 1.00 84.06 319 ASP A N 1
ATOM 2581 C CA . ASP A 1 319 ? -2.259 -0.175 -5.340 1.00 84.06 319 ASP A CA 1
ATOM 2582 C C . ASP A 1 319 ? -3.219 0.771 -4.618 1.00 84.06 319 ASP A C 1
ATOM 2584 O O . ASP A 1 319 ? -3.411 1.907 -5.046 1.00 84.06 319 ASP A O 1
ATOM 2588 N N . ARG A 1 320 ? -3.673 0.384 -3.421 1.00 86.31 320 ARG A N 1
ATOM 2589 C CA . ARG A 1 320 ? -4.497 1.232 -2.561 1.00 86.31 320 ARG A CA 1
ATOM 2590 C C . ARG A 1 320 ? -3.844 2.580 -2.254 1.00 86.31 320 ARG A C 1
ATOM 2592 O O . ARG A 1 320 ? -4.479 3.624 -2.394 1.00 86.31 320 ARG A O 1
ATOM 2599 N N . ALA A 1 321 ? -2.576 2.574 -1.851 1.00 86.62 321 ALA A N 1
ATOM 2600 C CA . ALA A 1 321 ? -1.835 3.800 -1.576 1.00 86.62 321 ALA A CA 1
ATOM 2601 C C . ALA A 1 321 ? -1.702 4.683 -2.830 1.00 86.62 321 ALA A C 1
ATOM 2603 O O . ALA A 1 321 ? -1.751 5.910 -2.729 1.00 86.62 321 ALA A O 1
ATOM 2604 N N . SER A 1 322 ? -1.574 4.074 -4.012 1.00 85.62 322 SER A N 1
ATOM 2605 C CA . SER A 1 322 ? -1.548 4.800 -5.278 1.00 85.62 322 SER A CA 1
ATOM 2606 C C . SER A 1 322 ? -2.906 5.389 -5.643 1.00 85.62 322 SER A C 1
ATOM 2608 O O . SER A 1 322 ? -2.952 6.531 -6.086 1.00 85.62 322 SER A O 1
ATOM 2610 N N . GLN A 1 323 ? -4.004 4.661 -5.444 1.00 88.88 323 GLN A N 1
ATOM 2611 C CA . GLN A 1 323 ? -5.356 5.184 -5.647 1.00 88.88 323 GLN A CA 1
ATOM 2612 C C . GLN A 1 323 ? -5.611 6.403 -4.749 1.00 88.88 323 GLN A C 1
ATOM 2614 O O . GLN A 1 323 ? -6.125 7.419 -5.216 1.00 88.88 323 GLN A O 1
ATOM 2619 N N . MET A 1 324 ? -5.170 6.340 -3.485 1.00 91.00 324 MET A N 1
ATOM 2620 C CA . MET A 1 324 ? -5.201 7.477 -2.560 1.00 91.00 324 MET A CA 1
ATOM 2621 C C . MET A 1 324 ? -4.398 8.667 -3.094 1.00 91.00 324 MET A C 1
ATOM 2623 O O . MET A 1 324 ? -4.908 9.781 -3.112 1.00 91.00 324 MET A O 1
ATOM 2627 N N . GLU A 1 325 ? -3.169 8.447 -3.570 1.00 89.31 325 GLU A N 1
ATOM 2628 C CA . GLU A 1 325 ? -2.324 9.495 -4.163 1.00 89.31 325 GLU A CA 1
ATOM 2629 C C . GLU A 1 325 ? -2.954 10.115 -5.426 1.00 89.31 325 GLU A C 1
ATOM 2631 O O . GLU A 1 325 ? -2.924 11.334 -5.608 1.00 89.31 325 GLU A O 1
ATOM 2636 N N . GLN A 1 326 ? -3.563 9.294 -6.286 1.00 89.94 326 GLN A N 1
ATOM 2637 C CA . GLN A 1 326 ? -4.250 9.748 -7.496 1.00 89.94 326 GLN A CA 1
ATOM 2638 C C . GLN A 1 326 ? -5.465 10.610 -7.155 1.00 89.94 326 GLN A C 1
ATOM 2640 O O . GLN A 1 326 ? -5.591 11.718 -7.683 1.00 89.94 326 GLN A O 1
ATOM 2645 N N . LEU A 1 327 ? -6.325 10.137 -6.248 1.00 93.25 327 LEU A N 1
ATOM 2646 C CA . LEU A 1 327 ? -7.487 10.890 -5.787 1.00 93.25 327 LEU A CA 1
ATOM 2647 C C . LEU A 1 327 ? -7.057 12.194 -5.108 1.00 93.25 327 LEU A C 1
ATOM 2649 O O . LEU A 1 327 ? -7.614 13.249 -5.393 1.00 93.25 327 LEU A O 1
ATOM 2653 N N . GLU A 1 328 ? -6.011 12.157 -4.283 1.00 92.31 328 GLU A N 1
ATOM 2654 C CA . GLU A 1 328 ? -5.437 13.350 -3.665 1.00 92.31 328 GLU A CA 1
ATOM 2655 C C . GLU A 1 328 ? -4.982 14.374 -4.719 1.00 92.31 328 GLU A C 1
ATOM 2657 O O . GLU A 1 328 ? -5.253 15.571 -4.594 1.00 92.31 328 GLU A O 1
ATOM 2662 N N . GLY A 1 329 ? -4.315 13.916 -5.782 1.00 91.00 329 GLY A N 1
ATOM 2663 C CA . GLY A 1 329 ? -3.904 14.751 -6.908 1.00 91.00 329 GLY A CA 1
ATOM 2664 C C . GLY A 1 329 ? -5.087 15.407 -7.625 1.00 91.00 329 GLY A C 1
ATOM 2665 O O . GLY A 1 329 ? -5.024 16.601 -7.929 1.00 91.00 329 GLY A O 1
ATOM 2666 N N . GLN A 1 330 ? -6.175 14.660 -7.839 1.00 92.69 330 GLN A N 1
ATOM 2667 C CA . GLN A 1 330 ? -7.408 15.193 -8.423 1.00 92.69 330 GLN A CA 1
ATOM 2668 C C . GLN A 1 330 ? -8.063 16.225 -7.492 1.00 92.69 330 GLN A C 1
ATOM 2670 O O . GLN A 1 330 ? -8.348 17.342 -7.924 1.00 9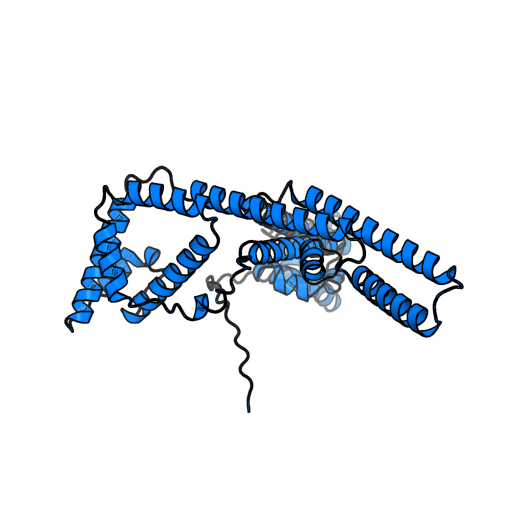2.69 330 GLN A O 1
ATOM 2675 N N . LEU A 1 331 ? -8.201 15.910 -6.199 1.00 92.00 331 LEU A N 1
ATOM 2676 C CA . LEU A 1 331 ? -8.783 16.798 -5.186 1.00 92.00 331 LEU A CA 1
ATOM 2677 C C . LEU A 1 331 ? -7.988 18.102 -5.024 1.00 92.00 331 LEU A C 1
ATOM 2679 O O . LEU A 1 331 ? -8.580 19.167 -4.881 1.00 92.00 331 LEU A O 1
ATOM 2683 N N . ARG A 1 332 ? -6.650 18.072 -5.112 1.00 90.25 332 ARG A N 1
ATOM 2684 C CA . ARG A 1 332 ? -5.822 19.297 -5.094 1.00 90.25 332 ARG A CA 1
ATOM 2685 C C . ARG A 1 332 ? -6.097 20.225 -6.283 1.00 90.25 332 ARG A C 1
ATOM 2687 O O . ARG A 1 332 ? -5.890 21.435 -6.164 1.00 90.25 332 ARG A O 1
ATOM 2694 N N . GLY A 1 333 ? -6.503 19.661 -7.421 1.00 89.69 333 GLY A N 1
ATOM 2695 C CA . GLY A 1 333 ? -6.879 20.404 -8.623 1.00 89.69 333 GLY A CA 1
ATOM 2696 C C . GLY A 1 333 ? -8.267 21.038 -8.541 1.00 89.69 333 GLY A C 1
ATOM 2697 O O . GLY A 1 333 ? -8.568 21.925 -9.336 1.00 89.69 333 GLY A O 1
ATOM 2698 N N . VAL A 1 334 ? -9.086 20.622 -7.571 1.00 91.50 334 VAL A N 1
ATOM 2699 C CA . VAL A 1 334 ? -10.433 21.146 -7.369 1.00 91.50 334 VAL A CA 1
ATOM 2700 C C . VAL A 1 334 ? -10.373 22.464 -6.598 1.00 91.50 334 VAL A C 1
ATOM 2702 O O . VAL A 1 334 ? -9.812 22.586 -5.506 1.00 91.50 334 VAL A O 1
ATOM 2705 N N . HIS A 1 335 ? -10.967 23.496 -7.180 1.00 85.56 335 HIS A N 1
ATOM 2706 C CA . HIS A 1 335 ? -11.054 24.834 -6.604 1.00 85.56 335 HIS A CA 1
ATOM 2707 C C . HIS A 1 335 ? -12.489 25.300 -6.398 1.00 85.56 335 HIS A C 1
ATOM 2709 O O . HIS A 1 335 ? -12.691 26.277 -5.667 1.00 85.56 335 HIS A O 1
ATOM 2715 N N . ARG A 1 336 ? -13.456 24.635 -7.035 1.00 85.94 336 ARG A N 1
ATOM 2716 C CA . ARG A 1 336 ? -14.887 24.934 -6.944 1.00 85.94 336 ARG A CA 1
ATOM 2717 C C . ARG A 1 336 ? -15.700 23.652 -6.753 1.00 85.94 336 ARG A C 1
ATOM 2719 O O . ARG A 1 336 ? -15.345 22.646 -7.361 1.00 85.94 336 ARG A O 1
ATOM 2726 N N . PRO A 1 337 ? -16.816 23.693 -6.008 1.00 84.56 337 PRO A N 1
ATOM 2727 C CA . PRO A 1 337 ? -17.683 22.531 -5.816 1.00 84.56 337 PRO A CA 1
ATOM 2728 C C . PRO A 1 337 ? -18.136 21.848 -7.120 1.00 84.56 337 PRO A C 1
ATOM 2730 O O . PRO A 1 337 ? -18.098 20.626 -7.210 1.00 84.56 337 PRO A O 1
ATOM 2733 N N . ARG A 1 338 ? -18.457 22.601 -8.185 1.00 83.88 338 ARG A N 1
ATOM 2734 C CA . ARG A 1 338 ? -18.821 22.016 -9.497 1.00 83.88 338 ARG A CA 1
ATOM 2735 C C . ARG A 1 338 ? -17.731 21.162 -10.151 1.00 83.88 338 ARG A C 1
ATOM 2737 O O . ARG A 1 338 ? -18.040 20.333 -11.000 1.00 83.88 338 ARG A O 1
ATOM 2744 N N . GLU A 1 339 ? -16.464 21.371 -9.807 1.00 88.00 339 GLU A N 1
ATOM 2745 C CA . GLU A 1 339 ? -15.351 20.596 -10.371 1.00 88.00 339 GLU A CA 1
ATOM 2746 C C . GLU A 1 339 ? -15.258 19.193 -9.746 1.00 88.00 339 GLU A C 1
ATOM 2748 O O . GLU A 1 339 ? -14.613 18.322 -10.327 1.00 88.00 339 GLU A O 1
ATOM 2753 N N . LEU A 1 340 ? -15.960 18.938 -8.630 1.00 87.06 340 LEU A N 1
ATOM 2754 C CA . LEU A 1 340 ? -16.064 17.611 -8.012 1.00 87.06 340 LEU A CA 1
ATOM 2755 C C . LEU A 1 340 ? -16.696 16.570 -8.950 1.00 87.06 340 LEU A C 1
ATOM 2757 O O . LEU A 1 340 ? -16.329 15.402 -8.901 1.00 87.06 340 LEU A O 1
ATOM 2761 N N . HIS A 1 341 ? -17.573 16.992 -9.868 1.00 85.00 341 HIS A N 1
ATOM 2762 C CA . HIS A 1 341 ? -18.168 16.117 -10.890 1.00 85.00 341 HIS A CA 1
ATOM 2763 C C . HIS A 1 341 ? -17.141 15.538 -11.874 1.00 85.00 341 HIS A C 1
ATOM 2765 O O . HIS A 1 341 ? -17.430 14.570 -12.573 1.00 85.00 341 HIS A O 1
ATOM 2771 N N . GLY A 1 342 ? -15.957 16.151 -11.968 1.00 86.00 342 GLY A N 1
ATOM 2772 C CA . GLY A 1 342 ? -14.865 15.694 -12.827 1.00 86.00 342 GLY A CA 1
ATOM 2773 C C . GLY A 1 342 ? -13.949 14.653 -12.183 1.00 86.00 342 GLY A C 1
ATOM 2774 O O . GLY A 1 342 ? -13.008 14.212 -12.843 1.00 86.00 342 GLY A O 1
ATOM 2775 N N . LEU A 1 343 ? -14.184 14.295 -10.918 1.00 90.25 343 LEU A N 1
ATOM 2776 C CA . LEU A 1 343 ? -13.400 13.289 -10.208 1.00 90.25 343 LEU A CA 1
ATOM 2777 C C . LEU A 1 343 ? -13.729 11.877 -10.703 1.00 90.25 343 LEU A C 1
ATOM 2779 O O . LEU A 1 343 ? -14.847 11.585 -11.133 1.00 90.25 343 LEU A O 1
ATOM 2783 N N . ASP A 1 344 ? -12.744 10.986 -10.622 1.00 91.12 344 ASP A N 1
ATOM 2784 C CA . ASP A 1 344 ? -12.938 9.578 -10.955 1.00 91.12 344 ASP A CA 1
ATOM 2785 C C . ASP A 1 344 ? -13.821 8.894 -9.898 1.00 91.12 344 ASP A C 1
ATOM 2787 O O . ASP A 1 344 ? -13.411 8.681 -8.755 1.00 91.12 344 ASP A O 1
ATOM 2791 N N . GLN A 1 345 ? -15.042 8.541 -10.302 1.00 88.25 345 GLN A N 1
ATOM 2792 C CA . GLN A 1 345 ? -16.031 7.867 -9.458 1.00 88.25 345 GLN A CA 1
ATOM 2793 C C . GLN A 1 345 ? -15.532 6.510 -8.944 1.00 88.25 345 GLN A C 1
ATOM 2795 O O . GLN A 1 345 ? -15.796 6.165 -7.797 1.00 88.25 345 GLN A O 1
ATOM 2800 N N . GLY A 1 346 ? -14.754 5.770 -9.743 1.00 87.31 346 GLY A N 1
ATOM 2801 C CA . GLY A 1 346 ? -14.186 4.495 -9.305 1.00 87.31 346 GLY A CA 1
ATOM 2802 C C . GLY A 1 346 ? -13.190 4.684 -8.162 1.00 87.31 346 GLY A C 1
ATOM 2803 O O . GLY A 1 346 ? -13.221 3.941 -7.184 1.00 87.31 346 GLY A O 1
ATOM 2804 N N . LEU A 1 347 ? -12.360 5.732 -8.234 1.00 87.44 347 LEU A N 1
ATOM 2805 C CA . LEU A 1 347 ? -11.438 6.067 -7.147 1.00 87.44 347 LEU A CA 1
ATOM 2806 C C . LEU A 1 347 ? -12.177 6.542 -5.895 1.00 87.44 347 LEU A C 1
ATOM 2808 O O . LEU A 1 347 ? -11.754 6.205 -4.797 1.00 87.44 347 LEU A O 1
ATOM 2812 N N . ILE A 1 348 ? -13.264 7.304 -6.030 1.00 89.38 348 ILE A N 1
ATOM 2813 C CA . ILE A 1 348 ? -14.071 7.752 -4.885 1.00 89.38 348 ILE A CA 1
ATOM 2814 C C . ILE A 1 348 ? -14.687 6.556 -4.152 1.00 89.38 348 ILE A C 1
ATOM 2816 O O . ILE A 1 348 ? -14.519 6.440 -2.936 1.00 89.38 348 ILE A O 1
ATOM 2820 N N . GLU A 1 349 ? -15.353 5.665 -4.894 1.00 87.81 349 GLU A N 1
ATOM 2821 C CA . GLU A 1 349 ? -16.021 4.479 -4.348 1.00 87.81 349 GLU A CA 1
ATOM 2822 C C . GLU A 1 349 ? -15.038 3.538 -3.660 1.00 87.81 349 GLU A C 1
ATOM 2824 O O . GLU A 1 349 ? -15.323 2.994 -2.593 1.00 87.81 349 GLU A O 1
ATOM 2829 N N . GLU A 1 350 ? -13.869 3.341 -4.267 1.00 85.56 350 GLU A N 1
ATOM 2830 C CA . GLU A 1 350 ? -12.859 2.483 -3.683 1.00 85.56 350 GLU A CA 1
ATOM 2831 C C . GLU A 1 350 ? -12.210 3.171 -2.485 1.00 85.56 350 GLU A C 1
ATOM 2833 O O . GLU A 1 350 ? -12.091 2.535 -1.438 1.00 85.56 350 GLU A O 1
ATOM 2838 N N . VAL A 1 351 ? -11.740 4.418 -2.615 1.00 88.06 351 VAL A N 1
ATOM 2839 C CA . VAL A 1 351 ? -10.813 5.078 -1.676 1.00 88.06 351 VAL A CA 1
ATOM 2840 C C . VAL A 1 351 ? -11.475 5.648 -0.432 1.00 88.06 351 VAL A C 1
ATOM 2842 O O . VAL A 1 351 ? -10.932 5.486 0.667 1.00 88.06 351 VAL A O 1
ATOM 2845 N N . LEU A 1 352 ? -12.606 6.322 -0.598 1.00 88.62 352 LEU A N 1
ATOM 2846 C CA . LEU A 1 352 ? -13.239 7.084 0.470 1.00 88.62 352 LEU A CA 1
ATOM 2847 C C . LEU A 1 352 ? -14.197 6.221 1.289 1.00 88.62 352 LEU A C 1
ATOM 2849 O O . LEU A 1 352 ? -14.747 5.239 0.800 1.00 88.62 352 LEU A O 1
ATOM 2853 N N . ASN A 1 353 ? -14.378 6.593 2.556 1.00 86.44 353 ASN A N 1
ATOM 2854 C CA . ASN A 1 353 ? -15.419 6.010 3.399 1.00 86.44 353 ASN A CA 1
ATOM 2855 C C . ASN A 1 353 ? -16.777 6.678 3.113 1.00 86.44 353 ASN A C 1
ATOM 2857 O O . ASN A 1 353 ? -16.830 7.748 2.505 1.00 86.44 353 ASN A O 1
ATOM 2861 N N . ASP A 1 354 ? -17.858 6.072 3.606 1.00 84.00 354 ASP A N 1
ATOM 2862 C CA . ASP A 1 354 ? -19.229 6.559 3.404 1.00 84.00 354 ASP A CA 1
ATOM 2863 C C . ASP A 1 354 ? -19.395 8.035 3.820 1.00 84.00 354 ASP A C 1
ATOM 2865 O O . ASP A 1 354 ? -20.027 8.816 3.118 1.00 84.00 354 ASP A O 1
ATOM 2869 N N . GLN A 1 355 ? -18.751 8.455 4.914 1.00 81.25 355 GLN A N 1
ATOM 2870 C CA . GLN A 1 355 ? -18.820 9.832 5.412 1.00 81.25 355 GLN A CA 1
ATOM 2871 C C . GLN A 1 355 ? -18.160 10.846 4.460 1.00 81.25 355 GLN A C 1
ATOM 2873 O O . GLN A 1 355 ? -18.687 11.934 4.225 1.00 81.25 355 GLN A O 1
ATOM 2878 N N . ASP A 1 356 ? -16.984 10.520 3.930 1.00 85.75 356 ASP A N 1
ATOM 2879 C CA . ASP A 1 356 ? -16.237 11.372 3.008 1.00 85.75 356 ASP A CA 1
ATOM 2880 C C . ASP A 1 356 ? -16.913 11.402 1.620 1.00 85.75 356 ASP A C 1
ATOM 2882 O O . ASP A 1 356 ? -16.874 12.430 0.941 1.00 85.75 356 ASP A O 1
ATOM 2886 N N . GLN A 1 357 ? -17.585 10.314 1.221 1.00 87.25 357 GLN A N 1
ATOM 2887 C CA . GLN A 1 357 ? -18.433 10.267 0.022 1.00 87.25 357 GLN A CA 1
ATOM 2888 C C . GLN A 1 357 ? -19.679 11.147 0.173 1.00 87.25 357 GLN A C 1
ATOM 2890 O O . GLN A 1 357 ? -19.946 11.980 -0.690 1.00 87.25 357 GLN A O 1
ATOM 2895 N N . GLU A 1 358 ? -20.390 11.049 1.299 1.00 83.31 358 GLU A N 1
ATOM 2896 C CA . GLU A 1 358 ? -21.532 11.922 1.595 1.00 83.31 358 GLU A CA 1
ATOM 2897 C C . GLU A 1 358 ? -21.134 13.402 1.584 1.00 83.31 358 GLU A C 1
ATOM 2899 O O . GLU A 1 358 ? -21.876 14.247 1.080 1.00 83.31 358 GLU A O 1
ATOM 2904 N N . TRP A 1 359 ? -19.947 13.730 2.100 1.00 84.56 359 TRP A N 1
ATOM 2905 C CA . TRP A 1 359 ? -19.413 15.090 2.047 1.00 84.56 359 TRP A CA 1
ATOM 2906 C C . TRP A 1 359 ? -19.210 15.576 0.602 1.00 84.56 359 TRP A C 1
ATOM 2908 O O . TRP A 1 359 ? -19.583 16.708 0.278 1.00 84.56 359 TRP A O 1
ATOM 2918 N N . LEU A 1 360 ? -18.656 14.736 -0.281 1.00 86.38 360 LEU A N 1
ATOM 2919 C CA . LEU A 1 360 ? -18.487 15.072 -1.699 1.00 86.38 360 LEU A CA 1
ATOM 2920 C C . LEU A 1 360 ? -19.832 15.309 -2.385 1.00 86.38 360 LEU A C 1
ATOM 2922 O O . LEU A 1 360 ? -19.994 16.313 -3.085 1.00 86.38 360 LEU A O 1
ATOM 2926 N N . ASP A 1 361 ? -20.792 14.418 -2.151 1.00 83.50 361 ASP A N 1
ATOM 2927 C CA . ASP A 1 361 ? -22.124 14.497 -2.742 1.00 83.50 361 ASP A CA 1
ATOM 2928 C C . ASP A 1 361 ? -22.839 15.784 -2.325 1.00 83.50 361 ASP A C 1
ATOM 2930 O O . ASP A 1 361 ? -23.386 16.495 -3.174 1.00 83.50 361 ASP A O 1
ATOM 2934 N N . GLN A 1 362 ? -22.756 16.143 -1.041 1.00 80.38 362 GLN A N 1
ATOM 2935 C CA . GLN A 1 362 ? -23.316 17.387 -0.512 1.00 80.38 362 GLN A CA 1
ATOM 2936 C C . GLN A 1 362 ? -22.737 18.613 -1.228 1.00 80.38 362 GLN A C 1
ATOM 2938 O O . GLN A 1 362 ? -23.490 19.426 -1.769 1.00 80.38 362 GLN A O 1
ATOM 2943 N N . TRP A 1 363 ? -21.409 18.737 -1.302 1.00 83.44 363 TRP A N 1
ATOM 2944 C CA . TRP A 1 363 ? -20.774 19.877 -1.970 1.00 83.44 363 TRP A CA 1
ATOM 2945 C C . TRP A 1 363 ? -21.031 19.909 -3.477 1.00 83.44 363 TRP A C 1
ATOM 2947 O O . TRP A 1 363 ? -21.205 20.994 -4.035 1.00 83.44 363 TRP A O 1
ATOM 2957 N N . SER A 1 364 ? -21.131 18.753 -4.132 1.00 82.94 364 SER A N 1
ATOM 2958 C CA . SER A 1 364 ? -21.424 18.677 -5.566 1.00 82.94 364 SER A CA 1
ATOM 2959 C C . SER A 1 364 ? -22.815 19.228 -5.924 1.00 82.94 364 SER A C 1
ATOM 2961 O O . SER A 1 364 ? -22.974 19.824 -6.992 1.00 82.94 364 SER A O 1
ATOM 2963 N N . GLY A 1 365 ? -23.800 19.074 -5.026 1.00 77.69 365 GLY A N 1
ATOM 2964 C CA . GLY A 1 365 ? -25.193 19.490 -5.233 1.00 77.69 365 GLY A CA 1
ATOM 2965 C C . GLY A 1 365 ? -25.520 20.917 -4.781 1.00 77.69 365 GLY A C 1
ATOM 2966 O O . GLY A 1 365 ? -26.522 21.483 -5.222 1.00 77.69 365 GLY A O 1
ATOM 2967 N N . ILE A 1 366 ? -24.678 21.525 -3.940 1.00 78.12 366 ILE A N 1
ATOM 2968 C CA . ILE A 1 366 ? -24.915 22.860 -3.367 1.00 78.12 366 ILE A CA 1
ATOM 2969 C C . ILE A 1 366 ? -25.008 23.953 -4.445 1.00 78.12 366 ILE A C 1
ATOM 2971 O O . ILE A 1 366 ? -25.897 24.801 -4.387 1.00 78.12 366 ILE A O 1
ATOM 2975 N N . GLU A 1 367 ? -24.124 23.955 -5.449 1.00 67.31 367 GLU A N 1
ATOM 2976 C CA . GLU A 1 367 ? -24.141 25.000 -6.488 1.00 67.31 367 GLU A CA 1
ATOM 2977 C C . GLU A 1 367 ? -25.360 24.908 -7.418 1.00 67.31 367 GLU A C 1
ATOM 2979 O O . GLU A 1 367 ? -25.785 25.941 -7.935 1.00 67.31 367 GLU A O 1
ATOM 2984 N N . ASP A 1 368 ? -25.920 23.716 -7.632 1.00 71.25 368 ASP A N 1
ATOM 2985 C CA . ASP A 1 368 ? -27.121 23.530 -8.457 1.00 71.25 368 ASP A CA 1
ATOM 2986 C C . ASP A 1 368 ? -28.372 23.993 -7.699 1.00 71.25 368 ASP A C 1
ATOM 2988 O O . ASP A 1 368 ? -29.215 24.707 -8.240 1.00 71.25 368 ASP A O 1
ATOM 2992 N N . GLN A 1 369 ? -28.441 23.684 -6.403 1.00 70.31 369 GLN A N 1
ATOM 2993 C CA . GLN A 1 369 ? -29.538 24.106 -5.530 1.00 70.31 369 GLN A CA 1
ATOM 2994 C C . GLN A 1 369 ? -29.564 25.625 -5.300 1.00 70.31 369 GLN A C 1
ATOM 2996 O O . GLN A 1 369 ? -30.640 26.201 -5.175 1.00 70.31 369 GLN A O 1
ATOM 3001 N N . LEU A 1 370 ? -28.401 26.287 -5.297 1.00 65.75 370 LEU A N 1
ATOM 3002 C CA . LEU A 1 370 ? -28.288 27.748 -5.180 1.00 65.75 370 LEU A CA 1
ATOM 3003 C C . LEU A 1 370 ? -28.607 28.510 -6.478 1.00 65.75 370 LEU A C 1
ATOM 3005 O O . LEU A 1 370 ? -28.847 29.712 -6.418 1.00 65.75 370 LEU A O 1
ATOM 3009 N N . ILE A 1 371 ? -28.579 27.855 -7.646 1.00 60.69 371 ILE A N 1
ATOM 3010 C CA . ILE A 1 371 ? -29.030 28.463 -8.913 1.00 60.69 371 ILE A CA 1
ATOM 3011 C C . ILE A 1 371 ? -30.557 28.390 -9.047 1.00 60.69 371 ILE A C 1
ATOM 3013 O O . ILE A 1 371 ? -31.160 29.293 -9.632 1.00 60.69 371 ILE A O 1
ATOM 3017 N N . ASP A 1 372 ? -31.162 27.313 -8.545 1.00 55.16 372 ASP A N 1
ATOM 3018 C CA . ASP A 1 372 ? -32.600 27.053 -8.663 1.00 55.16 372 ASP A CA 1
ATOM 3019 C C . ASP A 1 372 ? -33.450 27.736 -7.568 1.00 55.16 372 ASP A C 1
ATOM 3021 O O . ASP A 1 372 ? -34.671 27.851 -7.734 1.00 55.16 372 ASP A O 1
ATOM 3025 N N . ALA A 1 373 ? -32.824 28.195 -6.476 1.00 48.00 373 ALA A N 1
ATOM 3026 C CA . ALA A 1 373 ? -33.431 28.982 -5.393 1.00 48.00 373 ALA A CA 1
ATOM 3027 C C . ALA A 1 373 ? -33.414 30.493 -5.685 1.00 48.00 373 ALA A C 1
ATOM 3029 O O . ALA A 1 373 ? -34.437 31.161 -5.383 1.00 48.00 373 ALA A O 1
#

pLDDT: mean 78.0, std 16.02, range [30.59, 96.0]

Solvent-accessible surface area (backbone atoms only — not comparable to full-atom values): 21648 Å² total; per-residue (Å²): 139,81,86,83,80,88,84,87,81,89,70,85,83,70,85,90,80,75,95,73,77,83,47,71,66,58,52,49,61,69,39,42,65,49,27,75,70,75,71,41,62,69,63,38,52,41,45,36,50,45,69,19,46,92,90,46,103,43,82,12,52,52,52,53,46,48,51,48,49,50,54,38,46,57,61,31,53,63,45,62,37,73,72,51,50,61,57,50,46,52,53,50,51,52,34,52,48,51,35,52,52,47,48,52,54,49,54,53,52,58,75,72,50,84,89,60,56,70,72,55,53,52,53,51,50,53,53,48,50,54,51,51,55,54,62,72,66,48,59,96,47,68,37,61,33,51,58,60,49,70,81,50,83,60,89,32,71,64,34,46,47,54,49,51,54,50,51,53,51,48,43,50,50,44,50,50,27,50,51,50,46,53,59,68,68,45,69,94,72,52,97,59,54,61,58,55,49,41,51,51,42,47,58,50,42,51,36,54,48,32,45,73,73,75,41,86,51,66,53,66,62,49,34,76,76,38,17,78,81,64,73,44,79,60,94,46,70,67,55,49,42,51,54,52,48,54,50,52,51,53,54,46,52,55,56,66,54,43,50,77,63,57,42,52,52,48,50,51,53,50,51,61,64,36,68,82,63,61,42,60,63,41,50,55,52,42,48,66,72,65,46,87,74,80,59,68,78,57,56,80,58,67,57,98,85,61,88,68,70,56,48,60,56,48,37,52,53,44,41,51,40,45,48,44,52,51,50,43,55,53,55,72,70,49,75,47,50,77,51,57,76,74,53,61,63,69,50,48,68,69,65,45,53,74,69,60,46,52,51,50,54,53,45,44,48,46,66,59,54,65,70,75,106

Foldseek 3Di:
DDDDDDDDDDDDDDDPPDPDQCDLVNVCVQLVVVCVVVVDPQVSLLCCQACNGPVDPGHHLVNVLVVLVVVLVVLCVLQVNPPVVVVLVVLLVVLLVVLLVLLVVVLVVLVVDPPDDPVVSVVSVVVSVVLVVLSVPQDPFRLSNLVSCVPPDGPDPVSVVSSVVSLVVSLVSRLVSLLVSVVVPPPPDPPPPLVLLLVLLVLLLVCLVCVVVVHHGDQVVNCVSCQVVQVHRDPGNVSSLVSVLVVVVVVVLVLLSHDPVSNVVVVVVCCVVCVVRVVVVSVVSSDVSSDDRPCVVVVVVPDPPDDRPSSVVVSVSRVLSVLSVVQSVQSVVDSALCSLVVGDPVSCVSNDDPVVNSSNVSSNCSVVVVVVD

Mean predicted aligned error: 14.18 Å

Sequence (373 aa):
MPHHSFRAADYLQWDNSLESSMSPDDLMESISEDILRDGNLDLSLQRAFRWGNQSMDGAGLNDLIERLRQQRQDLLDQFDFGSSLDEIRERLDDILRRETETIHDRKNRLADQDDLEASDIERLSEYLNRREEALERLPSSTAPRIEHLKDYEFVDAQAGKDFNDLVEQMQQQISDAMFNNLMGGIPQQGDGSAQEMQEFLQDLNEAFEQERLGQQPDMDKLNNKWANQLGGRAENMNEIRERLRRRMEAAQNLMSMLTREQRAQMQSMVQQSLQDSGLMDQFMKLQSHIGPLDRSNLQQSQGPGDQNIPLDIAMRVLDRASQMEQLEGQLRGVHRPRELHGLDQGLIEEVLNDQDQEWLDQWSGIEDQLIDA

Radius of gyration: 28.7 Å; Cα contacts (8 Å, |Δi|>4): 236; chains: 1; bounding box: 55×76×78 Å